Protein AF-A0A7Z9IEP9-F1 (afdb_monomer_lite)

Secondary structure (DSSP, 8-state):
-HHHHHHHTTSHHHHHHHHHHHTT------THHHHTTSSEEEEE-SSS-EEEE---SSTTEEEE-STTTTT-HHHHHHHHHHSTTSEEEEE-TTEEEEEETTEEEEEESS-EEEEE--BTTTTBPPEEEEE-TT-EEEHHHHHHHHHHTTS--SS-SSPPP--EEEEEEEEE-SS---HHHHHHHHHHTTGGG--EEEE-TTSPSS--TTTTHHHHHTTT---EEE----SHHHHTSHHHHHHHHH-SEEEEPSS-THHHHHHHTTSSHHHHHHHHHHTT-EEEEETHHHHTTEEE-TT--SS-SS-S--TTS-B---SEEEEEEEESTGGGT-HHHHHHHHHH-TTSEEEEE-TT-EEEEEETEEEEESSSEEEEE--STTSPP-TTSSEEEETT-EEETTTTEEEPPP-

pLDDT: mean 95.25, std 5.59, range [35.59, 98.88]

Radius of gyration: 23.99 Å; chains: 1; bounding box: 52×48×74 Å

Sequence (411 aa):
QQKIADAYVGTLFEEGVLALLGRGGVVGGSSAGAAIQSRMMIQGGKTEANIGQGFDFLPSTIIDQHFTARNRLTRLMGAVDQHPLKVGLGIDEQTALLVEGRIMRVVGVGKVTVCYGKSDKYGLQAQQKTYEHGATLDLTSLRRVARARQEEPFPPQKTPTIEVKRGALMIVGGGGMSLELVKEFVKLAGGNDAKIVVLPTAMPDPLPGTTGKRMFAKVGVTNVTVLTQRKLEDVESHEMLRALKKATGVWFGGGRQWRFVDAYEHTKAFPLILAVLKRGGVIGGSSAGASIQGDYLARGNPLGNLDIMAAGYDRGFGFLPGVAIDQHFAQRNRFADMASLVKRYPQVLGVGIDEATALIVKGNVAEVRGPGKVHFFDRSPDAVKTDLGYLSVPSGKAFDFDKRSVLEQEN

Foldseek 3Di:
DVVVCVVAPPDVNLVVVVVCVVVPHDQDDAQQSQQQCEQFGQPDDQQAGDTHGHSCVQYQEGEAECQVVSVCPNHQQNVCQVVLLHKYKYYHPQWDWDDDPFKTFIAGADKIKIWGYAAPPARRHIDIDIDGHGDIDGSLLSSLLSVQNNPADPPHLAQDQFWLAFQKEKFAQAQDADLVSLQVQCVSQPNQLAQEEEEAQQADDPDDQCVPVVSNVVVPHDNYGYQDDQDQPRCQDPVNLVSLQPGLEYEYEAHALLSCCNRPPPHPNLVSVLVSRVVRGYYYYYASSNQLCEQFRAQNDPVDRPQRDRRSRRGHSHSGYQEGEHHCDVVVVCLVNQLVVCVVVQSHKYKYHHHNWIWMGHTQKTAIAGQAWIKIQHNDPLADDDPSNIDIGGHPWMAGNVNNGIDDDPD

Structure (mmCIF, N/CA/C/O backbone):
data_AF-A0A7Z9IEP9-F1
#
_entry.id   AF-A0A7Z9IEP9-F1
#
loop_
_atom_site.group_PDB
_atom_site.id
_atom_site.type_symbol
_atom_site.label_atom_id
_atom_site.label_alt_id
_atom_site.label_comp_id
_atom_site.label_asym_id
_atom_site.label_entity_id
_atom_site.label_seq_id
_atom_site.pdbx_PDB_ins_code
_atom_site.Cartn_x
_atom_site.Cartn_y
_atom_site.Cartn_z
_atom_site.occupancy
_atom_site.B_iso_or_equiv
_atom_site.auth_seq_id
_atom_site.auth_comp_id
_atom_site.auth_asym_id
_atom_site.auth_atom_id
_atom_site.pdbx_PDB_model_num
ATOM 1 N N . GLN A 1 1 ? 15.803 -4.250 -34.597 1.00 87.62 1 GLN A N 1
ATOM 2 C CA . GLN A 1 1 ? 14.632 -4.256 -33.700 1.00 87.62 1 GLN A CA 1
ATOM 3 C C . GLN A 1 1 ? 13.434 -4.810 -34.456 1.00 87.62 1 GLN A C 1
ATOM 5 O O . GLN A 1 1 ? 13.103 -5.944 -34.176 1.00 87.62 1 GLN A O 1
ATOM 10 N N . GLN A 1 2 ? 12.917 -4.147 -35.498 1.00 89.62 2 GLN A N 1
ATOM 11 C CA . GLN A 1 2 ? 11.826 -4.689 -36.336 1.00 89.62 2 GLN A CA 1
ATOM 12 C C . GLN A 1 2 ? 11.995 -6.166 -36.751 1.00 89.62 2 GLN A C 1
ATOM 14 O O . GLN A 1 2 ? 11.166 -6.995 -36.415 1.00 89.62 2 GLN A O 1
ATOM 19 N N . LYS A 1 3 ? 13.135 -6.517 -37.368 1.00 93.06 3 LYS A N 1
ATOM 20 C CA . LYS A 1 3 ? 13.398 -7.874 -37.884 1.00 93.06 3 LYS A CA 1
ATOM 21 C C . LYS A 1 3 ? 13.218 -9.008 -36.862 1.00 93.06 3 LYS A C 1
ATOM 23 O O . LYS A 1 3 ? 12.840 -10.102 -37.248 1.00 93.06 3 LYS A O 1
ATOM 28 N N . ILE A 1 4 ? 13.540 -8.772 -35.582 1.00 92.69 4 ILE A N 1
ATOM 29 C CA . ILE A 1 4 ? 13.386 -9.809 -34.547 1.00 92.69 4 ILE A CA 1
ATOM 30 C C . ILE A 1 4 ? 11.920 -9.945 -34.118 1.00 92.69 4 ILE A C 1
ATOM 32 O O . ILE A 1 4 ? 11.488 -11.046 -33.805 1.00 92.69 4 ILE A O 1
ATOM 36 N N . ALA A 1 5 ? 11.152 -8.851 -34.154 1.00 92.81 5 ALA A N 1
ATOM 37 C CA . ALA A 1 5 ? 9.722 -8.891 -33.890 1.00 92.81 5 ALA A CA 1
ATOM 38 C C . ALA A 1 5 ? 8.989 -9.649 -35.005 1.00 92.81 5 ALA A C 1
ATOM 40 O O . ALA A 1 5 ? 8.279 -10.602 -34.707 1.00 92.81 5 ALA A O 1
ATOM 41 N N . ASP A 1 6 ? 9.255 -9.303 -36.271 1.00 94.38 6 ASP A N 1
ATOM 42 C CA . ASP A 1 6 ? 8.632 -9.945 -37.443 1.00 94.38 6 ASP A CA 1
ATOM 43 C C . ASP A 1 6 ? 8.864 -11.460 -37.488 1.00 94.38 6 ASP A C 1
ATOM 45 O O . ASP A 1 6 ? 8.013 -12.209 -37.953 1.00 94.38 6 ASP A O 1
ATOM 49 N N . ALA A 1 7 ? 10.030 -11.913 -37.021 1.00 95.50 7 ALA A N 1
ATOM 50 C CA . ALA A 1 7 ? 10.402 -13.320 -37.069 1.00 95.50 7 ALA A CA 1
ATOM 51 C C . ALA A 1 7 ? 9.707 -14.177 -36.001 1.00 95.50 7 ALA A C 1
ATOM 53 O O . ALA A 1 7 ? 9.528 -15.374 -36.216 1.00 95.50 7 ALA A O 1
ATOM 54 N N . TYR A 1 8 ? 9.377 -13.604 -34.840 1.00 95.88 8 TYR A N 1
ATOM 55 C CA . TYR A 1 8 ? 9.098 -14.406 -33.647 1.00 95.88 8 TYR A CA 1
ATOM 56 C C . TYR A 1 8 ? 7.836 -14.018 -32.878 1.00 95.88 8 TYR A C 1
ATOM 58 O O . TYR A 1 8 ? 7.298 -14.869 -32.167 1.00 95.88 8 TYR A O 1
ATOM 66 N N . VAL A 1 9 ? 7.365 -12.773 -32.966 1.00 95.69 9 VAL A N 1
ATOM 67 C CA . VAL A 1 9 ? 6.180 -12.332 -32.213 1.00 95.69 9 VAL A CA 1
ATOM 68 C C . VAL A 1 9 ? 4.932 -13.018 -32.768 1.00 95.69 9 VAL A C 1
ATOM 70 O O . VAL A 1 9 ? 4.728 -13.072 -33.976 1.00 95.69 9 VAL A O 1
ATOM 73 N N . GLY A 1 10 ? 4.097 -13.550 -31.879 1.00 94.19 10 GLY A N 1
ATOM 74 C CA . GLY A 1 10 ? 2.889 -14.306 -32.204 1.00 94.19 10 GLY A CA 1
ATOM 75 C C . GLY A 1 10 ? 3.153 -15.720 -32.725 1.00 94.19 10 GLY A C 1
ATOM 76 O O . GLY A 1 10 ? 2.239 -16.344 -33.254 1.00 94.19 10 GLY A O 1
ATOM 77 N N . THR A 1 11 ? 4.385 -16.226 -32.613 1.00 97.25 11 THR A N 1
ATOM 78 C CA . THR A 1 11 ? 4.759 -17.561 -33.105 1.00 97.25 11 THR A CA 1
ATOM 79 C C . THR A 1 11 ? 4.914 -18.569 -31.963 1.00 97.25 11 THR A C 1
ATOM 81 O O . THR A 1 11 ? 5.094 -18.193 -30.804 1.00 97.25 11 THR A O 1
ATOM 84 N N . LEU A 1 12 ? 4.975 -19.864 -32.300 1.00 97.12 12 LEU A N 1
ATOM 85 C CA . LEU A 1 12 ? 5.315 -20.937 -31.350 1.00 97.12 12 LEU A CA 1
ATOM 86 C C . LEU A 1 12 ? 6.680 -20.727 -30.667 1.00 97.12 12 LEU A C 1
ATOM 88 O O . LEU A 1 12 ? 6.928 -21.272 -29.592 1.00 97.12 12 LEU A O 1
ATOM 92 N N . PHE A 1 13 ? 7.574 -19.931 -31.265 1.00 96.31 13 PHE A N 1
ATOM 93 C CA . PHE A 1 13 ? 8.820 -19.543 -30.613 1.00 96.31 13 PHE A CA 1
ATOM 94 C C . PHE A 1 13 ? 8.560 -18.645 -29.395 1.00 96.31 13 PHE A C 1
ATOM 96 O O . PHE A 1 13 ? 9.122 -18.912 -28.335 1.00 96.31 13 PHE A O 1
ATOM 103 N N . GLU A 1 14 ? 7.696 -17.623 -29.505 1.00 95.75 14 GLU A N 1
ATOM 104 C CA . GLU A 1 14 ? 7.315 -16.773 -28.359 1.00 95.75 14 GLU A CA 1
ATOM 105 C C . GLU A 1 14 ? 6.719 -17.630 -27.236 1.00 95.75 14 GLU A C 1
ATOM 107 O O . GLU A 1 14 ? 7.142 -17.508 -26.086 1.00 95.75 14 GLU A O 1
ATOM 112 N N . GLU A 1 15 ? 5.821 -18.561 -27.571 1.00 95.62 15 GLU A N 1
ATOM 113 C CA . GLU A 1 15 ? 5.239 -19.503 -26.605 1.00 95.62 15 GLU A CA 1
ATOM 114 C C . GLU A 1 15 ? 6.305 -20.373 -25.924 1.00 95.62 15 GLU A C 1
ATOM 116 O O . GLU A 1 15 ? 6.299 -20.530 -24.701 1.00 95.62 15 GLU A O 1
ATOM 121 N N . GLY A 1 16 ? 7.266 -20.899 -26.689 1.00 97.56 16 GLY A N 1
ATOM 122 C CA . GLY A 1 16 ? 8.371 -21.698 -26.159 1.00 97.56 16 GLY A CA 1
ATOM 123 C C . GLY A 1 16 ? 9.278 -20.918 -25.201 1.00 97.56 16 GLY A C 1
ATOM 124 O O . GLY A 1 16 ? 9.721 -21.463 -24.182 1.00 97.56 16 GLY A O 1
ATOM 125 N N . VAL A 1 17 ? 9.526 -19.636 -25.488 1.00 96.06 17 VAL A N 1
ATOM 126 C CA . VAL A 1 17 ? 10.309 -18.740 -24.623 1.00 96.06 17 VAL A CA 1
ATOM 127 C C . VAL A 1 17 ? 9.515 -18.332 -23.372 1.00 96.06 17 VAL A C 1
ATOM 129 O O . VAL A 1 17 ? 10.075 -18.320 -22.274 1.00 96.06 17 VAL A O 1
ATOM 132 N N . LEU A 1 18 ? 8.203 -18.096 -23.480 1.00 93.81 18 LEU A N 1
ATOM 133 C CA . LEU A 1 18 ? 7.328 -17.899 -22.314 1.00 93.81 18 LEU A CA 1
ATOM 134 C C . LEU A 1 18 ? 7.309 -19.140 -21.418 1.00 93.81 18 LEU A C 1
ATOM 136 O O . LEU A 1 18 ? 7.457 -19.033 -20.199 1.00 93.81 18 LEU A O 1
ATOM 140 N N . ALA A 1 19 ? 7.206 -20.330 -22.012 1.00 96.00 19 ALA A N 1
ATOM 141 C CA . ALA A 1 19 ? 7.281 -21.590 -21.285 1.00 96.00 19 ALA A CA 1
ATOM 142 C C . ALA A 1 19 ? 8.654 -21.794 -20.624 1.00 96.00 19 ALA A C 1
ATOM 144 O O . ALA A 1 19 ? 8.735 -22.474 -19.600 1.00 96.00 19 ALA A O 1
ATOM 145 N N . LEU A 1 20 ? 9.739 -21.244 -21.193 1.00 96.38 20 LEU A N 1
ATOM 146 C CA . LEU A 1 20 ? 11.074 -21.255 -20.579 1.00 96.38 20 LEU A CA 1
ATOM 147 C C . LEU A 1 20 ? 11.091 -20.428 -19.297 1.00 96.38 20 LEU A C 1
ATOM 149 O O . LEU A 1 20 ? 11.515 -20.948 -18.268 1.00 96.38 20 LEU A O 1
ATOM 153 N N . LEU A 1 21 ? 10.572 -19.201 -19.331 1.00 93.81 21 LEU A N 1
ATOM 154 C CA . LEU A 1 21 ? 10.435 -18.375 -18.128 1.00 93.81 21 LEU A CA 1
ATOM 155 C C . LEU A 1 21 ? 9.511 -19.032 -17.093 1.00 93.81 21 LEU A C 1
ATOM 157 O O . LEU A 1 21 ? 9.848 -19.090 -15.913 1.00 93.81 21 LEU A O 1
ATOM 161 N N . GLY A 1 22 ? 8.380 -19.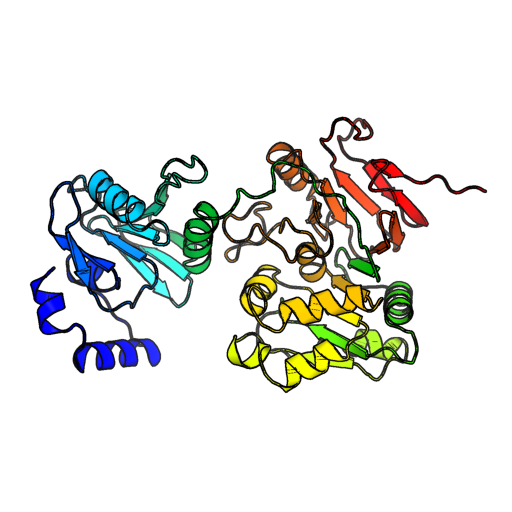595 -17.534 1.00 91.62 22 GLY A N 1
ATOM 162 C CA . GLY A 1 22 ? 7.392 -20.235 -16.659 1.00 91.62 22 GLY A CA 1
ATOM 163 C C . GLY A 1 22 ? 7.929 -21.428 -15.860 1.00 91.62 22 GLY A C 1
ATOM 164 O O . GLY A 1 22 ? 7.458 -21.683 -14.754 1.00 91.62 22 GLY A O 1
ATOM 165 N N . ARG A 1 23 ? 8.950 -22.126 -16.378 1.00 95.25 23 ARG A N 1
ATOM 166 C CA . ARG A 1 23 ? 9.642 -23.228 -15.683 1.00 95.25 23 ARG A CA 1
ATOM 167 C C . ARG A 1 23 ? 10.933 -22.808 -14.964 1.00 95.25 23 ARG A C 1
ATOM 169 O O . ARG A 1 23 ? 11.706 -23.675 -14.568 1.00 95.25 23 ARG A O 1
ATOM 176 N N . GLY A 1 24 ? 11.180 -21.504 -14.813 1.00 94.25 24 GLY A N 1
ATOM 177 C CA . GLY A 1 24 ? 12.348 -20.957 -14.107 1.00 94.25 24 GLY A CA 1
ATOM 178 C C . GLY A 1 24 ? 13.618 -20.816 -14.953 1.00 94.25 24 GLY A C 1
ATOM 179 O O . GLY A 1 24 ? 14.699 -20.618 -14.406 1.00 94.25 24 GLY A O 1
ATOM 180 N N . GLY A 1 25 ? 13.513 -20.929 -16.278 1.00 96.19 25 GLY A N 1
ATOM 181 C CA . GLY A 1 25 ? 14.615 -20.636 -17.190 1.00 96.19 25 GLY A CA 1
ATOM 182 C C . GLY A 1 25 ? 14.876 -19.135 -17.338 1.00 96.19 25 GLY A C 1
ATOM 183 O O . GLY A 1 25 ? 14.060 -18.302 -16.952 1.00 96.19 25 GLY A O 1
ATOM 184 N N . VAL A 1 26 ? 16.019 -18.787 -17.931 1.00 96.19 26 VAL A N 1
ATOM 185 C CA . VAL A 1 26 ? 16.470 -17.396 -18.092 1.00 96.19 26 VAL A CA 1
ATOM 186 C C . VAL A 1 26 ? 16.394 -16.979 -19.558 1.00 96.19 26 VAL A C 1
ATOM 188 O O . VAL A 1 26 ? 16.839 -17.712 -20.440 1.00 96.19 26 VAL A O 1
ATOM 191 N N . VAL A 1 27 ? 15.876 -15.775 -19.810 1.00 96.25 27 VAL A N 1
ATOM 192 C CA . VAL A 1 27 ? 15.853 -15.145 -21.137 1.00 96.25 27 VAL A CA 1
ATOM 193 C C . VAL A 1 27 ? 16.649 -13.848 -21.084 1.00 96.25 27 VAL A C 1
ATOM 195 O O . VAL A 1 27 ? 16.306 -12.918 -20.358 1.00 96.25 27 VAL A O 1
ATOM 198 N N . GLY A 1 28 ? 17.724 -13.785 -21.865 1.00 95.44 28 GLY A N 1
ATOM 199 C CA . GLY A 1 28 ? 18.577 -12.607 -21.992 1.00 95.44 28 GLY A CA 1
ATOM 200 C C . GLY A 1 28 ? 18.484 -11.987 -23.381 1.00 95.44 28 GLY A C 1
ATOM 201 O O . GLY A 1 28 ? 18.161 -12.657 -24.359 1.00 95.44 28 GLY A O 1
ATOM 202 N N . GLY A 1 29 ? 18.802 -10.700 -23.481 1.00 95.00 29 GLY A N 1
ATOM 203 C CA . GLY A 1 29 ? 18.915 -10.023 -24.765 1.00 95.00 29 GLY A CA 1
ATOM 204 C C . GLY A 1 29 ? 19.722 -8.737 -24.651 1.00 95.00 29 GLY A C 1
ATOM 205 O O . GLY A 1 29 ? 19.551 -7.973 -23.707 1.00 95.00 29 GLY A O 1
ATOM 206 N N . SER A 1 30 ? 20.596 -8.490 -25.623 1.00 94.69 30 SER A N 1
ATOM 207 C CA . SER A 1 30 ? 21.321 -7.227 -25.778 1.00 94.69 30 SER A CA 1
ATOM 208 C C . SER A 1 30 ? 20.688 -6.390 -26.890 1.00 94.69 30 SER A C 1
ATOM 210 O O . SER A 1 30 ? 20.078 -6.926 -27.820 1.00 94.69 30 SER A O 1
ATOM 212 N N . SER A 1 31 ? 20.805 -5.064 -26.805 1.00 94.06 31 SER A N 1
ATOM 213 C CA . SER A 1 31 ? 20.290 -4.118 -27.805 1.00 94.06 31 SER A CA 1
ATOM 214 C C . SER A 1 31 ? 18.855 -4.453 -28.262 1.00 94.06 31 SER A C 1
ATOM 216 O O . SER A 1 31 ? 17.909 -4.305 -27.494 1.00 94.06 31 SER A O 1
ATOM 218 N N . ALA A 1 32 ? 18.656 -4.940 -29.494 1.00 94.38 32 ALA A N 1
ATOM 219 C CA . ALA A 1 32 ? 17.324 -5.292 -29.992 1.00 94.38 32 ALA A CA 1
ATOM 220 C C . ALA A 1 32 ? 16.645 -6.426 -29.201 1.00 94.38 32 ALA A C 1
ATOM 222 O O . ALA A 1 32 ? 15.422 -6.420 -29.081 1.00 94.38 32 ALA A O 1
ATOM 223 N N . GLY A 1 33 ? 17.433 -7.354 -28.651 1.00 96.38 33 GLY A N 1
ATOM 224 C CA . GLY A 1 33 ? 16.956 -8.417 -27.772 1.00 96.38 33 GLY A CA 1
ATOM 225 C C . GLY A 1 33 ? 16.509 -7.914 -26.399 1.00 96.38 33 GLY A C 1
ATOM 226 O O . GLY A 1 33 ? 15.666 -8.552 -25.787 1.00 96.38 33 GLY A O 1
ATOM 227 N N . ALA A 1 34 ? 17.018 -6.770 -25.926 1.00 96.56 34 ALA A N 1
ATOM 228 C CA . ALA A 1 34 ? 16.500 -6.125 -24.717 1.00 96.56 34 ALA A CA 1
ATOM 229 C C . ALA A 1 34 ? 15.151 -5.445 -25.002 1.00 96.56 34 ALA A C 1
ATOM 231 O O . ALA A 1 34 ? 14.184 -5.639 -24.273 1.00 96.56 34 ALA A O 1
ATOM 232 N N . ALA A 1 35 ? 15.061 -4.700 -26.111 1.00 97.00 35 ALA A N 1
ATOM 233 C CA . ALA A 1 35 ? 13.845 -3.976 -26.483 1.00 97.00 35 ALA A CA 1
ATOM 234 C C . ALA A 1 35 ? 12.633 -4.906 -26.691 1.00 97.00 35 ALA A C 1
ATOM 236 O O . ALA A 1 35 ? 11.531 -4.589 -26.237 1.00 97.00 35 ALA A O 1
ATOM 237 N N . ILE A 1 36 ? 12.831 -6.070 -27.326 1.00 97.12 36 ILE A N 1
ATOM 238 C CA . ILE A 1 36 ? 11.738 -7.013 -27.627 1.00 97.12 36 ILE A CA 1
ATOM 239 C C . ILE A 1 36 ? 11.132 -7.659 -26.373 1.00 97.12 36 ILE A C 1
ATOM 241 O O . ILE A 1 36 ? 10.028 -8.186 -26.442 1.00 97.12 36 ILE A O 1
ATOM 245 N N . GLN A 1 37 ? 11.794 -7.595 -25.211 1.00 97.12 37 GLN A N 1
ATOM 246 C CA . GLN A 1 37 ? 11.226 -8.132 -23.968 1.00 97.12 37 GLN A CA 1
ATOM 247 C C . GLN A 1 37 ? 10.017 -7.324 -23.465 1.00 97.12 37 GLN A C 1
ATOM 249 O O . GLN A 1 37 ? 9.236 -7.821 -22.656 1.00 97.12 37 GLN A O 1
ATOM 254 N N . SER A 1 38 ? 9.825 -6.096 -23.952 1.00 96.94 38 SER A N 1
ATOM 255 C CA . SER A 1 38 ? 8.617 -5.302 -23.699 1.00 96.94 38 SER A CA 1
ATOM 256 C C . SER A 1 38 ? 7.554 -5.559 -24.773 1.00 96.94 38 SER A C 1
ATOM 258 O O . SER A 1 38 ? 7.887 -5.668 -25.952 1.00 96.94 38 SER A O 1
ATOM 260 N N . ARG A 1 39 ? 6.260 -5.631 -24.411 1.00 96.12 39 ARG A N 1
ATOM 261 C CA . ARG A 1 39 ? 5.180 -5.727 -25.423 1.00 96.12 39 ARG A CA 1
ATOM 262 C C . ARG A 1 39 ? 5.152 -4.510 -26.326 1.00 96.12 39 ARG A C 1
ATOM 264 O O . ARG A 1 39 ? 4.891 -4.650 -27.510 1.00 96.12 39 ARG A O 1
ATOM 271 N N . MET A 1 40 ? 5.386 -3.338 -25.749 1.00 96.81 40 MET A N 1
ATOM 272 C CA . MET A 1 40 ? 5.449 -2.072 -26.457 1.00 96.81 40 MET A CA 1
ATOM 273 C C . MET A 1 40 ? 6.911 -1.751 -26.750 1.00 96.81 40 MET A C 1
ATOM 275 O O . MET A 1 40 ? 7.603 -1.113 -25.959 1.00 96.81 40 MET A O 1
ATOM 279 N N . MET A 1 41 ? 7.381 -2.267 -27.877 1.00 97.06 41 MET A N 1
ATOM 280 C CA . MET A 1 41 ? 8.781 -2.255 -28.268 1.00 97.06 41 MET A CA 1
ATOM 281 C C . MET A 1 41 ? 9.086 -1.021 -29.118 1.00 97.06 41 MET A C 1
ATOM 283 O O . MET A 1 41 ? 8.428 -0.781 -30.128 1.00 97.06 41 MET A O 1
ATOM 287 N N . ILE A 1 42 ? 10.153 -0.288 -28.794 1.00 96.75 42 ILE A N 1
ATOM 288 C CA . ILE A 1 42 ? 10.707 0.714 -29.714 1.00 96.75 42 ILE A CA 1
ATOM 289 C C . ILE A 1 42 ? 11.383 -0.026 -30.877 1.00 96.75 42 ILE A C 1
ATOM 291 O O . ILE A 1 42 ? 12.462 -0.600 -30.732 1.00 96.75 42 ILE A O 1
ATOM 295 N N . GLN A 1 43 ? 10.769 -0.019 -32.055 1.00 93.19 43 GLN A N 1
ATOM 296 C CA . GLN A 1 43 ? 11.283 -0.666 -33.264 1.00 93.19 43 GLN A CA 1
ATOM 297 C C . GLN A 1 43 ? 12.357 0.176 -33.963 1.00 93.19 43 GLN A C 1
ATOM 299 O O . GLN A 1 43 ? 13.277 -0.369 -34.584 1.00 93.19 43 GLN A O 1
ATOM 304 N N . GLY A 1 44 ? 12.315 1.497 -33.803 1.00 91.81 44 GLY A N 1
ATOM 305 C CA . GLY A 1 44 ? 13.252 2.425 -34.432 1.00 91.81 44 GLY A CA 1
ATOM 306 C C . GLY A 1 44 ? 13.002 3.882 -34.048 1.00 91.81 44 GLY A C 1
ATOM 307 O O . GLY A 1 44 ? 12.342 4.162 -33.053 1.00 91.81 44 GLY A O 1
ATOM 308 N N . GLY A 1 45 ? 13.550 4.797 -34.851 1.00 91.00 45 GLY A N 1
ATOM 309 C CA . GLY A 1 45 ? 13.441 6.245 -34.650 1.00 91.00 45 GLY A CA 1
ATOM 310 C C . GLY A 1 45 ? 14.608 6.848 -33.857 1.00 91.00 45 GLY A C 1
ATOM 311 O O . GLY A 1 45 ? 15.229 6.169 -33.039 1.00 91.00 45 GLY A O 1
ATOM 312 N N . LYS A 1 46 ? 14.987 8.097 -34.161 1.00 89.38 46 LYS A N 1
ATOM 313 C CA . LYS A 1 46 ? 16.126 8.790 -33.520 1.00 89.38 46 LYS A CA 1
ATOM 314 C C . LYS A 1 46 ? 15.666 9.597 -32.308 1.00 89.38 46 LYS A C 1
ATOM 316 O O . LYS A 1 46 ? 16.064 9.280 -31.194 1.00 89.38 46 LYS A O 1
ATOM 321 N N . THR A 1 47 ? 14.810 10.586 -32.551 1.00 90.19 47 THR A N 1
ATOM 322 C CA . THR A 1 47 ? 14.251 11.473 -31.520 1.00 90.19 47 THR A CA 1
ATOM 323 C C . THR A 1 47 ? 12.849 11.049 -31.119 1.00 90.19 47 THR A C 1
ATOM 325 O O . THR A 1 47 ? 12.524 11.081 -29.944 1.00 90.19 47 THR A O 1
ATOM 328 N N . GLU A 1 48 ? 12.041 10.599 -32.074 1.00 95.25 48 GLU A N 1
ATOM 329 C CA . GLU A 1 48 ? 10.712 10.045 -31.826 1.00 95.25 48 GLU A CA 1
ATOM 330 C C . GLU A 1 48 ? 10.770 8.525 -31.914 1.00 95.25 48 GLU A C 1
ATOM 332 O O . GLU A 1 48 ? 11.488 7.971 -32.752 1.00 95.25 48 GLU A O 1
ATOM 337 N N . ALA A 1 49 ? 10.067 7.843 -31.013 1.00 96.44 49 ALA A N 1
ATOM 338 C CA . ALA A 1 49 ? 10.034 6.391 -30.986 1.00 96.44 49 ALA A CA 1
ATOM 339 C C . ALA A 1 49 ? 9.043 5.878 -32.031 1.00 96.44 49 ALA A C 1
ATOM 341 O O . ALA A 1 49 ? 7.872 6.238 -32.001 1.00 96.44 49 ALA A O 1
ATOM 342 N N . ASN A 1 50 ? 9.494 4.984 -32.911 1.00 96.50 50 ASN A N 1
ATOM 343 C CA . ASN A 1 50 ? 8.570 4.141 -33.661 1.00 96.50 50 ASN A CA 1
ATOM 344 C C . ASN A 1 50 ? 8.232 2.921 -32.797 1.00 96.50 50 ASN A C 1
ATOM 346 O O . ASN A 1 50 ? 9.137 2.146 -32.468 1.00 96.50 50 ASN A O 1
ATOM 350 N N . ILE A 1 51 ? 6.970 2.786 -32.401 1.00 96.94 51 ILE A N 1
ATOM 351 C CA . ILE A 1 51 ? 6.485 1.745 -31.497 1.00 96.94 51 ILE A CA 1
ATOM 352 C C . ILE A 1 51 ? 5.884 0.594 -32.300 1.00 96.94 51 ILE A C 1
ATOM 354 O O . ILE A 1 51 ? 5.060 0.807 -33.183 1.00 96.94 51 ILE A O 1
ATOM 358 N N . GLY A 1 52 ? 6.215 -0.633 -31.911 1.00 95.56 52 GLY A N 1
ATOM 359 C CA . GLY A 1 52 ? 5.448 -1.809 -32.301 1.00 95.56 52 GLY A CA 1
ATOM 360 C C . GLY A 1 52 ? 5.495 -2.893 -31.237 1.00 95.56 52 GLY A C 1
ATOM 361 O O . GLY A 1 52 ? 5.589 -2.593 -30.046 1.00 95.56 52 GLY A O 1
ATOM 362 N N . GLN A 1 53 ? 5.379 -4.152 -31.655 1.00 96.25 53 GLN A N 1
ATOM 363 C CA . GLN A 1 53 ? 5.084 -5.256 -30.744 1.00 96.25 53 GLN A CA 1
ATOM 364 C C . GLN A 1 53 ? 6.315 -6.112 -30.410 1.00 96.25 53 GLN A C 1
ATOM 366 O O . GLN A 1 53 ? 7.089 -6.463 -31.297 1.00 96.25 53 GLN A O 1
ATOM 371 N N . GLY A 1 54 ? 6.470 -6.460 -29.130 1.00 96.81 54 GLY A N 1
ATOM 372 C CA . GLY A 1 54 ? 7.417 -7.462 -28.616 1.00 96.81 54 GLY A CA 1
ATOM 373 C C . GLY A 1 54 ? 6.733 -8.536 -27.755 1.00 96.81 54 GLY A C 1
ATOM 374 O O . GLY A 1 54 ? 5.509 -8.671 -27.798 1.00 96.81 54 GLY A O 1
ATOM 375 N N . PHE A 1 55 ? 7.506 -9.284 -26.960 1.00 92.56 55 PHE A N 1
ATOM 376 C CA . PHE A 1 55 ? 7.100 -10.533 -26.287 1.00 92.56 55 PHE A CA 1
ATOM 377 C C . PHE A 1 55 ? 6.434 -10.393 -24.900 1.00 92.56 55 PHE A C 1
ATOM 379 O O . PHE A 1 55 ? 6.010 -11.382 -24.315 1.00 92.56 55 PHE A O 1
ATOM 386 N N . ASP A 1 56 ? 6.341 -9.181 -24.343 1.00 93.62 56 ASP A N 1
ATOM 387 C CA . ASP A 1 56 ? 5.710 -8.909 -23.027 1.00 93.62 56 ASP A CA 1
ATOM 388 C C . ASP A 1 56 ? 6.300 -9.642 -21.810 1.00 93.62 56 ASP A C 1
ATOM 390 O O . ASP A 1 56 ? 5.632 -9.788 -20.788 1.00 93.62 56 ASP A O 1
ATOM 394 N N . PHE A 1 57 ? 7.560 -10.077 -21.875 1.00 94.88 57 PHE A N 1
ATOM 395 C CA . PHE A 1 57 ? 8.243 -10.703 -20.735 1.00 94.88 57 PHE A CA 1
ATOM 396 C C . PHE A 1 57 ? 8.379 -9.749 -19.545 1.00 94.88 57 PHE A C 1
ATOM 398 O O . PHE A 1 57 ? 8.349 -10.184 -18.394 1.00 94.88 57 PHE A O 1
ATOM 405 N N . LEU A 1 58 ? 8.498 -8.445 -19.818 1.00 95.56 58 LEU A N 1
ATOM 406 C CA . LEU A 1 58 ? 8.492 -7.392 -18.809 1.00 95.56 58 LEU A CA 1
ATOM 407 C C . LEU A 1 58 ? 7.257 -6.489 -18.983 1.00 95.56 58 LEU A C 1
ATOM 409 O O . LEU A 1 58 ? 7.328 -5.441 -19.640 1.00 95.56 58 LEU A O 1
ATOM 413 N N . PRO A 1 59 ? 6.102 -6.878 -18.418 1.00 93.00 59 PRO A N 1
ATOM 414 C CA . PRO A 1 59 ? 4.833 -6.236 -18.718 1.00 93.00 59 PRO A CA 1
ATOM 415 C C . PRO A 1 59 ? 4.756 -4.802 -18.203 1.00 93.00 59 PRO A C 1
ATOM 417 O O . PRO A 1 59 ? 5.338 -4.436 -17.181 1.00 93.00 59 PRO A O 1
ATOM 420 N N . SER A 1 60 ? 3.964 -3.988 -18.905 1.00 95.88 60 SER A N 1
ATOM 421 C CA . SER A 1 60 ? 3.777 -2.556 -18.616 1.00 95.88 60 SER A CA 1
ATOM 422 C C . SER A 1 60 ? 5.062 -1.717 -18.688 1.00 95.88 60 SER A C 1
ATOM 424 O O . SER A 1 60 ? 5.122 -0.651 -18.076 1.00 95.88 60 SER A O 1
ATOM 426 N N . THR A 1 61 ? 6.063 -2.149 -19.458 1.00 98.19 61 THR A N 1
ATOM 427 C CA . THR A 1 61 ? 7.293 -1.378 -19.685 1.00 98.19 61 THR A CA 1
ATOM 428 C C . THR A 1 61 ? 7.495 -1.019 -21.157 1.00 98.19 61 THR A C 1
ATOM 430 O O . THR A 1 61 ? 6.874 -1.621 -22.035 1.00 98.19 61 THR A O 1
ATOM 433 N N . ILE A 1 62 ? 8.343 -0.019 -21.404 1.00 98.62 62 ILE A N 1
ATOM 434 C CA . ILE A 1 62 ? 8.941 0.312 -22.703 1.00 98.62 62 ILE A CA 1
ATOM 435 C C . ILE A 1 62 ? 10.448 0.353 -22.476 1.00 98.62 62 ILE A C 1
ATOM 437 O O . ILE A 1 62 ? 10.920 1.139 -21.654 1.00 98.62 62 ILE A O 1
ATOM 441 N N . ILE A 1 63 ? 11.204 -0.490 -23.174 1.00 98.50 63 ILE A N 1
ATOM 442 C CA . ILE A 1 63 ? 12.655 -0.585 -22.984 1.00 98.50 63 ILE A CA 1
ATOM 443 C C . ILE A 1 63 ? 13.374 0.174 -24.096 1.00 98.50 63 ILE A C 1
ATOM 445 O O . ILE A 1 63 ? 13.144 -0.064 -25.284 1.00 98.50 63 ILE A O 1
ATOM 449 N N . ASP A 1 64 ? 14.296 1.045 -23.695 1.00 98.12 64 ASP A N 1
ATOM 450 C CA . ASP A 1 64 ? 15.233 1.716 -24.577 1.00 98.12 64 ASP A CA 1
ATOM 451 C C . ASP A 1 64 ? 16.678 1.405 -24.161 1.00 98.12 64 ASP A C 1
ATOM 453 O O . ASP A 1 64 ? 17.036 1.439 -22.998 1.00 98.12 64 ASP A O 1
ATOM 457 N N . GLN A 1 65 ? 17.522 1.081 -25.123 1.00 96.25 65 GLN A N 1
ATOM 458 C CA . GLN A 1 65 ? 18.859 0.509 -24.960 1.00 96.25 65 GLN A CA 1
ATOM 459 C C . GLN A 1 65 ? 19.926 1.462 -25.542 1.00 96.25 65 GLN A C 1
ATOM 461 O O . GLN A 1 65 ? 19.560 2.393 -26.260 1.00 96.25 65 GLN A O 1
ATOM 466 N N . HIS A 1 66 ? 21.228 1.275 -25.281 1.00 96.12 66 HIS A N 1
ATOM 467 C CA . HIS A 1 66 ? 22.284 2.261 -25.623 1.00 96.12 66 HIS A CA 1
ATOM 468 C C . HIS A 1 66 ? 21.896 3.685 -25.164 1.00 96.12 66 HIS A C 1
ATOM 470 O O . HIS A 1 66 ? 22.090 4.660 -25.899 1.00 96.12 66 HIS A O 1
ATOM 476 N N . PHE A 1 67 ? 21.233 3.787 -24.010 1.00 97.12 67 PHE A N 1
ATOM 477 C CA . PHE A 1 67 ? 20.348 4.906 -23.704 1.00 97.12 67 PHE A CA 1
ATOM 478 C C . PHE A 1 67 ? 21.079 6.253 -23.640 1.00 97.12 67 PHE A C 1
ATOM 480 O O . PHE A 1 67 ? 20.798 7.143 -24.454 1.00 97.12 67 PHE A O 1
ATOM 487 N N . THR A 1 68 ? 22.064 6.376 -22.749 1.00 97.00 68 THR A N 1
ATOM 488 C CA . THR A 1 68 ? 22.878 7.595 -22.623 1.00 97.00 68 THR A CA 1
ATOM 489 C C . THR A 1 68 ? 23.773 7.804 -23.843 1.00 97.00 68 THR A C 1
ATOM 491 O O . THR A 1 68 ? 23.768 8.884 -24.428 1.00 97.00 68 THR A O 1
ATOM 494 N N . ALA A 1 69 ? 24.473 6.758 -24.298 1.00 96.38 69 ALA A N 1
ATOM 495 C CA . ALA A 1 69 ? 25.435 6.834 -25.406 1.00 96.38 69 ALA A CA 1
ATOM 496 C C . ALA A 1 69 ? 24.830 7.358 -26.722 1.00 96.38 69 ALA A C 1
ATOM 498 O O . ALA A 1 69 ? 25.540 7.886 -27.576 1.00 96.38 69 ALA A O 1
ATOM 499 N N . ARG A 1 70 ? 23.511 7.217 -26.904 1.00 95.88 70 ARG A N 1
ATOM 500 C CA . ARG A 1 70 ? 22.793 7.681 -28.099 1.00 95.88 70 ARG A CA 1
ATOM 501 C C . ARG A 1 70 ? 21.810 8.821 -27.824 1.00 95.88 70 ARG A C 1
ATOM 503 O O . ARG A 1 70 ? 20.971 9.081 -28.684 1.00 95.88 70 ARG A O 1
ATOM 510 N N . ASN A 1 71 ? 21.898 9.480 -26.664 1.00 96.56 71 ASN A N 1
ATOM 511 C CA . ASN A 1 71 ? 21.049 10.613 -26.270 1.00 96.56 71 ASN A CA 1
ATOM 512 C C . ASN A 1 71 ? 19.540 10.322 -26.394 1.00 96.56 71 ASN A C 1
ATOM 514 O O . ASN A 1 71 ? 18.773 11.119 -26.931 1.00 96.56 71 ASN A O 1
ATOM 518 N N . ARG A 1 72 ? 19.098 9.151 -25.922 1.00 97.44 72 ARG A N 1
ATOM 519 C CA . ARG A 1 72 ? 17.739 8.631 -26.179 1.00 97.44 72 ARG A CA 1
ATOM 520 C C . ARG A 1 72 ? 16.682 9.064 -25.169 1.00 97.44 72 ARG A C 1
ATOM 522 O O . ARG A 1 72 ? 15.551 8.586 -25.233 1.00 97.44 72 ARG A O 1
ATOM 529 N N . LEU A 1 73 ? 17.014 9.984 -24.266 1.00 97.31 73 LEU A N 1
ATOM 530 C CA . LEU A 1 73 ? 16.080 10.438 -23.243 1.00 97.31 73 LEU A CA 1
ATOM 531 C C . LEU A 1 73 ? 14.802 11.029 -23.849 1.00 97.31 73 LEU A C 1
ATOM 533 O O . LEU A 1 73 ? 13.714 10.575 -23.516 1.00 97.31 73 LEU A O 1
ATOM 537 N N . THR A 1 74 ? 14.926 11.971 -24.787 1.00 97.25 74 THR A N 1
ATOM 538 C CA . THR A 1 74 ? 13.772 12.585 -25.467 1.00 97.25 74 THR A CA 1
ATOM 539 C C . THR A 1 74 ? 12.876 11.538 -26.123 1.00 97.25 74 THR A C 1
ATOM 541 O O . THR A 1 74 ? 11.655 11.612 -26.019 1.00 97.25 74 THR A O 1
ATOM 544 N N . ARG A 1 75 ? 13.487 10.516 -26.730 1.00 97.69 75 ARG A N 1
ATOM 545 C CA . ARG A 1 75 ? 12.775 9.425 -27.396 1.00 97.69 75 ARG A CA 1
ATOM 546 C C . ARG A 1 75 ? 11.967 8.574 -26.431 1.00 97.69 75 ARG A C 1
ATOM 548 O O . ARG A 1 75 ? 10.791 8.320 -26.684 1.00 97.69 75 ARG A O 1
ATOM 555 N N . LEU A 1 76 ? 12.583 8.141 -25.334 1.00 98.31 76 LEU A N 1
ATOM 556 C CA . LEU A 1 76 ? 11.893 7.337 -24.330 1.00 98.31 76 LEU A CA 1
ATOM 557 C C . LEU A 1 76 ? 10.810 8.148 -23.612 1.00 98.31 76 LEU A C 1
ATOM 559 O O . LEU A 1 76 ? 9.719 7.627 -23.400 1.00 98.31 76 LEU A O 1
ATOM 563 N N . MET A 1 77 ? 11.084 9.416 -23.288 1.00 97.62 77 MET A N 1
ATOM 564 C CA . MET A 1 77 ? 10.114 10.321 -22.662 1.00 97.62 77 MET A CA 1
ATOM 565 C C . MET A 1 77 ? 8.891 10.538 -23.556 1.00 97.62 77 MET A C 1
ATOM 567 O O . MET A 1 77 ? 7.769 10.375 -23.089 1.00 97.62 77 MET A O 1
ATOM 571 N N . GLY A 1 78 ? 9.092 10.783 -24.856 1.00 96.88 78 GLY A N 1
ATOM 572 C CA . GLY A 1 78 ? 7.989 10.879 -25.815 1.00 96.88 78 GLY A CA 1
ATOM 573 C C . GLY A 1 78 ? 7.150 9.598 -25.887 1.00 96.88 78 GLY A C 1
ATOM 574 O O . GLY A 1 78 ? 5.923 9.666 -25.911 1.00 96.88 78 GLY A O 1
ATOM 575 N N . ALA A 1 79 ? 7.793 8.425 -25.842 1.00 97.81 79 ALA A N 1
ATOM 576 C CA . ALA A 1 79 ? 7.090 7.143 -25.828 1.00 97.81 79 ALA A CA 1
ATOM 577 C C . ALA A 1 79 ? 6.242 6.945 -24.558 1.00 97.81 79 ALA A C 1
ATOM 579 O O . ALA A 1 79 ? 5.095 6.508 -24.648 1.00 97.81 79 ALA A O 1
ATOM 580 N N . VAL A 1 80 ? 6.771 7.275 -23.372 1.00 97.69 80 VAL A N 1
ATOM 581 C CA . VAL A 1 80 ? 5.992 7.161 -22.125 1.00 97.69 80 VAL A CA 1
ATOM 582 C C . VAL A 1 80 ? 4.934 8.253 -21.986 1.00 97.69 80 VAL A C 1
ATOM 584 O O . VAL A 1 80 ? 3.913 7.996 -21.364 1.00 97.69 80 VAL A O 1
ATOM 587 N N . ASP A 1 81 ? 5.108 9.433 -22.583 1.00 96.50 81 ASP A N 1
ATOM 588 C CA . ASP A 1 81 ? 4.074 10.477 -22.605 1.00 96.50 81 ASP A CA 1
ATOM 589 C C . ASP A 1 81 ? 2.863 10.065 -23.455 1.00 96.50 81 ASP A C 1
ATOM 591 O O . ASP A 1 81 ? 1.724 10.327 -23.072 1.00 96.50 81 ASP A O 1
ATOM 595 N N . GLN A 1 82 ? 3.090 9.371 -24.574 1.00 95.69 82 GLN A N 1
ATOM 596 C CA . GLN A 1 82 ? 2.019 8.803 -25.406 1.00 95.69 82 GLN A CA 1
ATOM 597 C C . GLN A 1 82 ? 1.382 7.552 -24.781 1.00 95.69 82 GLN A C 1
ATOM 599 O O . GLN A 1 82 ? 0.245 7.192 -25.096 1.00 95.69 82 GLN A O 1
ATOM 604 N N . HIS A 1 83 ? 2.096 6.890 -23.868 1.00 96.31 83 HIS A N 1
ATOM 605 C CA . HIS A 1 83 ? 1.656 5.669 -23.200 1.00 96.31 83 HIS A CA 1
ATOM 606 C C . HIS A 1 83 ? 1.855 5.754 -21.679 1.00 96.31 83 HIS A C 1
ATOM 608 O O . HIS A 1 83 ? 2.610 4.968 -21.101 1.00 96.31 83 HIS A O 1
ATOM 614 N N . PRO A 1 84 ? 1.143 6.662 -20.989 1.00 95.38 84 PRO A N 1
ATOM 615 C CA . PRO A 1 84 ? 1.480 7.082 -19.626 1.00 95.38 84 PRO A CA 1
ATOM 616 C C . PRO A 1 84 ? 1.250 6.029 -18.530 1.00 95.38 84 PRO A C 1
ATOM 618 O O . PRO A 1 84 ? 1.682 6.212 -17.394 1.00 95.38 84 PRO A O 1
ATOM 621 N N . LEU A 1 85 ? 0.609 4.903 -18.861 1.00 96.31 85 LEU A N 1
ATOM 622 C CA . LEU A 1 85 ? 0.492 3.729 -17.985 1.00 96.31 85 LEU A CA 1
ATOM 623 C C . LEU A 1 85 ? 1.703 2.782 -18.072 1.00 96.31 85 LEU A C 1
ATOM 625 O O . LEU A 1 85 ? 1.725 1.746 -17.399 1.00 96.31 85 LEU A O 1
ATOM 629 N N . LYS A 1 86 ? 2.684 3.083 -18.930 1.00 97.88 86 LYS A N 1
ATOM 630 C CA . LYS A 1 86 ? 3.916 2.310 -19.088 1.00 97.88 86 LYS A CA 1
ATOM 631 C C . LYS A 1 86 ? 5.065 2.955 -18.319 1.00 97.88 86 LYS A C 1
ATOM 633 O O . LYS A 1 86 ? 5.137 4.172 -18.171 1.00 97.88 86 LYS A O 1
ATOM 638 N N . VAL A 1 87 ? 5.984 2.114 -17.860 1.00 98.56 87 VAL A N 1
ATOM 639 C CA . VAL A 1 87 ? 7.255 2.529 -17.259 1.00 98.56 87 VAL A CA 1
ATOM 640 C C . VAL A 1 87 ? 8.336 2.494 -18.335 1.00 98.56 87 VAL A C 1
ATOM 642 O O . VAL A 1 87 ? 8.580 1.445 -18.930 1.00 98.56 87 VAL A O 1
ATOM 645 N N . GLY A 1 88 ? 8.992 3.621 -18.586 1.00 98.62 88 GLY A N 1
ATOM 646 C CA . GLY A 1 88 ? 10.141 3.671 -19.486 1.00 98.62 88 GLY A CA 1
ATOM 647 C C . GLY A 1 88 ? 11.399 3.182 -18.779 1.00 98.62 88 GLY A C 1
ATOM 648 O O . GLY A 1 88 ? 11.660 3.588 -17.649 1.00 98.62 88 GLY A O 1
ATOM 649 N N . LEU A 1 89 ? 12.177 2.325 -19.433 1.00 98.75 89 LEU A N 1
ATOM 650 C CA . LEU A 1 89 ? 13.434 1.784 -18.920 1.00 98.75 89 LEU A CA 1
ATOM 651 C C . LEU A 1 89 ? 14.555 2.056 -19.921 1.00 98.75 89 LEU A C 1
ATOM 653 O O . LEU A 1 89 ? 14.693 1.347 -20.914 1.00 98.75 89 LEU A O 1
ATOM 657 N N . GLY A 1 90 ? 15.350 3.087 -19.655 1.00 98.56 90 GLY A N 1
ATOM 658 C CA . GLY A 1 90 ? 16.568 3.401 -20.391 1.00 98.56 90 GLY A CA 1
ATOM 659 C C . GLY A 1 90 ? 17.753 2.619 -19.831 1.00 98.56 90 GLY A C 1
ATOM 660 O O . GLY A 1 90 ? 18.128 2.840 -18.686 1.00 98.56 90 GLY A O 1
ATOM 661 N N . ILE A 1 91 ? 18.342 1.718 -20.609 1.00 98.56 91 ILE A N 1
ATOM 662 C CA . ILE A 1 91 ? 19.466 0.861 -20.224 1.00 98.56 91 ILE A CA 1
ATOM 663 C C . ILE A 1 91 ? 20.716 1.310 -20.985 1.00 98.56 91 ILE A C 1
ATOM 665 O O . ILE A 1 91 ? 20.738 1.346 -22.224 1.00 98.56 91 ILE A O 1
ATOM 669 N N . ASP A 1 92 ? 21.758 1.667 -20.241 1.00 98.44 92 ASP A N 1
ATOM 670 C CA . ASP A 1 92 ? 23.049 2.048 -20.807 1.00 98.44 92 ASP A CA 1
ATOM 671 C C . ASP A 1 92 ? 23.830 0.852 -21.370 1.00 98.44 92 ASP A C 1
ATOM 673 O O . ASP A 1 92 ? 23.492 -0.318 -21.187 1.00 98.44 92 ASP A O 1
ATOM 677 N N . GLU A 1 93 ? 24.899 1.156 -22.103 1.00 97.38 93 GLU A N 1
ATOM 678 C CA . GLU A 1 93 ? 25.847 0.142 -22.559 1.00 97.38 93 GLU A CA 1
ATOM 679 C C . GLU A 1 93 ? 26.576 -0.497 -21.375 1.00 97.38 93 GLU A C 1
ATOM 681 O O . GLU A 1 93 ? 26.816 0.153 -20.361 1.00 97.38 93 GLU A O 1
ATOM 686 N N . GLN A 1 94 ? 26.955 -1.772 -21.520 1.00 96.69 94 GLN A N 1
ATOM 687 C CA . GLN A 1 94 ? 27.632 -2.541 -20.466 1.00 96.69 94 GLN A CA 1
ATOM 688 C C . GLN A 1 94 ? 26.836 -2.612 -19.144 1.00 96.69 94 GLN A C 1
ATOM 690 O O . GLN A 1 94 ? 27.414 -2.788 -18.069 1.00 96.69 94 GLN A O 1
ATOM 695 N N . THR A 1 95 ? 25.508 -2.506 -19.233 1.00 97.94 95 THR A N 1
ATOM 696 C CA . THR A 1 95 ? 24.562 -2.623 -18.120 1.00 97.94 95 THR A CA 1
ATOM 697 C C . THR A 1 95 ? 23.472 -3.624 -18.468 1.00 97.94 95 THR A C 1
ATOM 699 O O . THR A 1 95 ? 23.012 -3.694 -19.607 1.00 97.94 95 THR A O 1
ATOM 702 N N . ALA A 1 96 ? 23.033 -4.386 -17.472 1.00 97.75 96 ALA A N 1
ATOM 703 C CA . ALA A 1 96 ? 21.847 -5.220 -17.560 1.00 97.75 96 ALA A CA 1
ATOM 704 C C . ALA A 1 96 ? 20.897 -4.924 -16.395 1.00 97.75 96 ALA A C 1
ATOM 706 O O . ALA A 1 96 ? 21.313 -4.537 -15.300 1.00 97.75 96 ALA A O 1
ATOM 707 N N . LEU A 1 97 ? 19.607 -5.127 -16.648 1.00 98.00 97 LEU A N 1
ATOM 708 C CA . LEU A 1 97 ? 18.565 -5.132 -15.631 1.00 98.00 97 LEU A CA 1
ATOM 709 C C . LEU A 1 97 ? 18.134 -6.586 -15.424 1.00 98.00 97 LEU A C 1
ATOM 711 O O . LEU A 1 97 ? 17.419 -7.142 -16.255 1.00 98.00 97 LEU A O 1
ATOM 715 N N . LEU A 1 98 ? 18.603 -7.211 -14.347 1.00 97.75 98 LEU A N 1
ATOM 716 C CA . LEU A 1 98 ? 18.188 -8.563 -13.978 1.00 97.75 98 LEU A CA 1
ATOM 717 C C . LEU A 1 98 ? 16.801 -8.492 -13.339 1.00 97.75 98 LEU A C 1
ATOM 719 O O . LEU A 1 98 ? 16.617 -7.716 -12.403 1.00 97.75 98 LEU A O 1
ATOM 723 N N . VAL A 1 99 ? 15.846 -9.289 -13.817 1.00 97.25 99 VAL A N 1
ATOM 724 C CA . VAL A 1 99 ? 14.472 -9.306 -13.298 1.00 97.25 99 VAL A CA 1
ATOM 725 C C . VAL A 1 99 ? 14.106 -10.705 -12.818 1.00 97.25 99 VAL A C 1
ATOM 727 O O . VAL A 1 99 ? 14.096 -11.651 -13.599 1.00 97.25 99 VAL A O 1
ATOM 730 N N . GLU A 1 100 ? 13.771 -10.817 -11.535 1.00 95.25 100 GLU A N 1
ATOM 731 C CA . GLU A 1 100 ? 13.329 -12.054 -10.889 1.00 95.25 100 GLU A CA 1
ATOM 732 C C . GLU A 1 100 ? 11.977 -11.811 -10.209 1.00 95.25 100 GLU A C 1
ATOM 734 O O . GLU A 1 100 ? 11.868 -11.142 -9.173 1.00 95.25 100 GLU A O 1
ATOM 739 N N . GLY A 1 101 ? 10.910 -12.318 -10.832 1.00 93.38 101 GLY A N 1
ATOM 740 C CA . GLY A 1 101 ? 9.540 -12.015 -10.431 1.00 93.38 101 GLY A CA 1
ATOM 741 C C . GLY A 1 101 ? 9.272 -10.509 -10.489 1.00 93.38 101 GLY A C 1
ATOM 742 O O . GLY A 1 101 ? 9.156 -9.926 -11.562 1.00 93.38 101 GLY A O 1
ATOM 743 N N . ARG A 1 102 ? 9.170 -9.870 -9.321 1.00 94.81 102 ARG A N 1
ATOM 744 C CA . ARG A 1 102 ? 8.962 -8.416 -9.200 1.00 94.81 102 ARG A CA 1
ATOM 745 C C . ARG A 1 102 ? 10.235 -7.626 -8.905 1.00 94.81 102 ARG A C 1
ATOM 747 O O . ARG A 1 102 ? 10.201 -6.402 -8.982 1.00 94.81 102 ARG A O 1
ATOM 754 N N . ILE A 1 103 ? 11.320 -8.291 -8.520 1.00 97.69 103 ILE A N 1
ATOM 755 C CA . ILE A 1 103 ? 12.555 -7.627 -8.109 1.00 97.69 103 ILE A CA 1
ATOM 756 C C . ILE A 1 103 ? 13.406 -7.377 -9.344 1.00 97.69 103 ILE A C 1
ATOM 758 O O . ILE A 1 103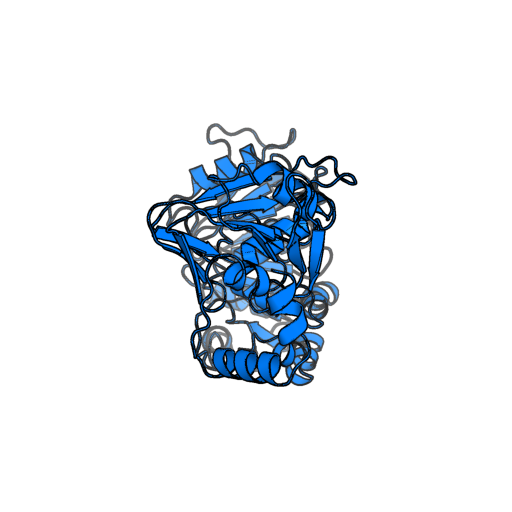 ? 13.618 -8.282 -10.146 1.00 97.69 103 ILE A O 1
ATOM 762 N N . MET A 1 104 ? 13.904 -6.151 -9.482 1.00 98.25 104 MET A N 1
ATOM 763 C CA . MET A 1 104 ? 14.814 -5.768 -10.555 1.00 98.25 104 MET A CA 1
ATOM 764 C C . MET A 1 104 ? 16.139 -5.296 -9.958 1.00 98.25 104 MET A C 1
ATOM 766 O O . MET A 1 104 ? 16.136 -4.510 -9.010 1.00 98.25 104 MET A O 1
ATOM 770 N N . ARG A 1 105 ? 17.269 -5.751 -10.499 1.00 98.56 105 ARG A N 1
ATOM 771 C CA . ARG A 1 105 ? 18.615 -5.374 -10.046 1.00 98.56 105 ARG A CA 1
ATOM 772 C C . ARG A 1 105 ? 19.428 -4.812 -11.199 1.00 98.56 105 ARG A C 1
ATOM 774 O O . ARG A 1 105 ? 19.510 -5.428 -12.260 1.00 98.56 105 ARG A O 1
ATOM 781 N N . VAL A 1 106 ? 20.046 -3.659 -10.976 1.00 98.62 106 VAL A N 1
ATOM 782 C CA . VAL A 1 106 ? 20.966 -3.052 -11.942 1.00 98.62 106 VAL A CA 1
ATOM 783 C C . VAL A 1 106 ? 22.349 -3.670 -11.766 1.00 98.62 106 VAL A C 1
ATOM 785 O O . VAL A 1 106 ? 22.910 -3.641 -10.670 1.00 98.62 106 VAL A O 1
ATOM 788 N N . VAL A 1 107 ? 22.902 -4.224 -12.842 1.00 98.19 107 VAL A N 1
ATOM 789 C CA . VAL A 1 107 ? 24.243 -4.828 -12.869 1.00 98.19 107 VAL A CA 1
ATOM 790 C C . VAL A 1 107 ? 25.043 -4.300 -14.060 1.00 98.19 107 VAL A C 1
ATOM 792 O O . VAL A 1 107 ? 24.465 -3.880 -15.059 1.00 98.19 107 VAL A O 1
ATOM 795 N N . GLY A 1 108 ? 26.374 -4.333 -13.975 1.00 96.94 108 GLY A N 1
ATOM 796 C CA . GLY A 1 108 ? 27.266 -3.714 -14.965 1.00 96.94 108 GLY A CA 1
ATOM 797 C C . GLY A 1 108 ? 27.748 -2.315 -14.567 1.00 96.94 108 GLY A C 1
ATOM 798 O O . GLY A 1 108 ? 27.597 -1.935 -13.407 1.00 96.94 108 GLY A O 1
ATOM 799 N N . VAL A 1 109 ? 28.370 -1.593 -15.505 1.00 95.94 109 VAL A N 1
ATOM 800 C CA . VAL A 1 109 ? 29.130 -0.348 -15.234 1.00 95.94 109 VAL A CA 1
ATOM 801 C C . VAL A 1 109 ? 28.366 0.944 -15.540 1.00 95.94 109 VAL A C 1
ATOM 803 O O . VAL A 1 109 ? 28.666 1.980 -14.954 1.00 95.94 109 VAL A O 1
ATOM 806 N N . GLY A 1 110 ? 27.392 0.905 -16.451 1.00 95.94 110 GLY A N 1
ATOM 807 C CA . GLY A 1 110 ? 26.499 2.030 -16.740 1.00 95.94 110 GLY A CA 1
ATOM 808 C C . GLY A 1 110 ? 25.277 2.062 -15.814 1.00 95.94 110 GLY A C 1
ATOM 809 O O . GLY A 1 110 ? 25.266 1.446 -14.744 1.00 95.94 110 GLY A O 1
ATOM 810 N N . LYS A 1 111 ? 24.215 2.756 -16.235 1.00 97.88 111 LYS A N 1
ATOM 811 C CA . LYS A 1 111 ? 23.031 3.015 -15.407 1.00 97.88 111 LYS A CA 1
ATOM 812 C C . LYS A 1 111 ? 21.739 2.515 -16.053 1.00 97.88 111 LYS A C 1
ATOM 814 O O . LYS A 1 111 ? 21.658 2.269 -17.258 1.00 97.88 111 LYS A O 1
ATOM 819 N N . VAL A 1 112 ? 20.702 2.395 -15.228 1.00 98.69 112 VAL A N 1
ATOM 820 C CA . VAL A 1 112 ? 19.314 2.248 -15.679 1.00 98.69 112 VAL A CA 1
ATOM 821 C C . VAL A 1 112 ? 18.536 3.493 -15.278 1.00 98.69 112 VAL A C 1
ATOM 823 O O . VAL A 1 112 ? 18.527 3.881 -14.112 1.00 98.69 112 VAL A O 1
ATOM 826 N N . THR A 1 113 ? 17.868 4.125 -16.235 1.00 98.81 113 THR A N 1
ATOM 827 C CA . THR A 1 113 ? 16.996 5.279 -16.004 1.00 98.81 113 THR A CA 1
ATOM 828 C C . THR A 1 113 ? 15.541 4.855 -16.122 1.00 98.81 113 THR A C 1
ATOM 830 O O . THR A 1 113 ? 15.105 4.375 -17.164 1.00 98.81 113 THR A O 1
ATOM 833 N N . VAL A 1 114 ? 14.786 5.036 -15.042 1.00 98.81 114 VAL A N 1
ATOM 834 C CA . VAL A 1 114 ? 13.337 4.837 -15.005 1.00 98.81 114 VAL A CA 1
ATOM 835 C C . VAL A 1 114 ? 12.658 6.145 -15.383 1.00 98.81 114 VAL A C 1
ATOM 837 O O . VAL A 1 114 ? 12.947 7.173 -14.772 1.00 98.81 114 VAL A O 1
ATOM 840 N N . CYS A 1 115 ? 11.738 6.095 -16.340 1.00 98.69 115 CYS A N 1
ATOM 841 C CA . CYS A 1 115 ? 10.980 7.235 -16.847 1.00 98.69 115 CYS A CA 1
ATOM 842 C C . CYS A 1 115 ? 9.474 7.029 -16.637 1.00 98.69 115 CYS A C 1
ATOM 844 O O . CYS A 1 115 ? 8.942 5.941 -16.869 1.00 98.69 115 CYS A O 1
ATOM 846 N N . TYR A 1 116 ? 8.783 8.100 -16.256 1.00 98.38 116 TYR A N 1
ATOM 847 C CA . TYR A 1 116 ? 7.331 8.166 -16.152 1.00 98.38 116 TYR A CA 1
ATOM 848 C C . TYR A 1 116 ? 6.800 9.305 -17.011 1.00 98.38 116 TYR A C 1
ATOM 850 O O . TYR A 1 116 ? 7.264 10.442 -16.881 1.00 98.38 116 TYR A O 1
ATOM 858 N N . GLY A 1 117 ? 5.785 9.005 -17.820 1.00 95.88 117 GLY A N 1
ATOM 859 C CA . GLY A 1 117 ? 5.106 10.007 -18.632 1.00 95.88 117 GLY A CA 1
ATOM 860 C C . GLY A 1 117 ? 4.399 11.065 -17.787 1.00 95.88 117 GLY A C 1
ATOM 861 O O . GLY A 1 117 ? 4.101 10.856 -16.599 1.00 95.88 117 GLY A O 1
ATOM 862 N N . LYS A 1 118 ? 4.145 12.222 -18.390 1.00 95.62 118 LYS A N 1
ATOM 863 C CA . LYS A 1 118 ? 3.332 13.299 -17.816 1.00 95.62 118 LYS A CA 1
ATOM 864 C C . LYS A 1 118 ? 1.879 12.866 -17.571 1.00 95.62 118 LYS A C 1
ATOM 866 O O . LYS A 1 118 ? 1.435 11.790 -17.969 1.00 95.62 118 LYS A O 1
ATOM 871 N N . SER A 1 119 ? 1.130 13.718 -16.887 1.00 95.94 119 SER A N 1
ATOM 872 C CA . SER A 1 119 ? -0.322 13.611 -16.772 1.00 95.94 119 SER A CA 1
ATOM 873 C C . SER A 1 119 ? -0.925 14.958 -17.108 1.00 95.94 119 SER A C 1
ATOM 875 O O . SER A 1 119 ? -0.937 15.852 -16.265 1.00 95.94 119 SER A O 1
ATOM 877 N N . ASP A 1 120 ? -1.408 15.115 -18.340 1.00 92.69 120 ASP A N 1
ATOM 878 C CA . ASP A 1 120 ? -2.026 16.372 -18.776 1.00 92.69 120 ASP A CA 1
ATOM 879 C C . ASP A 1 120 ? -3.301 16.658 -17.970 1.00 92.69 120 ASP A C 1
ATOM 881 O O . ASP A 1 120 ? -3.536 17.789 -17.553 1.00 92.69 120 ASP A O 1
ATOM 885 N N . LYS A 1 121 ? -4.067 15.606 -17.643 1.00 94.06 121 LYS A N 1
ATOM 886 C CA . LYS A 1 121 ? -5.296 15.694 -16.840 1.00 94.06 121 LYS A CA 1
ATOM 887 C C . LYS A 1 121 ? -5.064 16.286 -15.445 1.00 94.06 121 LYS A C 1
ATOM 889 O O . LYS A 1 121 ? -5.926 16.998 -14.942 1.00 94.06 121 LYS A O 1
ATOM 894 N N . TYR A 1 122 ? -3.927 15.979 -14.819 1.00 93.25 122 TYR A N 1
ATOM 895 C CA . TYR A 1 122 ? -3.615 16.393 -13.445 1.00 93.25 122 TYR A CA 1
ATOM 896 C C . TYR A 1 122 ? -2.405 17.336 -13.353 1.00 93.25 122 TYR A C 1
ATOM 898 O O . TYR A 1 122 ? -1.887 17.568 -12.261 1.00 93.25 122 TYR A O 1
ATOM 906 N N . GLY A 1 123 ? -1.933 17.871 -14.484 1.00 94.25 123 GLY A N 1
ATOM 907 C CA . GLY A 1 123 ? -0.811 18.813 -14.548 1.00 94.25 123 GLY A CA 1
ATOM 908 C C . GLY A 1 123 ? 0.535 18.259 -14.060 1.00 94.25 123 GLY A C 1
ATOM 909 O O . GLY A 1 123 ? 1.409 19.035 -13.669 1.00 94.25 123 GLY A O 1
ATOM 910 N N . LEU A 1 124 ? 0.731 16.935 -14.047 1.00 94.50 124 LEU A N 1
ATOM 911 C CA . LEU A 1 124 ? 1.984 16.335 -13.579 1.00 94.50 124 LEU A CA 1
ATOM 912 C C . LEU A 1 124 ? 3.025 16.337 -14.692 1.00 94.50 124 LEU A C 1
ATOM 914 O O . LEU A 1 124 ? 2.825 15.722 -15.736 1.00 94.50 124 LEU A O 1
ATOM 918 N N . GLN A 1 125 ? 4.178 16.946 -14.430 1.00 95.56 125 GLN A N 1
ATOM 919 C CA . GLN A 1 125 ? 5.320 16.890 -15.341 1.00 95.56 125 GLN A CA 1
ATOM 920 C C . GLN A 1 125 ? 5.924 15.491 -15.379 1.00 95.56 125 GLN A C 1
ATOM 922 O O . GLN A 1 125 ? 5.909 14.773 -14.371 1.00 95.56 125 GLN A O 1
ATOM 927 N N . ALA A 1 126 ? 6.453 15.108 -16.538 1.00 95.19 126 ALA A N 1
ATOM 928 C CA . ALA A 1 126 ? 7.155 13.848 -16.713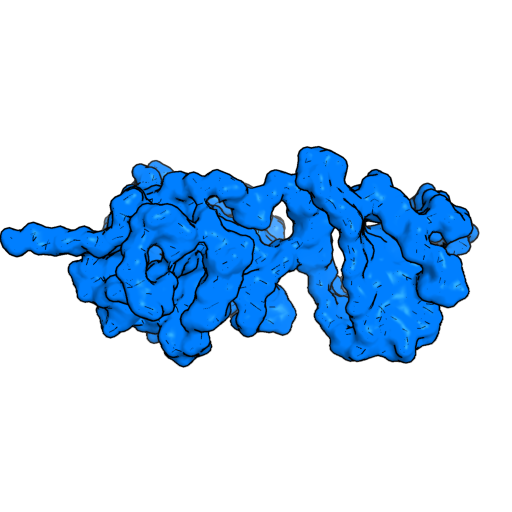 1.00 95.19 126 ALA A CA 1
ATOM 929 C C . ALA A 1 126 ? 8.359 13.755 -15.752 1.00 95.19 126 ALA A C 1
ATOM 931 O O . ALA A 1 126 ? 8.921 14.767 -15.327 1.00 95.19 126 ALA A O 1
ATOM 932 N N . GLN A 1 127 ? 8.715 12.539 -15.343 1.00 97.25 127 GLN A N 1
ATOM 933 C CA . GLN A 1 127 ? 9.734 12.309 -14.316 1.00 97.25 127 GLN A CA 1
ATOM 934 C C . GLN A 1 127 ? 10.714 11.232 -14.741 1.00 97.25 127 GLN A C 1
ATOM 936 O O . GLN A 1 127 ? 10.341 10.268 -15.405 1.00 97.25 127 GLN A O 1
ATOM 941 N N . GLN A 1 128 ? 11.954 11.360 -14.277 1.00 97.44 128 GLN A N 1
ATOM 942 C CA . GLN A 1 128 ? 12.966 10.330 -14.438 1.00 97.44 128 GLN A CA 1
ATOM 943 C C . GLN A 1 128 ? 13.791 10.155 -13.169 1.00 97.44 128 GLN A C 1
ATOM 945 O O . GLN A 1 128 ? 13.978 11.100 -12.400 1.00 97.44 128 GLN A O 1
ATOM 950 N N . LYS A 1 129 ? 14.324 8.951 -12.977 1.00 98.19 129 LYS A N 1
ATOM 951 C CA . LYS A 1 129 ? 15.310 8.660 -11.938 1.00 98.19 129 LYS A CA 1
ATOM 952 C C . LYS A 1 129 ? 16.303 7.619 -12.432 1.00 98.19 129 LYS A C 1
ATOM 954 O O . LYS A 1 129 ? 15.908 6.596 -12.984 1.00 98.19 129 LYS A O 1
ATOM 959 N N . THR A 1 130 ? 17.581 7.880 -12.202 1.00 98.44 130 THR A N 1
ATOM 960 C CA . THR A 1 130 ? 18.676 7.003 -12.614 1.00 98.44 130 THR A CA 1
ATOM 961 C C . THR A 1 130 ? 19.170 6.164 -11.441 1.00 98.44 130 THR A C 1
ATOM 963 O O . THR A 1 130 ? 19.208 6.628 -10.301 1.00 98.44 130 THR A O 1
ATOM 966 N N . TYR A 1 131 ? 19.530 4.920 -11.737 1.00 98.50 131 TYR A N 1
ATOM 967 C CA . TYR A 1 131 ? 19.956 3.899 -10.795 1.00 98.50 131 TYR A CA 1
ATOM 968 C C . TYR A 1 131 ? 21.253 3.265 -11.289 1.00 98.50 131 TYR A C 1
ATOM 970 O O . TYR A 1 131 ? 21.371 2.901 -12.459 1.00 98.50 131 TYR A O 1
ATOM 978 N N . GLU A 1 132 ? 22.223 3.155 -10.391 1.00 98.12 132 GLU A N 1
ATOM 979 C CA . GLU A 1 132 ? 23.549 2.608 -10.676 1.00 98.12 132 GLU A CA 1
ATOM 980 C C . GLU A 1 132 ? 23.633 1.134 -10.271 1.00 98.12 132 GLU A C 1
ATOM 982 O O . GLU A 1 132 ? 22.675 0.558 -9.749 1.00 98.12 132 GLU A O 1
ATOM 987 N N . HIS A 1 133 ? 24.792 0.526 -10.516 1.00 97.62 133 HIS A N 1
ATOM 988 C CA . HIS A 1 133 ? 25.107 -0.831 -10.091 1.00 97.62 133 HIS A CA 1
ATOM 989 C C . HIS A 1 133 ? 24.686 -1.118 -8.639 1.00 97.62 133 HIS A C 1
ATOM 991 O O . HIS A 1 133 ? 24.923 -0.319 -7.735 1.00 97.62 133 HIS A O 1
ATOM 997 N N . GLY A 1 134 ? 24.082 -2.284 -8.405 1.00 97.25 134 GLY A N 1
ATOM 998 C CA . GLY A 1 134 ? 23.657 -2.729 -7.075 1.00 97.25 134 GLY A CA 1
ATOM 999 C C . GLY A 1 134 ? 22.304 -2.168 -6.626 1.00 97.25 134 GLY A C 1
ATOM 1000 O O . GLY A 1 134 ? 21.723 -2.675 -5.662 1.00 97.25 134 GLY A O 1
ATOM 1001 N N . ALA A 1 135 ? 21.745 -1.185 -7.339 1.00 98.12 135 ALA A N 1
ATOM 1002 C CA . ALA A 1 135 ? 20.403 -0.697 -7.060 1.00 98.12 135 ALA A CA 1
ATOM 1003 C C . ALA A 1 135 ? 19.360 -1.809 -7.246 1.00 98.12 135 ALA A C 1
ATOM 1005 O O . ALA A 1 135 ? 19.357 -2.535 -8.243 1.00 98.12 135 ALA A O 1
ATOM 1006 N N . THR A 1 136 ? 18.447 -1.905 -6.279 1.00 98.06 136 THR A N 1
ATOM 1007 C CA . THR A 1 136 ? 17.301 -2.815 -6.319 1.00 98.06 136 THR A CA 1
ATOM 1008 C C . THR A 1 136 ? 16.020 -2.006 -6.475 1.00 98.06 136 THR A C 1
ATOM 1010 O O . THR A 1 136 ? 15.801 -1.029 -5.759 1.00 98.06 136 THR A O 1
ATOM 1013 N N . LEU A 1 137 ? 15.175 -2.415 -7.415 1.00 98.00 137 LEU A N 1
ATOM 1014 C CA . LEU A 1 137 ? 13.882 -1.815 -7.706 1.00 98.00 137 LEU A CA 1
ATOM 1015 C C . LEU A 1 137 ? 12.781 -2.873 -7.632 1.00 98.00 137 LEU A C 1
ATOM 1017 O O . LEU A 1 137 ? 13.038 -4.076 -7.673 1.00 98.00 137 LEU A O 1
ATOM 1021 N N . ASP A 1 138 ? 11.542 -2.402 -7.565 1.00 97.94 138 ASP A N 1
ATOM 1022 C CA . ASP A 1 138 ? 10.355 -3.244 -7.542 1.00 97.94 138 ASP A CA 1
ATOM 1023 C C . ASP A 1 138 ? 9.447 -2.911 -8.729 1.00 97.94 138 ASP A C 1
ATOM 1025 O O . ASP A 1 138 ? 8.886 -1.816 -8.803 1.00 97.94 138 ASP A O 1
ATOM 1029 N N . LEU A 1 139 ? 9.307 -3.850 -9.667 1.00 97.75 139 LEU A N 1
ATOM 1030 C CA . LEU A 1 139 ? 8.522 -3.691 -10.893 1.00 97.75 139 LEU A CA 1
ATOM 1031 C C . LEU A 1 139 ? 7.072 -3.308 -10.595 1.00 97.75 139 LEU A C 1
ATOM 1033 O O . LEU A 1 139 ? 6.495 -2.462 -11.279 1.00 97.75 139 LEU A O 1
ATOM 1037 N N . THR A 1 140 ? 6.479 -3.908 -9.566 1.00 97.25 140 THR A N 1
ATOM 1038 C CA . THR A 1 140 ? 5.090 -3.629 -9.194 1.00 97.25 140 THR A CA 1
ATOM 1039 C C . THR A 1 140 ? 4.960 -2.212 -8.645 1.00 97.25 140 THR A C 1
ATOM 1041 O O . THR A 1 140 ? 4.059 -1.496 -9.075 1.00 97.25 140 THR A O 1
ATOM 1044 N N . SER A 1 141 ? 5.886 -1.755 -7.794 1.00 97.88 141 SER A N 1
ATOM 1045 C CA . SER A 1 141 ? 5.939 -0.358 -7.341 1.00 97.88 141 SER A CA 1
ATOM 1046 C C . SER A 1 141 ? 6.036 0.609 -8.519 1.00 97.88 141 SER A C 1
ATOM 1048 O O . SER A 1 141 ? 5.240 1.544 -8.585 1.00 97.88 141 SER A O 1
ATOM 1050 N N . LEU A 1 142 ? 6.937 0.376 -9.486 1.00 98.38 142 LEU A N 1
ATOM 1051 C CA . LEU A 1 142 ? 7.064 1.271 -10.649 1.00 98.38 142 LEU A CA 1
ATOM 1052 C C . LEU A 1 142 ? 5.760 1.329 -11.461 1.00 98.38 142 LEU A C 1
ATOM 1054 O O . LEU A 1 142 ? 5.290 2.406 -11.826 1.00 98.38 142 LEU A O 1
ATOM 1058 N N . ARG A 1 143 ? 5.123 0.178 -11.697 1.00 97.62 143 ARG A N 1
ATOM 1059 C CA . ARG A 1 143 ? 3.837 0.100 -12.414 1.00 97.62 143 ARG A CA 1
ATOM 1060 C C . ARG A 1 143 ? 2.718 0.828 -11.669 1.00 97.62 143 ARG A C 1
ATOM 1062 O O . ARG A 1 143 ? 1.907 1.508 -12.296 1.00 97.62 143 ARG A O 1
ATOM 1069 N N . ARG A 1 144 ? 2.684 0.715 -10.339 1.00 97.56 144 ARG A N 1
ATOM 1070 C CA . ARG A 1 144 ? 1.722 1.426 -9.485 1.00 97.56 144 ARG A CA 1
ATOM 1071 C C . ARG A 1 144 ? 1.952 2.936 -9.531 1.00 97.56 144 ARG A C 1
ATOM 1073 O O . ARG A 1 144 ? 0.979 3.670 -9.644 1.00 97.56 144 ARG A O 1
ATOM 1080 N N . VAL A 1 145 ? 3.204 3.399 -9.546 1.00 97.69 145 VAL A N 1
ATOM 1081 C CA . VAL A 1 145 ? 3.531 4.826 -9.727 1.00 97.69 145 VAL A CA 1
ATOM 1082 C C . VAL A 1 145 ? 3.054 5.338 -11.087 1.00 97.69 145 VAL A C 1
ATOM 1084 O O . VAL A 1 145 ? 2.391 6.371 -11.137 1.00 97.69 145 VAL A O 1
ATOM 1087 N N . ALA A 1 146 ? 3.333 4.619 -12.180 1.00 97.50 146 ALA A N 1
ATOM 1088 C CA . ALA A 1 146 ? 2.867 5.012 -13.514 1.00 97.50 146 ALA A CA 1
ATOM 1089 C C . ALA A 1 146 ? 1.335 5.152 -13.562 1.00 97.50 146 ALA A C 1
ATOM 1091 O O . ALA A 1 146 ? 0.822 6.164 -14.037 1.00 97.50 146 ALA A O 1
ATOM 1092 N N . ARG A 1 147 ? 0.606 4.184 -12.986 1.00 96.38 147 ARG A N 1
ATOM 1093 C CA . ARG A 1 147 ? -0.859 4.229 -12.885 1.00 96.38 147 ARG A CA 1
ATOM 1094 C C . ARG A 1 147 ? -1.352 5.393 -12.020 1.00 96.38 147 ARG A C 1
ATOM 1096 O O . ARG A 1 147 ? -2.200 6.152 -12.472 1.00 96.38 147 ARG A O 1
ATOM 1103 N N . ALA A 1 148 ? -0.790 5.574 -10.825 1.00 95.75 148 ALA A N 1
ATOM 1104 C CA . ALA A 1 148 ? -1.215 6.606 -9.877 1.00 95.75 148 ALA A CA 1
ATOM 1105 C C . ALA A 1 148 ? -1.074 8.032 -10.435 1.00 95.75 148 ALA A C 1
ATOM 1107 O O . ALA A 1 148 ? -1.852 8.910 -10.081 1.00 95.75 148 ALA A O 1
ATOM 1108 N N . ARG A 1 149 ? -0.119 8.269 -11.344 1.00 95.50 149 ARG A N 1
ATOM 1109 C CA . ARG A 1 149 ? 0.033 9.561 -12.042 1.00 95.50 149 ARG A CA 1
ATOM 1110 C C . ARG A 1 149 ? -1.143 9.883 -12.971 1.00 95.50 149 ARG A C 1
ATOM 1112 O O . ARG A 1 149 ? -1.365 11.048 -13.292 1.00 95.50 149 ARG A O 1
ATOM 1119 N N . GLN A 1 150 ? -1.884 8.868 -13.408 1.00 95.62 150 GLN A N 1
ATOM 1120 C CA . GLN A 1 150 ? -3.064 8.998 -14.269 1.00 95.62 150 GLN A CA 1
ATOM 1121 C C . GLN A 1 150 ? -4.381 8.936 -13.482 1.00 95.62 150 GLN A C 1
ATOM 1123 O O . GLN A 1 150 ? -5.460 8.925 -14.076 1.00 95.62 150 GLN A O 1
ATOM 1128 N N . GLU A 1 151 ? -4.302 8.919 -12.153 1.00 94.50 151 GLU A N 1
ATOM 1129 C CA . GLU A 1 151 ? -5.431 8.948 -11.227 1.00 94.50 151 GLU A CA 1
ATOM 1130 C C . GLU A 1 151 ? -5.449 10.271 -10.453 1.00 94.50 151 GLU A C 1
ATOM 1132 O O . GLU A 1 151 ? -4.519 11.075 -10.536 1.00 94.50 151 GLU A O 1
ATOM 1137 N N . GLU A 1 152 ? -6.518 10.509 -9.690 1.00 93.25 152 GLU A N 1
ATOM 1138 C CA . GLU A 1 152 ? -6.600 11.697 -8.844 1.00 93.25 152 GLU A CA 1
ATOM 1139 C C . GLU A 1 152 ? -5.391 11.795 -7.897 1.00 93.25 152 GLU A C 1
ATOM 1141 O O . GLU A 1 152 ? -5.022 10.783 -7.275 1.00 93.25 152 GLU A O 1
ATOM 1146 N N . PRO A 1 153 ? -4.790 12.999 -7.763 1.00 92.31 153 PRO A N 1
ATOM 1147 C CA . PRO A 1 153 ? -3.669 13.226 -6.870 1.00 92.31 153 PRO A CA 1
ATOM 1148 C C . PRO A 1 153 ? -3.970 12.739 -5.459 1.00 92.31 153 PRO A C 1
ATOM 1150 O O . PRO A 1 153 ? -5.041 12.990 -4.904 1.00 92.31 153 PRO A O 1
ATOM 1153 N N . PHE A 1 154 ? -2.993 12.049 -4.884 1.00 94.00 154 PHE A N 1
ATOM 1154 C CA . PHE A 1 154 ? -3.100 11.462 -3.563 1.00 94.00 154 PHE A CA 1
ATOM 1155 C C . PHE A 1 154 ? -1.899 11.854 -2.689 1.00 94.00 154 PHE A C 1
ATOM 1157 O O . PHE A 1 154 ? -0.778 11.905 -3.207 1.00 94.00 154 PHE A O 1
ATOM 1164 N N . PRO A 1 155 ? -2.096 12.131 -1.384 1.00 94.44 155 PRO A N 1
ATOM 1165 C CA . PRO A 1 155 ? -3.382 12.253 -0.683 1.00 94.44 155 PRO A CA 1
ATOM 1166 C C . PRO A 1 155 ? -4.288 13.333 -1.296 1.00 94.44 155 PRO A C 1
ATOM 1168 O O . PRO A 1 155 ? -3.767 14.263 -1.922 1.00 94.44 155 PRO A O 1
ATOM 1171 N N . PRO A 1 156 ? -5.624 13.225 -1.155 1.00 90.31 156 PRO A N 1
ATOM 1172 C CA . PRO A 1 156 ? -6.530 14.248 -1.668 1.00 90.31 156 PRO A CA 1
ATOM 1173 C C . PRO A 1 156 ? -6.147 15.610 -1.084 1.00 90.31 156 PRO A C 1
ATOM 1175 O O . PRO A 1 156 ? -5.712 15.685 0.058 1.00 90.31 156 PRO A O 1
ATOM 1178 N N . GLN A 1 157 ? -6.279 16.692 -1.856 1.00 86.44 157 GLN A N 1
ATOM 1179 C CA . GLN A 1 157 ? -5.950 18.044 -1.371 1.00 86.44 157 GLN A CA 1
ATOM 1180 C C . GLN A 1 157 ? -6.885 18.488 -0.241 1.00 86.44 157 GLN A C 1
ATOM 1182 O O . GLN A 1 157 ? -6.466 19.148 0.705 1.00 86.44 157 GLN A O 1
ATOM 1187 N N . LYS A 1 158 ? -8.161 18.102 -0.332 1.00 86.44 158 LYS A N 1
ATOM 1188 C CA . LYS A 1 158 ? -9.154 18.346 0.710 1.00 86.44 158 LYS A CA 1
ATOM 1189 C C . LYS A 1 158 ? -9.102 17.219 1.736 1.00 86.44 158 LYS A C 1
ATOM 1191 O O . LYS A 1 158 ? -9.268 16.056 1.370 1.00 86.44 158 LYS A O 1
ATOM 1196 N N . THR A 1 159 ? -8.945 17.574 3.009 1.00 83.00 159 THR A N 1
ATOM 1197 C CA . THR A 1 159 ? -9.069 16.627 4.121 1.00 83.00 159 THR A CA 1
ATOM 1198 C C . THR A 1 159 ? -10.487 16.046 4.138 1.00 83.00 159 THR A C 1
ATOM 1200 O O . THR A 1 159 ? -11.454 16.814 4.204 1.00 83.00 159 THR A O 1
ATOM 1203 N N . PRO A 1 160 ? -10.654 14.718 4.037 1.00 87.00 160 PRO A N 1
ATOM 1204 C CA . PRO A 1 160 ? -11.961 14.099 4.203 1.00 87.00 160 PRO A CA 1
ATOM 1205 C C . PRO A 1 160 ? -12.394 14.168 5.674 1.00 87.00 160 PRO A C 1
ATOM 1207 O O . PRO A 1 160 ? -11.559 14.258 6.574 1.00 87.00 160 PRO A O 1
ATOM 1210 N N . THR A 1 161 ? -13.701 14.089 5.928 1.00 92.00 161 THR A N 1
ATOM 1211 C CA . THR A 1 161 ? -14.213 13.887 7.290 1.00 92.00 161 THR A CA 1
ATOM 1212 C C . THR A 1 161 ? -13.696 12.555 7.822 1.00 92.00 161 THR A C 1
ATOM 1214 O O . THR A 1 161 ? -13.864 11.522 7.169 1.00 92.00 161 THR A O 1
ATOM 1217 N N . ILE A 1 162 ? -13.057 12.583 8.991 1.00 95.81 162 ILE A N 1
ATOM 1218 C CA . ILE A 1 162 ? -12.449 11.404 9.607 1.00 95.81 162 ILE A CA 1
ATOM 1219 C C . ILE A 1 162 ? -13.504 10.735 10.488 1.00 95.81 162 ILE A C 1
ATOM 1221 O O . ILE A 1 162 ? -13.655 11.052 11.665 1.00 95.81 162 ILE A O 1
ATOM 1225 N N . GLU A 1 163 ? -14.260 9.809 9.902 1.00 96.19 163 GLU A N 1
ATOM 1226 C CA . GLU A 1 163 ? -15.311 9.090 10.617 1.00 96.19 163 GLU A CA 1
ATOM 1227 C C . GLU A 1 163 ? -15.478 7.639 10.149 1.00 96.19 163 GLU A C 1
ATOM 1229 O O . GLU A 1 163 ? -15.277 7.292 8.982 1.00 96.19 163 GLU A O 1
ATOM 1234 N N . VAL A 1 164 ? -15.942 6.792 11.066 1.00 96.94 164 VAL A N 1
ATOM 1235 C CA . VAL A 1 164 ? -16.442 5.440 10.803 1.00 96.94 164 VAL A CA 1
ATOM 1236 C C . VAL A 1 164 ? -17.963 5.469 10.923 1.00 96.94 164 VAL A C 1
ATOM 1238 O O . VAL A 1 164 ? -18.517 5.306 12.008 1.00 96.94 164 VAL A O 1
ATOM 1241 N N . LYS A 1 165 ? -18.652 5.670 9.793 1.00 95.62 165 LYS A N 1
ATOM 1242 C CA . LYS A 1 165 ? -20.115 5.888 9.740 1.00 95.62 165 LYS A CA 1
ATOM 1243 C C . LYS A 1 165 ? -20.953 4.816 10.444 1.00 95.62 165 LYS A C 1
ATOM 1245 O O . LYS A 1 165 ? -22.023 5.108 10.967 1.00 95.62 165 LYS A O 1
ATOM 1250 N N . ARG A 1 166 ? -20.521 3.554 10.381 1.00 97.56 166 ARG A N 1
ATOM 1251 C CA . ARG A 1 166 ? -21.157 2.405 11.042 1.00 97.56 166 ARG A CA 1
ATOM 1252 C C . ARG A 1 166 ? -20.102 1.386 11.446 1.00 97.56 166 ARG A C 1
ATOM 1254 O O . ARG A 1 166 ? -19.091 1.244 10.762 1.00 97.56 166 ARG A O 1
ATOM 1261 N N . GLY A 1 167 ? -20.393 0.638 12.506 1.00 98.31 167 GLY A N 1
ATOM 1262 C CA . GLY A 1 167 ? -19.473 -0.354 13.047 1.00 98.31 167 GLY A CA 1
ATOM 1263 C C . GLY A 1 167 ? -18.340 0.295 13.833 1.00 98.31 167 GLY A C 1
ATOM 1264 O O . GLY A 1 167 ? -18.497 1.394 14.366 1.00 98.31 167 GLY A O 1
ATOM 1265 N N . ALA A 1 168 ? -17.216 -0.406 13.926 1.00 98.75 168 ALA A N 1
ATOM 1266 C CA . ALA A 1 168 ? -16.050 0.071 14.655 1.00 98.75 168 ALA A CA 1
ATOM 1267 C C . ALA A 1 168 ? -14.741 -0.341 13.980 1.00 98.75 168 ALA A C 1
ATOM 1269 O O . ALA A 1 168 ? -14.670 -1.373 13.306 1.00 98.75 168 ALA A O 1
ATOM 1270 N N . LEU A 1 169 ? -13.687 0.430 14.236 1.00 98.88 169 LEU A N 1
ATOM 1271 C CA . LEU A 1 169 ? -12.312 0.015 13.976 1.00 98.88 169 LEU A CA 1
ATOM 1272 C C . LEU A 1 169 ? -11.591 -0.274 15.286 1.00 98.88 169 LEU A C 1
ATOM 1274 O O . LEU A 1 169 ? -11.778 0.452 16.257 1.00 98.88 169 LEU A O 1
ATOM 1278 N N . MET A 1 170 ? -10.745 -1.302 15.308 1.00 98.81 170 MET A N 1
ATOM 1279 C CA . MET A 1 170 ? -9.778 -1.530 16.385 1.00 98.81 170 MET A CA 1
ATOM 1280 C C . MET A 1 170 ? -8.364 -1.589 15.807 1.00 98.81 170 MET A C 1
ATOM 1282 O O . MET A 1 170 ? -7.975 -2.553 15.145 1.00 98.81 170 MET A O 1
ATOM 1286 N N . ILE A 1 171 ? -7.581 -0.553 16.069 1.00 98.81 171 ILE A N 1
ATOM 1287 C CA . ILE A 1 171 ? -6.291 -0.324 15.425 1.00 98.81 171 ILE A CA 1
ATOM 1288 C C . ILE A 1 171 ? -5.188 -0.505 16.464 1.00 98.81 171 ILE A C 1
ATOM 1290 O O . ILE A 1 171 ? -5.061 0.313 17.368 1.00 98.81 171 ILE A O 1
ATOM 1294 N N . VAL A 1 172 ? -4.408 -1.583 16.370 1.00 98.75 172 VAL A N 1
ATOM 1295 C CA . VAL A 1 172 ? -3.442 -1.973 17.412 1.00 98.75 172 VAL A CA 1
ATOM 1296 C C . VAL A 1 172 ? -2.002 -1.741 16.962 1.00 98.75 172 VAL A C 1
ATOM 1298 O O . VAL A 1 172 ? -1.575 -2.237 15.917 1.00 98.75 172 VAL A O 1
ATOM 1301 N N . GLY A 1 173 ? -1.205 -1.067 17.790 1.00 98.25 173 GLY A N 1
ATOM 1302 C CA . GLY A 1 173 ? 0.166 -0.674 17.449 1.00 98.25 173 GLY A CA 1
ATOM 1303 C C . GLY A 1 173 ? 1.171 -1.821 17.291 1.00 98.25 173 GLY A C 1
ATOM 1304 O O . GLY A 1 173 ? 2.288 -1.582 16.861 1.00 98.25 173 GLY A O 1
ATOM 1305 N N . GLY A 1 174 ? 0.816 -3.073 17.581 1.00 96.69 174 GLY A N 1
ATOM 1306 C CA . GLY A 1 174 ? 1.751 -4.208 17.549 1.00 96.69 174 GLY A CA 1
ATOM 1307 C C . GLY A 1 174 ? 2.112 -4.678 18.954 1.00 96.69 174 GLY A C 1
ATOM 1308 O O . GLY A 1 174 ? 1.424 -4.331 19.901 1.00 96.69 174 GLY A O 1
ATOM 1309 N N . GLY A 1 175 ? 3.146 -5.510 19.105 1.00 93.69 175 GLY A N 1
ATOM 1310 C CA . GLY A 1 175 ? 3.597 -5.993 20.426 1.00 93.69 175 GLY A CA 1
ATOM 1311 C C . GLY A 1 175 ? 2.642 -6.973 21.129 1.00 93.69 175 GLY A C 1
ATOM 1312 O O . GLY A 1 175 ? 2.820 -7.282 22.301 1.00 93.69 175 GLY A O 1
ATOM 1313 N N . GLY A 1 176 ? 1.636 -7.490 20.415 1.00 91.19 176 GLY A N 1
ATOM 1314 C CA . GLY A 1 176 ? 0.606 -8.371 20.968 1.00 91.19 176 GLY A CA 1
ATOM 1315 C C . GLY A 1 176 ? -0.628 -7.617 21.471 1.00 91.19 176 GLY A C 1
ATOM 1316 O O . GLY A 1 176 ? -0.753 -6.407 21.317 1.00 91.19 176 GLY A O 1
ATOM 1317 N N . MET A 1 177 ? -1.579 -8.361 22.033 1.00 92.62 177 MET A N 1
ATOM 1318 C CA . MET A 1 177 ? -2.809 -7.821 22.616 1.00 92.62 177 MET A CA 1
ATOM 1319 C C . MET A 1 177 ? -3.050 -8.446 23.983 1.00 92.62 177 MET A C 1
ATOM 1321 O O . MET A 1 177 ? -2.888 -9.660 24.148 1.00 92.62 177 MET A O 1
ATOM 1325 N N . SER A 1 178 ? -3.490 -7.631 24.942 1.00 94.31 178 SER A N 1
ATOM 1326 C CA . SER A 1 178 ? -4.005 -8.133 26.215 1.00 94.31 178 SER A CA 1
ATOM 1327 C C . SER A 1 178 ? -5.313 -8.904 26.001 1.00 94.31 178 SER A C 1
ATOM 1329 O O . SER A 1 178 ? -6.028 -8.693 25.018 1.00 94.31 178 SER A O 1
ATOM 1331 N N . LEU A 1 179 ? -5.661 -9.789 26.942 1.00 95.50 179 LEU A N 1
ATOM 1332 C CA . LEU A 1 179 ? -6.944 -10.502 26.900 1.00 95.50 179 LEU A CA 1
ATOM 1333 C C . LEU A 1 179 ? -8.139 -9.540 26.889 1.00 95.50 179 LEU A C 1
ATOM 1335 O O . LEU A 1 179 ? -9.153 -9.847 26.273 1.00 95.50 179 LEU A O 1
ATOM 1339 N N . GLU A 1 180 ? -8.019 -8.381 27.534 1.00 95.75 180 GLU A N 1
ATOM 1340 C CA . GLU A 1 180 ? -9.059 -7.350 27.564 1.00 95.75 180 GLU A CA 1
ATOM 1341 C C . GLU A 1 180 ? -9.310 -6.751 26.180 1.00 95.75 180 GLU A C 1
ATOM 1343 O O . GLU A 1 180 ? -10.458 -6.677 25.752 1.00 95.75 180 GLU A O 1
ATOM 1348 N N . LEU A 1 181 ? -8.252 -6.420 25.432 1.00 97.25 181 LEU A N 1
ATOM 1349 C CA . LEU A 1 181 ? -8.393 -5.927 24.059 1.00 97.25 181 LEU A CA 1
ATOM 1350 C C . LEU A 1 181 ? -9.010 -6.985 23.137 1.00 97.25 181 LEU A C 1
ATOM 1352 O O . LEU A 1 181 ? -9.831 -6.660 22.281 1.00 97.25 181 LEU A O 1
ATOM 1356 N N . VAL A 1 182 ? -8.656 -8.262 23.323 1.00 97.38 182 VAL A N 1
ATOM 1357 C CA . VAL A 1 182 ? -9.272 -9.358 22.555 1.00 97.38 182 VAL A CA 1
ATOM 1358 C C . VAL A 1 182 ? -10.761 -9.486 22.897 1.00 97.38 182 VAL A C 1
ATOM 1360 O O . VAL A 1 182 ? -11.576 -9.618 21.986 1.00 97.38 182 VAL A O 1
ATOM 1363 N N . LYS A 1 183 ? -11.136 -9.407 24.182 1.00 97.44 183 LYS A N 1
ATOM 1364 C CA . LYS A 1 183 ? -12.546 -9.407 24.614 1.00 97.44 183 LYS A CA 1
ATOM 1365 C C . LYS A 1 183 ? -13.317 -8.229 24.023 1.00 97.44 183 LYS A C 1
ATOM 1367 O O . LYS A 1 183 ? -14.433 -8.427 23.550 1.00 97.44 183 LYS A O 1
ATOM 1372 N N . GLU A 1 184 ? -12.725 -7.037 23.999 1.00 97.88 184 GLU A N 1
ATOM 1373 C CA . GLU A 1 184 ? -13.367 -5.856 23.419 1.00 97.88 184 GLU A CA 1
ATOM 1374 C C . GLU A 1 184 ? -13.575 -6.020 21.907 1.00 97.88 184 GLU A C 1
ATOM 1376 O O . GLU A 1 184 ? -14.670 -5.760 21.414 1.00 97.88 184 GLU A O 1
ATOM 1381 N N . PHE A 1 185 ? -12.599 -6.560 21.164 1.00 98.50 185 PHE A N 1
ATOM 1382 C CA . PHE A 1 185 ? -12.797 -6.871 19.742 1.00 98.50 185 PHE A CA 1
ATOM 1383 C C . PHE A 1 185 ? -13.958 -7.848 19.530 1.00 98.50 185 PHE A C 1
ATOM 1385 O O . PHE A 1 185 ? -14.812 -7.628 18.675 1.00 98.50 185 PHE A O 1
ATOM 1392 N N . VAL A 1 186 ? -14.004 -8.924 20.320 1.00 98.19 186 VAL A N 1
ATOM 1393 C CA . VAL A 1 186 ? -15.065 -9.937 20.236 1.00 98.19 186 VAL A CA 1
ATOM 1394 C C . VAL A 1 186 ? -16.429 -9.330 20.546 1.00 98.19 186 VAL A C 1
ATOM 1396 O O . VAL A 1 186 ? -17.384 -9.581 19.814 1.00 98.19 186 VAL A O 1
ATOM 1399 N N . LYS A 1 187 ? -16.525 -8.481 21.572 1.00 97.88 187 LYS A N 1
ATOM 1400 C CA . LYS A 1 187 ? -17.747 -7.739 21.903 1.00 97.88 187 LYS A CA 1
ATOM 1401 C C . LYS A 1 187 ? -18.213 -6.883 20.724 1.00 97.88 187 LYS A C 1
ATOM 1403 O O . LYS A 1 187 ? -19.376 -6.973 20.341 1.00 97.88 187 LYS A O 1
ATOM 1408 N N . LEU A 1 188 ? -17.310 -6.120 20.104 1.00 98.25 188 LEU A N 1
ATOM 1409 C CA . LEU A 1 188 ? -17.609 -5.316 18.910 1.00 98.25 188 LEU A CA 1
ATOM 1410 C C . LEU A 1 188 ? -17.998 -6.176 17.696 1.00 98.25 188 LEU A C 1
ATOM 1412 O O . LEU A 1 188 ? -18.768 -5.735 16.850 1.00 98.25 188 LEU A O 1
ATOM 1416 N N . ALA A 1 189 ? -17.500 -7.410 17.622 1.00 98.19 189 ALA A N 1
ATOM 1417 C CA . ALA A 1 189 ? -17.852 -8.377 16.589 1.00 98.19 189 ALA A CA 1
ATOM 1418 C C . ALA A 1 189 ? -19.185 -9.109 16.845 1.00 98.19 189 ALA A C 1
ATOM 1420 O O . ALA A 1 189 ? -19.560 -9.951 16.029 1.00 98.19 189 ALA A O 1
ATOM 1421 N N . GLY A 1 190 ? -19.903 -8.827 17.938 1.00 96.19 190 GLY A N 1
ATOM 1422 C CA . GLY A 1 190 ? -21.178 -9.480 18.271 1.00 96.19 190 GLY A CA 1
ATOM 1423 C C . GLY A 1 190 ? -21.107 -10.505 19.408 1.00 96.19 190 GLY A C 1
ATOM 1424 O O . GLY A 1 190 ? -22.036 -11.289 19.583 1.00 96.19 190 GLY A O 1
ATOM 1425 N N . GLY A 1 191 ? -20.025 -10.520 20.190 1.00 94.81 191 GLY A N 1
ATOM 1426 C CA . GLY A 1 191 ? -19.901 -11.367 21.376 1.00 94.81 191 GLY A CA 1
ATOM 1427 C C . GLY A 1 191 ? -19.883 -12.857 21.031 1.00 94.81 191 GLY A C 1
ATOM 1428 O O . GLY A 1 191 ? -19.057 -13.307 20.240 1.00 94.81 191 GLY A O 1
ATOM 1429 N N . ASN A 1 192 ? -20.799 -13.623 21.624 1.00 89.12 192 ASN A N 1
ATOM 1430 C CA . ASN A 1 192 ? -20.884 -15.075 21.428 1.00 89.12 192 ASN A CA 1
ATOM 1431 C C . ASN A 1 192 ? -21.278 -15.467 19.994 1.00 89.12 192 ASN A C 1
ATOM 1433 O O . ASN A 1 192 ? -20.868 -16.525 19.521 1.00 89.12 192 ASN A O 1
ATOM 1437 N N . ASP A 1 193 ? -22.009 -14.602 19.287 1.00 92.62 193 ASP A N 1
ATOM 1438 C CA . ASP A 1 193 ? -22.447 -14.835 17.904 1.00 92.62 193 ASP A CA 1
ATOM 1439 C C . ASP A 1 193 ? -21.425 -14.353 16.861 1.00 92.62 193 ASP A C 1
ATOM 1441 O O . ASP A 1 193 ? -21.685 -14.390 15.650 1.00 92.62 193 ASP A O 1
ATOM 1445 N N . ALA A 1 194 ? -20.253 -13.888 17.311 1.00 96.31 194 ALA A N 1
ATOM 1446 C CA . ALA A 1 194 ? -19.234 -13.328 16.441 1.00 96.31 194 ALA A CA 1
ATOM 1447 C C . ALA A 1 194 ? -18.738 -14.349 15.405 1.00 96.31 194 ALA A C 1
ATOM 1449 O O . ALA A 1 194 ? -18.305 -15.454 15.731 1.00 96.31 194 ALA A O 1
ATOM 1450 N N . LYS A 1 195 ? -18.740 -13.937 14.135 1.00 97.56 195 LYS A N 1
ATOM 1451 C CA . LYS A 1 195 ? -18.162 -14.663 12.999 1.00 97.56 195 LYS A CA 1
ATOM 1452 C C . LYS A 1 195 ? -16.906 -13.927 12.572 1.00 97.56 195 LYS A C 1
ATOM 1454 O O . LYS A 1 195 ? -16.985 -12.936 11.839 1.00 97.56 195 LYS A O 1
ATOM 1459 N N . ILE A 1 196 ? -15.762 -14.386 13.070 1.00 98.44 196 ILE A N 1
ATOM 1460 C CA . ILE A 1 196 ? -14.485 -13.697 12.886 1.00 98.44 196 ILE A CA 1
ATOM 1461 C C . ILE A 1 196 ? -13.737 -14.308 11.705 1.00 98.44 196 ILE A C 1
ATOM 1463 O O . ILE A 1 196 ? -13.478 -15.512 11.671 1.00 98.44 196 ILE A O 1
ATOM 1467 N N . VAL A 1 197 ? -13.346 -13.462 10.755 1.00 98.31 197 VAL A N 1
ATOM 1468 C CA . VAL A 1 197 ? -12.409 -13.816 9.686 1.00 98.31 197 VAL A CA 1
ATOM 1469 C C . VAL A 1 197 ? -11.036 -13.243 10.018 1.00 98.31 197 VAL A C 1
ATOM 1471 O O . VAL A 1 197 ? -10.899 -12.044 10.243 1.00 98.31 197 VAL A O 1
ATOM 1474 N N . VAL A 1 198 ? -10.010 -14.089 10.036 1.00 97.94 198 VAL A N 1
ATOM 1475 C CA . VAL A 1 198 ? -8.614 -13.700 10.272 1.00 97.94 198 VAL A CA 1
ATOM 1476 C C . VAL A 1 198 ? -7.842 -13.758 8.963 1.00 97.94 198 VAL A C 1
ATOM 1478 O O . VAL A 1 198 ? -7.827 -14.791 8.295 1.00 97.94 198 VAL A O 1
ATOM 1481 N N . LEU A 1 199 ? -7.167 -12.657 8.635 1.00 97.44 199 LEU A N 1
ATOM 1482 C CA . LEU A 1 199 ? -6.357 -12.479 7.433 1.00 97.44 199 LEU A CA 1
ATOM 1483 C C . LEU A 1 199 ? -4.875 -12.322 7.835 1.00 97.44 199 LEU A C 1
ATOM 1485 O O . LEU A 1 199 ? -4.411 -11.209 8.102 1.00 97.44 199 LEU A O 1
ATOM 1489 N N . PRO A 1 200 ? -4.098 -13.419 7.909 1.00 96.19 200 PRO A N 1
ATOM 1490 C CA . PRO A 1 200 ? -2.668 -13.392 8.227 1.00 96.19 200 PRO A CA 1
ATOM 1491 C C . PRO A 1 200 ? -1.767 -13.006 7.036 1.00 96.19 200 PRO A C 1
ATOM 1493 O O . PRO A 1 200 ? -0.551 -13.167 7.109 1.00 96.19 200 PRO A O 1
ATOM 1496 N N . THR A 1 201 ? -2.339 -12.483 5.946 1.00 95.69 201 THR A N 1
ATOM 1497 C CA . THR A 1 201 ? -1.683 -12.217 4.650 1.00 95.69 201 THR A CA 1
ATOM 1498 C C . THR A 1 201 ? -0.398 -11.380 4.726 1.00 95.69 201 THR A C 1
ATOM 1500 O O . THR A 1 201 ? 0.454 -11.482 3.849 1.00 95.69 201 THR A O 1
ATOM 1503 N N . ALA A 1 202 ? -0.199 -10.567 5.764 1.00 95.62 202 ALA A N 1
ATOM 1504 C CA . ALA A 1 202 ? 1.033 -9.796 5.939 1.00 95.62 202 ALA A CA 1
ATOM 1505 C C . ALA A 1 202 ? 2.279 -10.650 6.266 1.00 95.62 202 ALA A C 1
ATOM 1507 O O . ALA A 1 202 ? 3.409 -10.228 5.985 1.00 95.62 202 ALA A O 1
ATOM 1508 N N . MET A 1 203 ? 2.123 -11.858 6.807 1.00 94.75 203 MET A N 1
ATOM 1509 C CA . MET A 1 203 ? 3.232 -12.777 7.113 1.00 94.75 203 MET A CA 1
ATOM 1510 C C . MET A 1 203 ? 3.796 -13.430 5.836 1.00 94.75 203 MET A C 1
ATOM 1512 O O . MET A 1 203 ? 3.168 -13.321 4.790 1.00 94.75 203 MET A O 1
ATOM 1516 N N . PRO A 1 204 ? 5.013 -14.003 5.811 1.00 90.81 204 PRO A N 1
ATOM 1517 C CA . PRO A 1 204 ? 5.500 -14.773 4.655 1.00 90.81 204 PRO A CA 1
ATOM 1518 C C . PRO A 1 204 ? 4.801 -16.137 4.564 1.00 90.81 204 PRO A C 1
ATOM 1520 O O . PRO A 1 204 ? 4.295 -16.626 5.567 1.00 90.81 204 PRO A O 1
ATOM 1523 N N . ASP A 1 205 ? 4.748 -16.725 3.369 1.00 86.25 205 ASP A N 1
ATOM 1524 C CA . ASP A 1 205 ? 4.295 -18.110 3.192 1.00 86.25 205 ASP A CA 1
ATOM 1525 C C . ASP A 1 205 ? 5.392 -19.110 3.608 1.00 86.25 205 ASP A C 1
ATOM 1527 O O . ASP A 1 205 ? 6.574 -18.749 3.581 1.00 86.25 205 ASP A O 1
ATOM 1531 N N . PRO A 1 206 ? 5.028 -20.358 3.965 1.00 87.38 206 PRO A N 1
ATOM 1532 C CA . PRO A 1 206 ? 3.663 -20.888 4.082 1.00 87.38 206 PRO A CA 1
ATOM 1533 C C . PRO A 1 206 ? 2.931 -20.391 5.339 1.00 87.38 206 PRO A C 1
ATOM 1535 O O . PRO A 1 206 ? 3.524 -20.242 6.406 1.00 87.38 206 PRO A O 1
ATOM 1538 N N . LEU A 1 207 ? 1.617 -20.172 5.225 1.00 84.56 207 LEU A N 1
ATOM 1539 C CA . LEU A 1 207 ? 0.761 -19.761 6.342 1.00 84.56 207 LEU A CA 1
ATOM 1540 C C . LEU A 1 207 ? -0.108 -20.919 6.846 1.00 84.56 207 LEU A C 1
ATOM 1542 O O . LEU A 1 207 ? -0.965 -21.404 6.106 1.00 84.56 207 LEU A O 1
ATOM 1546 N N . PRO A 1 208 ? 0.021 -21.320 8.122 1.00 84.69 208 PRO A N 1
ATOM 1547 C CA . PRO A 1 208 ? -0.898 -22.274 8.726 1.00 84.69 208 PRO A CA 1
ATOM 1548 C C . PRO A 1 208 ? -2.325 -21.714 8.807 1.00 84.69 208 PRO A C 1
ATOM 1550 O O . PRO A 1 208 ? -2.524 -20.582 9.260 1.00 84.69 208 PRO A O 1
ATOM 1553 N N . GLY A 1 209 ? -3.334 -22.541 8.511 1.00 84.00 209 GLY A N 1
ATOM 1554 C CA . GLY A 1 209 ? -4.761 -22.218 8.707 1.00 84.00 209 GLY A CA 1
ATOM 1555 C C . GLY A 1 209 ? -5.179 -22.028 10.178 1.00 84.00 209 GLY A C 1
ATOM 1556 O O . GLY A 1 209 ? -6.347 -21.824 10.491 1.00 84.00 209 GLY A O 1
ATOM 1557 N N . THR A 1 210 ? -4.227 -22.100 11.108 1.00 85.50 210 THR A N 1
ATOM 1558 C CA . THR A 1 210 ? -4.403 -21.842 12.543 1.00 85.50 210 THR A CA 1
ATOM 1559 C C . THR A 1 210 ? -3.840 -20.485 12.978 1.00 85.50 210 THR A C 1
ATOM 1561 O O . THR A 1 210 ? -4.004 -20.098 14.140 1.00 85.50 210 THR A O 1
ATOM 1564 N N . THR A 1 211 ? -3.201 -19.737 12.070 1.00 86.69 211 THR A N 1
ATOM 1565 C CA . THR A 1 211 ? -2.543 -18.458 12.375 1.00 86.69 211 THR A CA 1
ATOM 1566 C C . THR A 1 211 ? -3.543 -17.451 12.940 1.00 86.69 211 THR A C 1
ATOM 1568 O O . THR A 1 211 ? -4.568 -17.161 12.331 1.00 86.69 211 THR A O 1
ATOM 1571 N N . GLY A 1 212 ? -3.266 -16.932 14.139 1.00 84.81 212 GLY A N 1
ATOM 1572 C CA . GLY A 1 212 ? -4.142 -15.989 14.846 1.00 84.81 212 GLY A CA 1
ATOM 1573 C C . GLY A 1 212 ? -5.365 -16.614 15.535 1.00 84.81 212 GLY A C 1
ATOM 1574 O O . GLY A 1 212 ? -5.904 -16.007 16.459 1.00 84.81 212 GLY A O 1
ATOM 1575 N N . LYS A 1 213 ? -5.758 -17.852 15.201 1.00 87.31 213 LYS A N 1
ATOM 1576 C CA . LYS A 1 213 ? -6.945 -18.521 15.774 1.00 87.31 213 LYS A CA 1
ATOM 1577 C C . LYS A 1 213 ? -6.868 -18.672 17.298 1.00 87.31 213 LYS A C 1
ATOM 1579 O O . LYS A 1 213 ? -7.853 -18.456 18.001 1.00 87.31 213 LYS A O 1
ATOM 1584 N N . ARG A 1 214 ? -5.676 -18.981 17.826 1.00 87.69 214 ARG A N 1
ATOM 1585 C CA . ARG A 1 214 ? -5.438 -19.172 19.270 1.00 87.69 214 ARG A CA 1
ATOM 1586 C C . ARG A 1 214 ? -5.754 -17.922 20.098 1.00 87.69 214 ARG A C 1
ATOM 1588 O O . ARG A 1 214 ? -6.114 -18.059 21.260 1.00 87.69 214 ARG A O 1
ATOM 1595 N N . MET A 1 215 ? -5.619 -16.725 19.527 1.00 91.81 215 MET A N 1
ATOM 1596 C CA . MET A 1 215 ? -5.896 -15.472 20.234 1.00 91.81 215 MET A CA 1
ATOM 1597 C C . MET A 1 215 ? -7.367 -15.386 20.656 1.00 91.81 215 MET A C 1
ATOM 1599 O O . MET A 1 215 ? -7.649 -15.138 21.822 1.00 91.81 215 MET A O 1
ATOM 1603 N N . PHE A 1 216 ? -8.285 -15.677 19.734 1.00 93.19 216 PHE A N 1
ATOM 1604 C CA . PHE A 1 216 ? -9.729 -15.630 19.976 1.00 93.19 216 PHE A CA 1
ATOM 1605 C C . PHE A 1 216 ? -10.243 -16.835 20.774 1.00 93.19 216 PHE A C 1
ATOM 1607 O O . PHE A 1 216 ? -11.132 -16.687 21.610 1.00 93.19 216 PHE A O 1
ATOM 1614 N N . ALA A 1 217 ? -9.625 -18.008 20.604 1.00 90.06 217 ALA A N 1
ATOM 1615 C CA . ALA A 1 217 ? -9.970 -19.193 21.391 1.00 90.06 217 ALA A CA 1
ATOM 1616 C C . ALA A 1 217 ? -9.773 -18.980 22.907 1.00 90.06 217 ALA A C 1
ATOM 1618 O O . ALA A 1 217 ? -10.553 -19.492 23.704 1.00 90.06 217 ALA A O 1
ATOM 1619 N N . LYS A 1 218 ? -8.776 -18.176 23.319 1.00 90.12 218 LYS A N 1
ATOM 1620 C CA . LYS A 1 218 ? -8.522 -17.844 24.737 1.00 90.12 218 LYS A CA 1
ATOM 1621 C C . LYS A 1 218 ? -9.675 -17.104 25.422 1.00 90.12 218 LYS A C 1
ATOM 1623 O O . LYS A 1 218 ? -9.720 -17.081 26.647 1.00 90.12 218 LYS A O 1
ATOM 1628 N N . VAL A 1 219 ? -10.567 -16.481 24.655 1.00 92.44 219 VAL A N 1
ATOM 1629 C CA . VAL A 1 219 ? -11.736 -15.755 25.174 1.00 92.44 219 VAL A CA 1
ATOM 1630 C C . VAL A 1 219 ? -13.053 -16.447 24.808 1.00 92.44 219 VAL A C 1
ATOM 1632 O O . VAL A 1 219 ? -14.107 -15.828 24.871 1.00 92.44 219 VAL A O 1
ATOM 1635 N N . GLY A 1 220 ? -12.996 -17.732 24.435 1.00 89.12 220 GLY A N 1
ATOM 1636 C CA . GLY A 1 220 ? -14.173 -18.579 24.225 1.00 89.12 220 GLY A CA 1
ATOM 1637 C C . GLY A 1 220 ? -14.791 -18.529 22.826 1.00 89.12 220 GLY A C 1
ATOM 1638 O O . GLY A 1 220 ? -15.785 -19.208 22.590 1.00 89.12 220 GLY A O 1
ATOM 1639 N N . VAL A 1 221 ? -14.218 -17.784 21.872 1.00 91.31 221 VAL A N 1
ATOM 1640 C CA . VAL A 1 221 ? -14.765 -17.720 20.507 1.00 91.31 221 VAL A CA 1
ATOM 1641 C C . VAL A 1 221 ? -14.316 -18.923 19.686 1.00 91.31 221 VAL A C 1
ATOM 1643 O O . VAL A 1 221 ? -13.121 -19.154 19.488 1.00 91.31 221 VAL A O 1
ATOM 1646 N N . THR A 1 222 ? -15.285 -19.664 19.155 1.00 86.94 222 THR A N 1
ATOM 1647 C CA . THR A 1 222 ? -15.055 -20.873 18.350 1.00 86.94 222 THR A CA 1
ATOM 1648 C C . THR A 1 222 ? -15.243 -20.638 16.850 1.00 86.94 222 THR A C 1
ATOM 1650 O O . THR A 1 222 ? -14.596 -21.305 16.039 1.00 86.94 222 THR A O 1
ATOM 1653 N N . ASN A 1 223 ? -16.065 -19.657 16.459 1.00 93.75 223 ASN A N 1
ATOM 1654 C CA . ASN A 1 223 ? -16.390 -19.364 15.063 1.00 93.75 223 ASN A CA 1
ATOM 1655 C C . ASN A 1 223 ? -15.365 -18.418 14.413 1.00 93.75 223 ASN A C 1
ATOM 1657 O O . ASN A 1 223 ? -15.625 -17.245 14.132 1.00 93.75 223 ASN A O 1
ATOM 1661 N N . VAL A 1 224 ? -14.162 -18.957 14.211 1.00 96.06 224 VAL A N 1
ATOM 1662 C CA . VAL A 1 224 ? -13.026 -18.250 13.614 1.00 96.06 224 VAL A CA 1
ATOM 1663 C C . VAL A 1 224 ? -12.598 -18.953 12.332 1.00 96.06 224 VAL A C 1
ATOM 1665 O O . VAL A 1 224 ? -12.146 -20.102 12.367 1.00 96.06 224 VAL A O 1
ATOM 1668 N N . THR A 1 225 ? -12.699 -18.239 11.214 1.00 96.38 225 THR A N 1
ATOM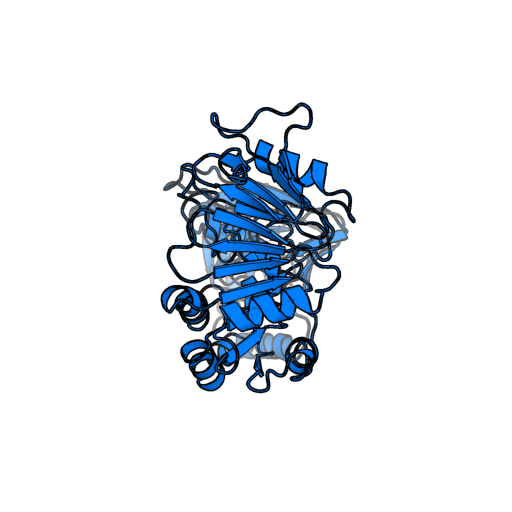 1669 C CA . THR A 1 225 ? -12.219 -18.676 9.896 1.00 96.38 225 THR A CA 1
ATOM 1670 C C . THR A 1 225 ? -10.903 -17.973 9.586 1.00 96.38 225 THR A C 1
ATOM 1672 O O . THR A 1 225 ? -10.835 -16.749 9.639 1.00 96.38 225 THR A O 1
ATOM 1675 N N . VAL A 1 226 ? -9.853 -18.724 9.261 1.00 96.19 226 VAL A N 1
ATOM 1676 C CA . VAL A 1 226 ? -8.562 -18.157 8.843 1.00 96.19 226 VAL A CA 1
ATOM 1677 C C . VAL A 1 226 ? -8.444 -18.313 7.334 1.00 96.19 226 VAL A C 1
ATOM 1679 O O . VAL A 1 226 ? -8.515 -19.435 6.840 1.00 96.19 226 VAL A O 1
ATOM 1682 N N . LEU A 1 227 ? -8.260 -17.207 6.616 1.00 95.19 227 LEU A N 1
ATOM 1683 C CA . LEU A 1 227 ? -8.097 -17.208 5.162 1.00 95.19 227 LEU A CA 1
ATOM 1684 C C . LEU A 1 227 ? -6.665 -16.795 4.816 1.00 95.19 227 LEU A C 1
ATOM 1686 O O . LEU A 1 227 ? -6.273 -15.646 5.010 1.00 95.19 227 LEU A O 1
ATOM 1690 N N . THR A 1 228 ? -5.863 -17.752 4.360 1.00 93.44 228 THR A N 1
ATOM 1691 C CA . THR A 1 228 ? -4.426 -17.588 4.078 1.00 93.44 228 THR A CA 1
ATOM 1692 C C . THR A 1 228 ? -4.125 -17.253 2.616 1.00 93.44 228 THR A C 1
ATOM 1694 O O . THR A 1 228 ? -2.971 -17.011 2.263 1.00 93.44 228 THR A O 1
ATOM 1697 N N . GLN A 1 229 ? -5.158 -17.229 1.777 1.00 89.88 229 GLN A N 1
ATOM 1698 C CA . GLN A 1 229 ? -5.093 -17.005 0.340 1.00 89.88 229 GLN A CA 1
ATOM 1699 C C . GLN A 1 229 ? -4.554 -15.606 -0.011 1.00 89.88 229 GLN A C 1
ATOM 1701 O O . GLN A 1 229 ? -4.771 -14.638 0.722 1.00 89.88 229 GLN A O 1
ATOM 1706 N N . ARG A 1 230 ? -3.853 -15.501 -1.151 1.00 88.62 230 ARG A N 1
ATOM 1707 C CA . ARG A 1 230 ? -3.263 -14.234 -1.641 1.00 88.62 230 ARG A CA 1
ATOM 1708 C C . ARG A 1 230 ? -3.334 -14.024 -3.145 1.00 88.62 230 ARG A C 1
ATOM 1710 O O . ARG A 1 230 ? -3.168 -12.896 -3.596 1.00 88.62 230 ARG A O 1
ATOM 1717 N N . LYS A 1 231 ? -3.487 -15.095 -3.924 1.00 91.00 231 LYS A N 1
ATOM 1718 C CA . LYS A 1 231 ? -3.588 -14.984 -5.377 1.00 91.00 231 LYS A CA 1
ATOM 1719 C C . LYS A 1 231 ? -4.984 -14.514 -5.742 1.00 91.00 231 LYS A C 1
ATOM 1721 O O . LYS A 1 231 ? -5.940 -14.861 -5.056 1.00 91.00 231 LYS A O 1
ATOM 1726 N N . LEU A 1 232 ? -5.088 -13.781 -6.848 1.00 92.19 232 LEU A N 1
ATOM 1727 C CA . LEU A 1 232 ? -6.348 -13.215 -7.327 1.00 92.19 232 LEU A CA 1
ATO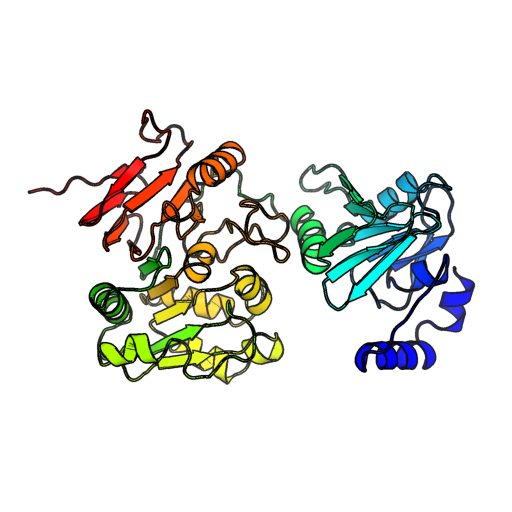M 1728 C C . LEU A 1 232 ? -7.473 -14.264 -7.415 1.00 92.19 232 LEU A C 1
ATOM 1730 O O . LEU A 1 232 ? -8.568 -14.042 -6.911 1.00 92.19 232 LEU A O 1
ATOM 1734 N N . GLU A 1 233 ? -7.188 -15.424 -8.004 1.00 93.38 233 GLU A N 1
ATOM 1735 C CA . GLU A 1 233 ? -8.147 -16.531 -8.132 1.00 93.38 233 GLU A CA 1
ATOM 1736 C C . GLU A 1 233 ? -8.651 -17.046 -6.775 1.00 93.38 233 GLU A C 1
ATOM 1738 O O . GLU A 1 233 ? -9.842 -17.307 -6.597 1.00 93.38 233 GLU A O 1
ATOM 1743 N N . ASP A 1 234 ? -7.759 -17.113 -5.787 1.00 92.56 234 ASP A N 1
ATOM 1744 C CA . ASP A 1 234 ? -8.058 -17.640 -4.463 1.00 92.56 234 ASP A CA 1
ATOM 1745 C C . ASP A 1 234 ? -8.836 -16.630 -3.612 1.00 92.56 234 ASP A C 1
ATOM 1747 O O . ASP A 1 234 ? -9.774 -16.995 -2.892 1.00 92.56 234 ASP A O 1
ATOM 1751 N N . VAL A 1 235 ? -8.471 -15.346 -3.696 1.00 94.81 235 VAL A N 1
ATOM 1752 C CA . VAL A 1 235 ? -9.154 -14.283 -2.945 1.00 94.81 235 VAL A CA 1
ATOM 1753 C C . VAL A 1 235 ? -10.541 -13.971 -3.512 1.00 94.81 235 VAL A C 1
ATOM 1755 O O . VAL A 1 235 ? -11.421 -13.485 -2.802 1.00 94.81 235 VAL A O 1
ATOM 1758 N N . GLU A 1 236 ? -10.785 -14.309 -4.778 1.00 96.38 236 GLU A N 1
ATOM 1759 C CA . GLU A 1 236 ? -12.115 -14.245 -5.389 1.00 96.38 236 GLU A CA 1
ATOM 1760 C C . GLU A 1 236 ? -12.894 -15.565 -5.317 1.00 96.38 236 GLU A C 1
ATOM 1762 O O . GLU A 1 236 ? -14.008 -15.659 -5.842 1.00 96.38 236 GLU A O 1
ATOM 1767 N N . SER A 1 237 ? -12.358 -16.579 -4.634 1.00 96.88 237 SER A N 1
ATOM 1768 C CA . SER A 1 237 ? -13.020 -17.874 -4.497 1.00 96.88 237 SER A CA 1
ATOM 1769 C C . SER A 1 237 ? -14.371 -17.770 -3.779 1.00 96.88 237 SER A C 1
ATOM 1771 O O . SER A 1 237 ? -14.596 -16.963 -2.870 1.00 96.88 237 SER A O 1
ATOM 1773 N N . HIS A 1 238 ? -15.287 -18.674 -4.133 1.00 96.31 238 HIS A N 1
ATOM 1774 C CA . HIS A 1 238 ? -16.596 -18.774 -3.485 1.00 96.31 238 HIS A CA 1
ATOM 1775 C C . HIS A 1 238 ? -16.495 -18.975 -1.966 1.00 96.31 238 HIS A C 1
ATOM 1777 O O . HIS A 1 238 ? -17.385 -18.551 -1.228 1.00 96.31 238 HIS A O 1
ATOM 1783 N N . GLU A 1 239 ? -15.448 -19.636 -1.476 1.00 94.19 239 GLU A N 1
ATOM 1784 C CA . GLU A 1 239 ? -15.200 -19.808 -0.046 1.00 94.19 239 GLU A CA 1
ATOM 1785 C C . GLU A 1 239 ? -14.869 -18.476 0.635 1.00 94.19 239 GLU A C 1
ATOM 1787 O O . GLU A 1 239 ? -15.594 -18.081 1.556 1.00 94.19 239 GLU A O 1
ATOM 1792 N N . MET A 1 240 ? -13.866 -17.742 0.135 1.00 95.75 240 MET A N 1
ATOM 1793 C CA . MET A 1 240 ? -13.473 -16.446 0.697 1.00 95.75 240 MET A CA 1
ATOM 1794 C C . MET A 1 240 ? -14.643 -15.461 0.691 1.00 95.75 240 MET A C 1
ATOM 1796 O O . MET A 1 240 ? -14.977 -14.868 1.723 1.00 95.75 240 MET A O 1
ATOM 1800 N N . LEU A 1 241 ? -15.319 -15.320 -0.451 1.00 98.06 241 LEU A N 1
ATOM 1801 C CA . LEU A 1 241 ? -16.420 -14.369 -0.577 1.00 98.06 241 LEU A CA 1
ATOM 1802 C C . LEU A 1 241 ? -17.597 -14.736 0.345 1.00 98.06 241 LEU A C 1
ATOM 1804 O O . LEU A 1 241 ? -18.241 -13.845 0.903 1.00 98.06 241 LEU A O 1
ATOM 1808 N N . ARG A 1 242 ? -17.887 -16.030 0.558 1.00 97.94 242 ARG A N 1
ATOM 1809 C CA . ARG A 1 242 ? -18.934 -16.466 1.505 1.00 97.94 242 ARG A CA 1
ATOM 1810 C C . ARG A 1 242 ? -18.555 -16.185 2.955 1.00 97.94 242 ARG A C 1
ATOM 1812 O O . ARG A 1 242 ? -19.425 -15.745 3.711 1.00 97.94 242 ARG A O 1
ATOM 1819 N N . ALA A 1 243 ? -17.300 -16.413 3.337 1.00 97.69 243 ALA A N 1
ATOM 1820 C CA . ALA A 1 243 ? -16.815 -16.109 4.679 1.00 97.69 243 ALA A CA 1
ATOM 1821 C C . ALA A 1 243 ? -16.933 -14.603 4.977 1.00 97.69 243 ALA A C 1
ATOM 1823 O O . ALA A 1 243 ? -17.554 -14.217 5.967 1.00 97.69 243 ALA A O 1
ATOM 1824 N N . LEU A 1 244 ? -16.459 -13.745 4.067 1.00 98.25 244 LEU A N 1
ATOM 1825 C CA . LEU A 1 244 ? -16.510 -12.284 4.223 1.00 98.25 244 LEU A CA 1
ATOM 1826 C C . LEU A 1 244 ? -17.941 -11.718 4.237 1.00 98.25 244 LEU A C 1
ATOM 1828 O O . LEU A 1 244 ? -18.236 -10.791 4.995 1.00 98.25 244 LEU A O 1
ATOM 1832 N N . LYS A 1 245 ? -18.864 -12.292 3.451 1.00 98.31 245 LYS A N 1
ATOM 1833 C CA . LYS A 1 245 ? -20.292 -11.911 3.475 1.00 98.31 245 LYS A CA 1
ATOM 1834 C C . LYS A 1 245 ? -20.941 -12.137 4.842 1.00 98.31 245 LYS A C 1
ATOM 1836 O O . LYS A 1 245 ? -21.802 -11.357 5.237 1.00 98.31 245 LYS A O 1
ATOM 1841 N N . LYS A 1 246 ? -20.548 -13.203 5.545 1.00 97.94 246 LYS A N 1
ATOM 1842 C CA . LYS A 1 246 ? -21.111 -13.590 6.849 1.00 97.94 246 LYS A CA 1
ATOM 1843 C C . LYS A 1 246 ? -20.352 -13.002 8.040 1.00 97.94 246 LYS A C 1
ATOM 1845 O O . LYS A 1 246 ? -20.867 -13.073 9.152 1.00 97.94 246 LYS A O 1
ATOM 1850 N N . ALA A 1 247 ? -19.152 -12.468 7.821 1.00 98.50 247 ALA A N 1
ATOM 1851 C CA . ALA A 1 247 ? -18.294 -11.963 8.881 1.00 98.50 247 ALA A CA 1
ATOM 1852 C C . ALA A 1 247 ? -18.941 -10.790 9.631 1.00 98.50 247 ALA A C 1
ATOM 1854 O O . ALA A 1 247 ? -19.506 -9.876 9.019 1.00 98.50 247 ALA A O 1
ATOM 1855 N N . THR A 1 248 ? -18.811 -10.810 10.952 1.00 98.56 248 THR A N 1
ATOM 1856 C CA . THR A 1 248 ? -19.147 -9.693 11.849 1.00 98.56 248 THR A CA 1
ATOM 1857 C C . THR A 1 248 ? -17.887 -9.046 12.430 1.00 98.56 248 THR A C 1
ATOM 1859 O O . THR A 1 248 ? -17.935 -7.909 12.891 1.00 98.56 248 THR A O 1
ATOM 1862 N N . GLY A 1 249 ? -16.746 -9.739 12.341 1.00 98.69 249 GLY A N 1
ATOM 1863 C CA . GLY A 1 249 ? -15.420 -9.208 12.625 1.00 98.69 249 GLY A CA 1
ATOM 1864 C C . GLY A 1 249 ? -14.413 -9.628 11.554 1.00 98.69 249 GLY A C 1
ATOM 1865 O O . GLY A 1 249 ? -14.394 -10.792 11.151 1.00 98.69 249 GLY A O 1
ATOM 1866 N N . VAL A 1 250 ? -13.556 -8.711 11.110 1.00 98.75 250 VAL A N 1
ATOM 1867 C CA . VAL A 1 250 ? -12.372 -9.032 10.291 1.00 98.75 250 VAL A CA 1
ATOM 1868 C C . VAL A 1 250 ? -11.121 -8.601 11.039 1.00 98.75 250 VAL A C 1
ATOM 1870 O O . VAL A 1 250 ? -11.052 -7.475 11.519 1.00 98.75 250 VAL A O 1
ATOM 1873 N N . TRP A 1 251 ? -10.137 -9.492 11.134 1.00 98.62 251 TRP A N 1
ATOM 1874 C CA . TRP A 1 251 ? -8.869 -9.241 11.808 1.00 98.62 251 TRP A CA 1
ATOM 1875 C C . TRP A 1 251 ? -7.681 -9.350 10.850 1.00 98.62 251 TRP A C 1
ATOM 1877 O O . TRP A 1 251 ? -7.381 -10.433 10.345 1.00 98.62 251 TRP A O 1
ATOM 1887 N N . PHE A 1 252 ? -6.962 -8.249 10.652 1.00 98.38 252 PHE A N 1
ATOM 1888 C CA . PHE A 1 252 ? -5.728 -8.179 9.874 1.00 98.38 252 PHE A CA 1
ATOM 1889 C C . PHE A 1 252 ? -4.497 -8.426 10.759 1.00 98.38 252 PHE A C 1
ATOM 1891 O O . PHE A 1 252 ? -4.226 -7.693 11.713 1.00 98.38 252 PHE A O 1
ATOM 1898 N N .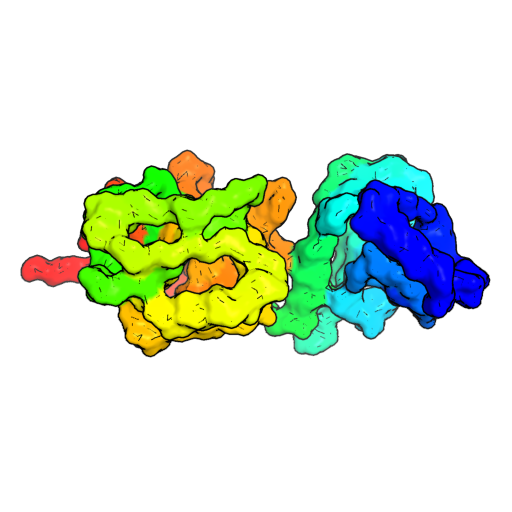 GLY A 1 253 ? -3.725 -9.466 10.442 1.00 96.38 253 GLY A N 1
ATOM 1899 C CA . GLY A 1 253 ? -2.493 -9.799 11.165 1.00 96.38 253 GLY A CA 1
ATOM 1900 C C . GLY A 1 253 ? -1.327 -8.824 10.926 1.00 96.38 253 GLY A C 1
ATOM 1901 O O . GLY A 1 253 ? -1.370 -7.964 10.047 1.00 96.38 253 GLY A O 1
ATOM 1902 N N . GLY A 1 254 ? -0.252 -9.002 11.701 1.00 95.38 254 GLY A N 1
ATOM 1903 C CA . GLY A 1 254 ? 1.021 -8.293 11.517 1.00 95.38 254 GLY A CA 1
ATOM 1904 C C . GLY A 1 254 ? 1.890 -8.875 10.393 1.00 95.38 254 GLY A C 1
ATOM 1905 O O . GLY A 1 254 ? 1.573 -9.918 9.824 1.00 95.38 254 GLY A O 1
ATOM 1906 N N . GLY A 1 255 ? 2.997 -8.196 10.072 1.00 95.94 255 GLY A N 1
ATOM 1907 C CA . GLY A 1 255 ? 3.942 -8.592 9.020 1.00 95.94 255 GLY A CA 1
ATOM 1908 C C . GLY A 1 255 ? 4.297 -7.421 8.101 1.00 95.94 255 GLY A C 1
ATOM 1909 O O . GLY A 1 255 ? 4.736 -6.378 8.578 1.00 95.94 255 GLY A O 1
ATOM 1910 N N . ARG A 1 256 ? 4.116 -7.580 6.785 1.00 96.62 256 ARG A N 1
ATOM 1911 C CA . ARG A 1 256 ? 4.321 -6.524 5.782 1.00 96.62 256 ARG A CA 1
ATOM 1912 C C . ARG A 1 256 ? 3.000 -6.086 5.149 1.00 96.62 256 ARG A C 1
ATOM 1914 O O . ARG A 1 256 ? 2.361 -6.860 4.444 1.00 96.62 256 ARG A O 1
ATOM 1921 N N . GLN A 1 257 ? 2.629 -4.828 5.370 1.00 96.94 257 GLN A N 1
ATOM 1922 C CA . GLN A 1 257 ? 1.359 -4.223 4.956 1.00 96.94 257 GLN A CA 1
ATOM 1923 C C . GLN A 1 257 ? 1.114 -4.236 3.443 1.00 96.94 257 GLN A C 1
ATOM 1925 O O . GLN A 1 257 ? -0.019 -4.434 3.015 1.00 96.94 257 GLN A O 1
ATOM 1930 N N . TRP A 1 258 ? 2.164 -4.115 2.625 1.00 97.25 258 TRP A N 1
ATOM 1931 C CA . TRP A 1 258 ? 2.046 -4.141 1.163 1.00 97.25 258 TRP A CA 1
ATOM 1932 C C . TRP A 1 258 ? 1.460 -5.451 0.630 1.00 97.25 258 TRP A C 1
ATOM 1934 O O . TRP A 1 258 ? 0.826 -5.458 -0.419 1.00 97.25 258 TRP A O 1
ATOM 1944 N N . ARG A 1 259 ? 1.602 -6.557 1.374 1.00 97.12 259 ARG A N 1
ATOM 1945 C CA . ARG A 1 259 ? 1.019 -7.850 0.994 1.00 97.12 259 ARG A CA 1
ATOM 1946 C C . ARG A 1 259 ? -0.501 -7.838 1.048 1.00 97.12 259 ARG A C 1
ATOM 1948 O O . ARG A 1 259 ? -1.123 -8.552 0.273 1.00 97.12 259 ARG A O 1
ATOM 1955 N N . PHE A 1 260 ? -1.100 -7.049 1.943 1.00 97.50 260 PHE A N 1
ATOM 1956 C CA . PHE A 1 260 ? -2.548 -6.853 1.933 1.00 97.50 260 PHE A CA 1
ATOM 1957 C C . PHE A 1 260 ? -2.968 -6.083 0.683 1.00 97.50 260 PHE A C 1
ATOM 1959 O O . PHE A 1 260 ? -3.896 -6.510 0.004 1.00 97.50 260 PHE A O 1
ATOM 1966 N N . VAL A 1 261 ? -2.256 -4.999 0.359 1.00 97.12 261 VAL A N 1
ATOM 1967 C CA . VAL A 1 261 ? -2.526 -4.200 -0.843 1.00 97.12 261 VAL A CA 1
ATOM 1968 C C . VAL A 1 261 ? -2.487 -5.082 -2.088 1.00 97.12 261 VAL A C 1
ATOM 1970 O O . VAL A 1 261 ? -3.461 -5.125 -2.827 1.00 97.12 261 VAL A O 1
ATOM 1973 N N . ASP A 1 262 ? -1.425 -5.867 -2.263 1.00 96.50 262 ASP A N 1
ATOM 1974 C CA . ASP A 1 262 ? -1.290 -6.755 -3.422 1.00 96.50 262 ASP A CA 1
ATOM 1975 C C . ASP A 1 262 ? -2.357 -7.850 -3.490 1.00 96.50 262 ASP A C 1
ATOM 1977 O O . ASP A 1 262 ? -2.758 -8.238 -4.583 1.00 96.50 262 ASP A O 1
ATOM 1981 N N . ALA A 1 263 ? -2.792 -8.370 -2.340 1.00 96.44 263 ALA A N 1
ATOM 1982 C CA . ALA A 1 263 ? -3.736 -9.479 -2.298 1.00 96.44 263 ALA A CA 1
ATOM 1983 C C . ALA A 1 263 ? -5.191 -9.042 -2.505 1.00 96.44 263 ALA A C 1
ATOM 1985 O O . ALA A 1 263 ? -5.960 -9.797 -3.087 1.00 96.44 263 ALA A O 1
ATOM 1986 N N . TYR A 1 264 ? -5.597 -7.871 -2.003 1.00 96.88 264 TYR A N 1
ATOM 1987 C CA . TYR A 1 264 ? -7.021 -7.522 -1.917 1.00 96.88 264 TYR A CA 1
ATOM 1988 C C . TYR A 1 264 ? -7.429 -6.295 -2.726 1.00 96.88 264 TYR A C 1
ATOM 1990 O O . TYR A 1 264 ? -8.607 -6.196 -3.079 1.00 96.88 264 TYR A O 1
ATOM 1998 N N . GLU A 1 265 ? -6.522 -5.361 -3.020 1.00 93.50 265 GLU A N 1
ATOM 1999 C CA . GLU A 1 265 ? -6.875 -4.157 -3.779 1.00 93.50 265 GLU A CA 1
ATOM 2000 C C . GLU A 1 265 ? -7.482 -4.537 -5.142 1.00 93.50 265 GLU A C 1
ATOM 2002 O O . GLU A 1 265 ? -6.996 -5.431 -5.830 1.00 93.50 265 GLU A O 1
ATOM 2007 N N . HIS A 1 266 ? -8.574 -3.868 -5.522 1.00 92.31 266 HIS A N 1
ATOM 2008 C CA . HIS A 1 266 ? -9.312 -4.113 -6.771 1.00 92.31 266 HIS A CA 1
ATOM 2009 C C . HIS A 1 266 ? -9.883 -5.537 -6.954 1.00 92.31 266 HIS A C 1
ATOM 2011 O O . HIS A 1 266 ? -10.208 -5.923 -8.075 1.00 92.31 266 HIS A O 1
ATOM 2017 N N . THR A 1 267 ? -10.075 -6.299 -5.872 1.00 97.00 267 THR A N 1
ATOM 2018 C CA . THR A 1 267 ? -10.728 -7.623 -5.906 1.00 97.00 267 THR A CA 1
ATOM 2019 C C . THR A 1 267 ? -12.178 -7.568 -5.425 1.00 97.00 267 THR A C 1
ATOM 2021 O O . THR A 1 267 ? -12.584 -6.646 -4.708 1.00 97.00 267 THR A O 1
ATOM 2024 N N . LYS A 1 268 ? -12.962 -8.610 -5.720 1.00 97.62 268 LYS A N 1
ATOM 2025 C CA . LYS A 1 268 ? -14.315 -8.801 -5.155 1.00 97.62 268 LYS A CA 1
ATOM 2026 C C . LYS A 1 268 ? -14.335 -8.975 -3.631 1.00 97.62 268 LYS A C 1
ATOM 2028 O O . LYS A 1 268 ? -15.379 -8.751 -3.016 1.00 97.62 268 LYS A O 1
ATOM 2033 N N . ALA A 1 269 ? -13.222 -9.363 -3.005 1.00 97.38 269 ALA A N 1
ATOM 2034 C CA . ALA A 1 269 ? -13.131 -9.516 -1.553 1.00 97.38 269 ALA A CA 1
ATOM 2035 C C . ALA A 1 269 ? -13.139 -8.162 -0.826 1.00 97.38 269 ALA A C 1
ATOM 2037 O O . ALA A 1 269 ? -13.794 -8.012 0.208 1.00 97.38 269 ALA A O 1
ATOM 2038 N N . PHE A 1 270 ? -12.471 -7.154 -1.388 1.00 97.00 270 PHE A N 1
ATOM 2039 C CA . PHE A 1 270 ? -12.331 -5.833 -0.775 1.00 97.00 270 PHE A CA 1
ATOM 2040 C C . PHE A 1 270 ? -13.658 -5.137 -0.407 1.00 97.00 270 PHE A C 1
ATOM 2042 O O . PHE A 1 270 ? -13.829 -4.762 0.758 1.00 97.00 270 PHE A O 1
ATOM 2049 N N . PRO A 1 271 ? -14.657 -5.008 -1.307 1.00 97.81 271 PRO A N 1
ATOM 2050 C CA . PRO A 1 271 ? -15.937 -4.404 -0.940 1.00 97.81 271 PRO A CA 1
ATOM 2051 C C . PRO A 1 271 ? -16.701 -5.209 0.123 1.00 97.81 271 PRO A C 1
ATOM 2053 O O . PRO A 1 271 ? -17.491 -4.628 0.869 1.00 97.81 271 PRO A O 1
ATOM 2056 N N . LEU A 1 272 ? -16.471 -6.523 0.239 1.00 98.38 272 LEU A N 1
ATOM 2057 C CA . LEU A 1 272 ? -17.089 -7.353 1.280 1.00 98.38 272 LEU A CA 1
ATOM 2058 C C . LEU A 1 272 ? -16.460 -7.128 2.655 1.00 98.38 272 LEU A C 1
ATOM 2060 O O . LEU A 1 272 ? -17.190 -7.135 3.649 1.00 98.38 272 LEU A O 1
ATOM 2064 N N . ILE A 1 273 ? -15.147 -6.887 2.704 1.00 98.06 273 ILE A N 1
ATOM 2065 C CA . ILE A 1 273 ? -14.443 -6.458 3.918 1.00 98.06 273 ILE A CA 1
ATOM 2066 C C . ILE A 1 273 ? -15.039 -5.130 4.399 1.00 98.06 273 ILE A C 1
ATOM 2068 O O . ILE A 1 273 ? -15.520 -5.053 5.525 1.00 98.06 273 ILE A O 1
ATOM 2072 N N . LEU A 1 274 ? -15.125 -4.120 3.524 1.00 97.00 274 LEU A N 1
ATOM 2073 C CA . LEU A 1 274 ? -15.760 -2.830 3.840 1.00 97.00 274 LEU A CA 1
ATOM 2074 C C . LEU A 1 274 ? -17.215 -2.982 4.307 1.00 97.00 274 LEU A C 1
ATOM 2076 O O . LEU A 1 274 ? -17.689 -2.250 5.178 1.00 97.00 274 LEU A O 1
ATOM 2080 N N . ALA A 1 275 ? -17.948 -3.941 3.738 1.00 98.19 275 ALA A N 1
ATOM 2081 C CA . ALA A 1 275 ? -19.332 -4.189 4.108 1.00 98.19 275 ALA A CA 1
ATOM 2082 C C . ALA A 1 275 ? -19.498 -4.694 5.554 1.00 98.19 275 ALA A C 1
ATOM 2084 O O . ALA A 1 275 ? -20.605 -4.594 6.079 1.00 98.19 275 ALA A O 1
ATOM 2085 N N . VAL A 1 276 ? -18.442 -5.190 6.216 1.00 98.69 276 VAL A N 1
ATOM 2086 C CA . VAL A 1 276 ? -18.478 -5.541 7.650 1.00 98.69 276 VAL A CA 1
ATOM 2087 C C . VAL A 1 276 ? -18.836 -4.315 8.489 1.00 98.69 276 VAL A C 1
ATOM 2089 O O . VAL A 1 276 ? -19.774 -4.381 9.283 1.00 98.69 276 VAL A O 1
ATOM 2092 N N . LEU A 1 277 ? -18.187 -3.173 8.238 1.00 98.50 277 LEU A N 1
ATOM 2093 C CA . LEU A 1 277 ? -18.495 -1.902 8.908 1.00 98.50 277 LEU A CA 1
ATOM 2094 C C . LEU A 1 277 ? -19.919 -1.436 8.599 1.00 98.50 277 LEU A C 1
ATOM 2096 O O . LEU A 1 277 ? -20.675 -1.075 9.497 1.00 98.50 277 LEU A O 1
ATOM 2100 N N . LYS A 1 278 ? -20.342 -1.533 7.330 1.00 97.50 278 LYS A N 1
ATOM 2101 C CA . LYS A 1 278 ? -21.706 -1.153 6.910 1.00 97.50 278 LYS A CA 1
ATOM 2102 C C . LYS A 1 278 ? -22.794 -1.946 7.646 1.00 97.50 278 LYS A C 1
ATOM 2104 O O . LYS A 1 278 ? -23.875 -1.409 7.883 1.00 97.50 278 LYS A O 1
ATOM 2109 N N . ARG A 1 279 ? -22.505 -3.197 8.025 1.00 97.44 279 ARG A N 1
ATOM 2110 C CA . ARG A 1 279 ? -23.387 -4.069 8.821 1.00 97.44 279 ARG A CA 1
ATOM 2111 C C . ARG A 1 279 ? -23.286 -3.839 10.335 1.00 97.44 279 ARG A C 1
ATOM 2113 O O . ARG A 1 279 ? -23.962 -4.533 11.082 1.00 97.44 279 ARG A O 1
ATOM 2120 N N . GLY A 1 280 ? -22.467 -2.891 10.790 1.00 98.12 280 GLY A N 1
ATOM 2121 C CA . GLY A 1 280 ? -22.253 -2.613 12.212 1.00 98.12 280 GLY A CA 1
ATOM 2122 C C . GLY A 1 280 ? -21.208 -3.506 12.885 1.00 98.12 280 GLY A C 1
ATOM 2123 O O . GLY A 1 280 ? -21.077 -3.449 14.101 1.00 98.12 280 GLY A O 1
ATOM 2124 N N . GLY A 1 281 ? -20.475 -4.317 12.117 1.00 98.62 281 GLY A N 1
ATOM 2125 C CA . GLY A 1 281 ? -19.386 -5.145 12.629 1.00 98.62 281 GLY A CA 1
ATOM 2126 C C . GLY A 1 281 ? -18.093 -4.363 12.867 1.00 98.62 281 GLY A C 1
ATOM 2127 O O . GLY A 1 281 ? -18.043 -3.138 12.733 1.00 98.62 281 GLY A O 1
ATOM 2128 N N . VAL A 1 282 ? -17.021 -5.091 13.173 1.00 98.88 282 VAL A N 1
ATOM 2129 C CA . VAL A 1 282 ? -15.703 -4.516 13.474 1.00 98.88 282 VAL A CA 1
ATOM 2130 C C . VAL A 1 282 ? -14.648 -4.943 12.461 1.00 98.88 282 VAL A C 1
ATOM 2132 O O . VAL A 1 282 ? -14.568 -6.107 12.063 1.00 98.88 282 VAL A O 1
ATOM 2135 N N . ILE A 1 283 ? -13.796 -4.004 12.062 1.00 98.88 283 ILE A N 1
ATOM 2136 C CA . ILE A 1 283 ? -12.529 -4.321 11.403 1.00 98.88 283 ILE A CA 1
ATOM 2137 C C . ILE A 1 283 ? -11.406 -3.995 12.377 1.00 98.88 283 ILE A C 1
ATOM 2139 O O . ILE A 1 283 ? -11.352 -2.910 12.943 1.00 98.88 283 ILE A O 1
ATOM 2143 N N . GLY A 1 284 ? -10.509 -4.944 12.597 1.00 98.62 284 GLY A N 1
ATOM 2144 C CA . GLY A 1 284 ? -9.368 -4.760 13.473 1.00 98.62 284 GLY A CA 1
ATOM 2145 C C . GLY A 1 284 ? -8.076 -5.217 12.834 1.00 98.62 284 GLY A C 1
ATOM 2146 O O . GLY A 1 284 ? -8.075 -5.976 11.864 1.00 98.62 284 GLY A O 1
ATOM 2147 N N . GLY A 1 285 ? -6.958 -4.768 13.383 1.00 98.44 285 GLY A N 1
ATOM 2148 C CA . GLY A 1 285 ? -5.661 -5.243 12.944 1.00 98.44 285 GLY A CA 1
ATOM 2149 C C . GLY A 1 285 ? -4.519 -4.748 13.805 1.00 98.44 285 GLY A C 1
ATOM 2150 O O . GLY A 1 285 ? -4.641 -3.753 14.516 1.00 98.44 285 GLY A O 1
ATOM 2151 N N . SER A 1 286 ? -3.401 -5.466 13.734 1.00 98.31 286 SER A N 1
ATOM 2152 C CA . SER A 1 286 ? -2.202 -5.179 14.519 1.00 98.31 286 SER A CA 1
ATOM 2153 C C . SER A 1 286 ? -0.984 -4.997 13.626 1.00 98.31 286 SER A C 1
ATOM 2155 O O . SER A 1 286 ? -0.813 -5.742 12.658 1.00 98.31 286 SER A O 1
ATOM 2157 N N . SER A 1 287 ? -0.116 -4.037 13.961 1.00 97.75 287 SER A N 1
ATOM 2158 C CA . SER A 1 287 ? 1.101 -3.750 13.193 1.00 97.75 287 SER A CA 1
ATOM 2159 C C . SER A 1 287 ? 0.754 -3.458 11.721 1.00 97.75 287 SER A C 1
ATOM 2161 O O . SER A 1 287 ? 0.010 -2.521 11.451 1.00 97.75 287 SER A O 1
ATOM 2163 N N . ALA A 1 288 ? 1.197 -4.260 10.751 1.00 98.00 288 ALA A N 1
ATOM 2164 C CA . ALA A 1 288 ? 0.799 -4.114 9.347 1.00 98.00 288 ALA A CA 1
ATOM 2165 C C . ALA A 1 288 ? -0.726 -3.980 9.150 1.00 98.00 288 ALA A C 1
ATOM 2167 O O . ALA A 1 288 ? -1.165 -3.157 8.349 1.00 98.00 288 ALA A O 1
ATOM 2168 N N . GLY A 1 289 ? -1.525 -4.741 9.909 1.00 98.31 289 GLY A N 1
ATOM 2169 C CA . GLY A 1 289 ? -2.986 -4.667 9.895 1.00 98.31 289 GLY A CA 1
ATOM 2170 C C . GLY A 1 289 ? -3.573 -3.384 10.496 1.00 98.31 289 GLY A C 1
ATOM 2171 O O . GLY A 1 289 ? -4.727 -3.068 10.226 1.00 98.31 289 GLY A O 1
ATOM 2172 N N . ALA A 1 290 ? -2.804 -2.642 11.296 1.00 98.69 290 ALA A N 1
ATOM 2173 C CA . ALA A 1 290 ? -3.167 -1.302 11.753 1.00 98.69 290 ALA A CA 1
ATOM 2174 C C . ALA A 1 290 ? -2.891 -0.256 10.665 1.00 98.69 290 ALA A C 1
ATOM 2176 O O . ALA A 1 290 ? -3.781 0.519 10.326 1.00 98.69 290 ALA A O 1
ATOM 2177 N N . SER A 1 291 ? -1.695 -0.281 10.064 1.00 98.38 291 SER A N 1
ATOM 2178 C CA . SER A 1 291 ? -1.297 0.700 9.044 1.00 98.38 291 SER A CA 1
ATOM 2179 C C . SER A 1 291 ? -2.211 0.717 7.819 1.00 98.38 291 SER A C 1
ATOM 2181 O O . SER A 1 291 ? -2.477 1.789 7.286 1.00 98.38 291 SER A O 1
ATOM 2183 N N . ILE A 1 292 ? -2.731 -0.439 7.385 1.00 98.25 292 ILE A N 1
ATOM 2184 C CA . ILE A 1 292 ? -3.627 -0.498 6.217 1.00 98.25 292 ILE A CA 1
ATOM 2185 C C . ILE A 1 292 ? -5.000 0.134 6.451 1.00 98.25 292 ILE A C 1
ATOM 2187 O O . ILE A 1 292 ? -5.723 0.320 5.480 1.00 98.25 292 ILE A O 1
ATOM 2191 N N . GLN A 1 293 ? -5.392 0.439 7.693 1.00 98.69 293 GLN A N 1
ATOM 2192 C CA . GLN A 1 293 ? -6.730 0.977 7.957 1.00 98.69 293 GLN A CA 1
ATOM 2193 C C . GLN A 1 293 ? -6.834 2.457 7.584 1.00 98.69 293 GLN A C 1
ATOM 2195 O O . GLN A 1 293 ? -7.930 2.906 7.260 1.00 98.69 293 GLN A O 1
ATOM 2200 N N . GLY A 1 294 ? -5.713 3.185 7.582 1.00 98.06 294 GLY A N 1
ATOM 2201 C CA . GLY A 1 294 ? -5.636 4.526 7.009 1.00 98.06 294 GLY A CA 1
ATOM 2202 C C . GLY A 1 294 ? -5.790 4.498 5.489 1.00 98.06 294 GLY A C 1
ATOM 2203 O O . GLY A 1 294 ? -5.572 3.468 4.840 1.00 98.06 294 GLY A O 1
ATOM 2204 N N . ASP A 1 295 ? -6.172 5.624 4.900 1.00 95.12 295 ASP A N 1
ATOM 2205 C CA . ASP A 1 295 ? -6.132 5.792 3.447 1.00 95.12 295 ASP A CA 1
ATOM 2206 C C . ASP A 1 295 ? -4.709 6.067 2.959 1.00 95.12 295 ASP A C 1
ATOM 2208 O O . ASP A 1 295 ? -4.351 5.595 1.881 1.00 95.12 295 ASP A O 1
ATOM 2212 N N . TYR A 1 296 ? -3.873 6.734 3.764 1.00 98.25 296 TYR A N 1
ATOM 2213 C CA . TYR A 1 296 ? -2.434 6.815 3.529 1.00 98.25 296 TYR A CA 1
ATOM 2214 C C . TYR A 1 296 ? -1.694 5.649 4.189 1.00 98.25 296 TYR A C 1
ATOM 2216 O O . TYR A 1 296 ? -1.660 5.507 5.415 1.00 98.25 296 TYR A O 1
ATOM 2224 N N . LEU A 1 297 ? -1.036 4.827 3.375 1.00 98.38 297 LEU A N 1
ATOM 2225 C CA . LEU A 1 297 ? -0.263 3.688 3.843 1.00 98.38 297 LEU A CA 1
ATOM 2226 C C . LEU A 1 297 ? 1.162 4.092 4.220 1.00 98.38 297 LEU A C 1
ATOM 2228 O O . LEU A 1 297 ? 2.062 4.169 3.382 1.00 98.38 297 LEU A O 1
ATOM 2232 N N . ALA A 1 298 ? 1.394 4.257 5.519 1.00 98.00 298 ALA A N 1
ATOM 2233 C CA . ALA A 1 298 ? 2.742 4.407 6.041 1.00 98.00 298 ALA A CA 1
ATOM 2234 C C . ALA A 1 298 ? 3.547 3.103 5.873 1.00 98.00 298 ALA A C 1
ATOM 2236 O O . ALA A 1 298 ? 3.073 1.997 6.166 1.00 98.00 298 ALA A O 1
ATOM 2237 N N . ARG A 1 299 ? 4.808 3.234 5.448 1.00 96.62 299 ARG A N 1
ATOM 2238 C CA . ARG A 1 299 ? 5.798 2.138 5.368 1.00 96.62 299 ARG A CA 1
ATOM 2239 C C . ARG A 1 299 ? 5.430 0.986 4.432 1.00 96.62 299 ARG A C 1
ATOM 2241 O O . ARG A 1 299 ? 5.830 -0.159 4.646 1.00 96.62 299 ARG A O 1
ATOM 2248 N N . GLY A 1 300 ? 4.702 1.293 3.362 1.00 96.81 300 GLY A N 1
ATOM 2249 C CA . GLY A 1 300 ? 4.280 0.330 2.344 1.00 96.81 300 GLY A CA 1
ATOM 2250 C C . GLY A 1 300 ? 5.387 -0.202 1.424 1.00 96.81 300 GLY A C 1
ATOM 2251 O O . GLY A 1 300 ? 5.090 -1.029 0.573 1.00 96.81 300 GLY A O 1
ATOM 2252 N N . ASN A 1 301 ? 6.650 0.220 1.554 1.00 97.00 301 ASN A N 1
ATOM 2253 C CA . ASN A 1 301 ? 7.706 -0.187 0.622 1.00 97.00 301 ASN A CA 1
ATOM 2254 C C . ASN A 1 301 ? 7.885 -1.727 0.618 1.00 97.00 301 ASN A C 1
ATOM 2256 O O . ASN A 1 301 ? 8.111 -2.313 1.678 1.00 97.00 301 ASN A O 1
ATOM 2260 N N . PRO A 1 302 ? 7.819 -2.424 -0.532 1.00 96.75 302 PRO A N 1
ATOM 2261 C CA . PRO A 1 302 ? 8.139 -3.850 -0.608 1.00 96.75 302 PRO A CA 1
ATOM 2262 C C . PRO A 1 302 ? 9.602 -4.176 -0.285 1.00 96.75 302 PRO A C 1
ATOM 2264 O O . PRO A 1 302 ? 9.886 -5.200 0.341 1.00 96.75 302 PRO A O 1
ATOM 2267 N N . LEU A 1 303 ? 10.525 -3.270 -0.617 1.00 95.62 303 LEU A N 1
ATOM 2268 C CA . LEU A 1 303 ? 11.974 -3.472 -0.497 1.00 95.62 303 LEU A CA 1
ATOM 2269 C C . LEU A 1 303 ? 12.521 -3.233 0.919 1.00 95.62 303 LEU A C 1
ATOM 2271 O O . LEU A 1 303 ? 13.622 -3.674 1.231 1.00 95.62 303 LEU A O 1
ATOM 2275 N N . GLY A 1 304 ? 11.760 -2.582 1.802 1.00 92.94 304 GLY A N 1
ATOM 2276 C CA . GLY A 1 304 ? 12.213 -2.237 3.153 1.00 92.94 304 GLY A CA 1
ATOM 2277 C C . GLY A 1 304 ? 11.080 -1.749 4.053 1.00 92.94 304 GLY A C 1
ATOM 2278 O O . GLY A 1 304 ? 9.945 -1.619 3.617 1.00 92.94 304 GLY A O 1
ATOM 2279 N N . ASN A 1 305 ? 11.358 -1.512 5.332 1.00 88.19 305 ASN A N 1
ATOM 2280 C CA . ASN A 1 305 ? 10.358 -1.074 6.320 1.00 88.19 305 ASN A CA 1
ATOM 2281 C C . ASN A 1 305 ? 10.705 0.267 6.995 1.00 88.19 305 ASN A C 1
ATOM 2283 O O . ASN A 1 305 ? 10.041 0.651 7.961 1.00 88.19 305 ASN A O 1
ATOM 2287 N N . LEU A 1 306 ? 11.749 0.944 6.511 1.00 91.31 306 LEU A N 1
ATOM 2288 C CA . LEU A 1 306 ? 12.256 2.189 7.083 1.00 91.31 306 LEU A CA 1
ATOM 2289 C C . LEU A 1 306 ? 11.591 3.415 6.456 1.00 91.31 306 LEU A C 1
ATOM 2291 O O . LEU A 1 306 ? 11.219 4.327 7.183 1.00 91.31 306 LEU A O 1
ATOM 2295 N N . ASP A 1 307 ? 11.352 3.411 5.145 1.00 94.56 307 ASP A N 1
ATOM 2296 C CA . ASP A 1 307 ? 10.725 4.547 4.466 1.00 94.56 307 ASP A CA 1
ATOM 2297 C C . ASP A 1 307 ? 9.279 4.711 4.925 1.00 94.56 307 ASP A C 1
ATOM 2299 O O . ASP A 1 307 ? 8.470 3.807 4.731 1.00 94.56 307 ASP A O 1
ATOM 2303 N N . ILE A 1 308 ? 8.920 5.856 5.508 1.00 97.56 308 ILE A N 1
ATOM 2304 C CA . ILE A 1 308 ? 7.523 6.118 5.878 1.00 97.56 308 ILE A CA 1
ATOM 2305 C C . ILE A 1 308 ? 6.638 6.397 4.659 1.00 97.56 308 ILE A C 1
ATOM 2307 O O . ILE A 1 308 ? 5.480 5.985 4.644 1.00 97.56 308 ILE A O 1
ATOM 2311 N N . MET A 1 309 ? 7.198 7.019 3.620 1.00 97.94 309 MET A N 1
ATOM 2312 C CA . MET A 1 309 ? 6.532 7.303 2.349 1.00 97.94 309 MET A CA 1
ATOM 2313 C C . MET A 1 309 ? 7.077 6.366 1.270 1.00 97.94 309 MET A C 1
ATOM 2315 O O . MET A 1 309 ? 8.282 6.336 1.025 1.00 97.94 309 MET A O 1
ATOM 2319 N N . ALA A 1 310 ? 6.197 5.624 0.601 1.00 96.94 310 ALA A N 1
ATOM 2320 C CA . ALA A 1 310 ? 6.577 4.666 -0.432 1.00 96.94 310 ALA A CA 1
ATOM 2321 C C . ALA A 1 310 ? 5.701 4.858 -1.672 1.00 96.94 310 ALA A C 1
ATOM 2323 O O . ALA A 1 310 ? 4.589 4.346 -1.730 1.00 96.94 310 ALA A O 1
ATOM 2324 N N . ALA A 1 311 ? 6.195 5.596 -2.669 1.00 95.06 311 ALA A N 1
ATOM 2325 C CA . ALA A 1 311 ? 5.439 5.860 -3.893 1.00 95.06 311 ALA A CA 1
ATOM 2326 C C . ALA A 1 311 ? 4.983 4.552 -4.566 1.00 95.06 311 ALA A C 1
ATOM 2328 O O . ALA A 1 311 ? 5.764 3.608 -4.715 1.00 95.06 311 ALA A O 1
ATOM 2329 N N . GLY A 1 312 ? 3.708 4.498 -4.954 1.00 95.81 312 GLY A N 1
ATOM 2330 C CA . GLY A 1 312 ? 3.067 3.293 -5.479 1.00 95.81 312 GLY A CA 1
ATOM 2331 C C . GLY A 1 312 ? 2.500 2.378 -4.391 1.00 95.81 312 GLY A C 1
ATOM 2332 O O . GLY A 1 312 ? 1.608 1.598 -4.692 1.00 95.81 312 GLY A O 1
ATOM 2333 N N . TYR A 1 313 ? 2.935 2.493 -3.137 1.00 97.69 313 TYR A N 1
ATOM 2334 C CA . TYR A 1 313 ? 2.398 1.783 -1.966 1.00 97.69 313 TYR A CA 1
ATOM 2335 C C . TYR A 1 313 ? 2.039 2.754 -0.833 1.00 97.69 313 TYR A C 1
ATOM 2337 O O . TYR A 1 313 ? 2.176 2.443 0.347 1.00 97.69 313 TYR A O 1
ATOM 2345 N N . ASP A 1 314 ? 1.594 3.945 -1.207 1.00 96.75 314 ASP A N 1
ATOM 2346 C CA . ASP A 1 314 ? 1.173 5.035 -0.335 1.00 96.75 314 ASP A CA 1
ATOM 2347 C C . ASP A 1 314 ? -0.338 5.037 -0.080 1.00 96.75 314 ASP A C 1
ATOM 2349 O O . ASP A 1 314 ? -0.801 5.782 0.773 1.00 96.75 314 ASP A O 1
ATOM 2353 N N . ARG A 1 315 ? -1.108 4.172 -0.752 1.00 97.19 315 ARG A N 1
ATOM 2354 C CA . ARG A 1 315 ? -2.553 4.002 -0.541 1.00 97.19 315 ARG A CA 1
ATOM 2355 C C . ARG A 1 315 ? -2.850 2.755 0.294 1.00 97.19 315 ARG A C 1
ATOM 2357 O O . ARG A 1 315 ? -2.442 1.648 -0.063 1.00 97.19 315 ARG A O 1
ATOM 2364 N N . GLY A 1 316 ? -3.541 2.949 1.413 1.00 96.62 316 GLY A N 1
ATOM 2365 C CA . GLY A 1 316 ? -4.077 1.892 2.268 1.00 96.62 316 GLY A CA 1
ATOM 2366 C C . GLY A 1 316 ? -5.503 1.519 1.871 1.00 96.62 316 GLY A C 1
ATOM 2367 O O . GLY A 1 316 ? -5.974 1.844 0.783 1.00 96.62 316 GLY A O 1
ATOM 2368 N N . PHE A 1 317 ? -6.210 0.826 2.757 1.00 97.50 317 PHE A N 1
ATOM 2369 C CA . PHE A 1 317 ? -7.597 0.421 2.526 1.00 97.50 317 PHE A CA 1
ATOM 2370 C C . PHE A 1 317 ? -8.616 1.496 2.895 1.00 97.50 317 PHE A C 1
ATOM 2372 O O . PHE A 1 317 ? -9.781 1.364 2.518 1.00 97.50 317 PHE A O 1
ATOM 2379 N N . GLY A 1 318 ? -8.198 2.555 3.596 1.00 96.12 318 GLY A N 1
ATOM 2380 C CA . GLY A 1 318 ? -9.045 3.721 3.842 1.00 96.12 318 GLY A CA 1
ATOM 2381 C C . GLY A 1 318 ? -10.314 3.399 4.624 1.00 96.12 318 GLY A C 1
ATOM 2382 O O . GLY A 1 318 ? -11.369 3.964 4.348 1.00 96.12 318 GLY A O 1
ATOM 2383 N N . PHE A 1 319 ? -10.231 2.477 5.587 1.00 97.81 319 PHE A N 1
ATOM 2384 C CA . PHE A 1 319 ? -11.325 2.234 6.531 1.00 97.81 319 PHE A CA 1
ATOM 2385 C C . PHE A 1 319 ? -11.545 3.437 7.451 1.00 97.81 319 PHE A C 1
ATOM 2387 O O . PHE A 1 319 ? -12.681 3.707 7.836 1.00 97.81 319 PHE A O 1
ATOM 2394 N N . LEU A 1 320 ? -10.462 4.156 7.760 1.00 97.81 320 LEU A N 1
ATOM 2395 C CA . LEU A 1 320 ? -10.456 5.472 8.379 1.00 97.81 320 LEU A CA 1
ATOM 2396 C C . LEU A 1 320 ? -9.843 6.473 7.381 1.00 97.81 320 LEU A C 1
ATOM 2398 O O . LEU A 1 320 ? -8.627 6.454 7.179 1.00 97.81 320 LEU A O 1
ATOM 2402 N N . PRO A 1 321 ? -10.656 7.300 6.705 1.00 96.44 321 PRO A N 1
ATOM 2403 C CA . PRO A 1 321 ? -10.161 8.239 5.700 1.00 96.44 321 PRO A CA 1
ATOM 2404 C C . PRO A 1 321 ? -9.402 9.413 6.338 1.00 96.44 321 PRO A C 1
ATOM 2406 O O . PRO A 1 321 ? -9.686 9.792 7.471 1.00 96.44 321 PRO A O 1
ATOM 2409 N N . GLY A 1 322 ? -8.476 10.026 5.595 1.00 95.81 322 GLY A N 1
ATOM 2410 C CA . GLY A 1 322 ? -7.721 11.219 5.993 1.00 95.81 322 GLY A CA 1
ATOM 2411 C C . GLY A 1 322 ? -6.572 10.975 6.972 1.00 95.81 322 GLY A C 1
ATOM 2412 O O . GLY A 1 322 ? -6.082 11.934 7.575 1.00 95.81 322 GLY A O 1
ATOM 2413 N N . VAL A 1 323 ? -6.149 9.722 7.157 1.00 97.88 323 VAL A N 1
ATOM 2414 C CA . VAL A 1 323 ? -5.237 9.319 8.235 1.00 97.88 323 VAL A CA 1
ATOM 2415 C C . VAL A 1 323 ? -4.088 8.459 7.711 1.00 97.88 323 VAL A C 1
ATOM 2417 O O . VAL A 1 323 ? -4.296 7.493 6.977 1.00 97.88 323 VAL A O 1
ATOM 2420 N N . ALA A 1 324 ? -2.872 8.756 8.178 1.00 98.56 324 ALA A N 1
ATOM 2421 C CA . ALA A 1 324 ? -1.712 7.871 8.087 1.00 98.56 324 ALA A CA 1
ATOM 2422 C C . ALA A 1 324 ? -1.454 7.202 9.442 1.00 98.56 324 ALA A C 1
ATOM 2424 O O . ALA A 1 324 ? -1.223 7.889 10.436 1.00 98.56 324 ALA A O 1
ATOM 2425 N N . ILE A 1 325 ? -1.446 5.868 9.486 1.00 98.88 325 ILE A N 1
ATOM 2426 C CA . ILE A 1 325 ? -1.279 5.106 10.734 1.00 98.88 325 ILE A CA 1
ATOM 2427 C C . ILE A 1 325 ? 0.091 4.425 10.772 1.00 98.88 325 ILE A C 1
ATOM 2429 O O . ILE A 1 325 ? 0.399 3.569 9.934 1.00 98.88 325 ILE A O 1
ATOM 2433 N N . ASP A 1 326 ? 0.895 4.748 11.785 1.00 98.56 326 ASP A N 1
ATOM 2434 C CA . ASP A 1 326 ? 2.174 4.096 12.071 1.00 98.56 326 ASP A CA 1
ATOM 2435 C C . ASP A 1 326 ? 2.152 3.410 13.445 1.00 98.56 326 ASP A C 1
ATOM 2437 O O . ASP A 1 326 ? 1.458 3.808 14.374 1.00 98.56 326 ASP A O 1
ATOM 2441 N N . GLN A 1 327 ? 2.900 2.323 13.551 1.00 98.31 327 GLN A N 1
ATOM 2442 C CA . GLN A 1 327 ? 2.760 1.277 14.567 1.00 98.31 327 GLN A CA 1
ATOM 2443 C C . GLN A 1 327 ? 4.117 0.960 15.193 1.00 98.31 327 GLN A C 1
ATOM 2445 O O . GLN A 1 327 ? 5.154 1.285 14.614 1.00 98.31 327 GLN A O 1
ATOM 2450 N N . HIS A 1 328 ? 4.145 0.334 16.368 1.00 98.19 328 HIS A N 1
ATOM 2451 C CA . HIS A 1 328 ? 5.327 0.211 17.231 1.00 98.19 328 HIS A CA 1
ATOM 2452 C C . HIS A 1 328 ? 6.002 1.573 17.430 1.00 98.19 328 HIS A C 1
ATOM 2454 O O . HIS A 1 328 ? 7.214 1.711 17.241 1.00 98.19 328 HIS A O 1
ATOM 2460 N N . PHE A 1 329 ? 5.185 2.604 17.645 1.00 98.38 329 PHE A N 1
ATOM 2461 C CA . PHE A 1 329 ? 5.563 3.970 17.325 1.00 98.38 329 PHE A CA 1
ATOM 2462 C C . PHE A 1 329 ? 6.703 4.485 18.203 1.00 98.38 329 PHE A C 1
ATOM 2464 O O . PHE A 1 329 ? 7.801 4.733 17.685 1.00 98.38 329 PHE A O 1
ATOM 2471 N N . ALA A 1 330 ? 6.495 4.563 19.522 1.00 98.12 330 ALA A N 1
ATOM 2472 C CA . ALA A 1 330 ? 7.562 4.940 20.440 1.00 98.12 330 ALA A CA 1
ATOM 2473 C C . ALA A 1 330 ? 8.671 3.882 20.500 1.00 98.12 330 ALA A C 1
ATOM 2475 O O . ALA A 1 330 ? 9.852 4.226 20.514 1.00 98.12 330 ALA A O 1
ATOM 2476 N N . GLN A 1 331 ? 8.312 2.595 20.441 1.00 98.25 331 GLN A N 1
ATOM 2477 C CA . GLN A 1 331 ? 9.258 1.477 20.567 1.00 98.25 331 GLN A CA 1
ATOM 2478 C C . GLN A 1 331 ? 10.300 1.444 19.442 1.00 98.25 331 GLN A C 1
ATOM 2480 O O . GLN A 1 331 ? 11.386 0.898 19.619 1.00 98.25 331 GLN A O 1
ATOM 2485 N N . ARG A 1 332 ? 9.987 2.030 18.281 1.00 97.25 332 ARG A N 1
ATOM 2486 C CA . ARG A 1 332 ? 10.904 2.138 17.137 1.00 97.25 332 ARG A CA 1
ATOM 2487 C C . ARG A 1 332 ? 11.310 3.577 16.821 1.00 97.25 332 ARG A C 1
ATOM 2489 O O . ARG A 1 332 ? 11.809 3.821 15.727 1.00 97.25 332 ARG A O 1
ATOM 2496 N N . ASN A 1 333 ? 11.086 4.511 17.747 1.00 97.44 333 ASN A N 1
ATOM 2497 C CA . ASN A 1 333 ? 11.454 5.924 17.625 1.00 97.44 333 ASN A CA 1
ATOM 2498 C C . ASN A 1 333 ? 10.971 6.593 16.317 1.00 97.44 333 ASN A C 1
ATOM 2500 O O . ASN A 1 333 ? 11.733 7.236 15.597 1.00 97.44 333 ASN A O 1
ATOM 2504 N N . ARG A 1 334 ? 9.687 6.426 15.982 1.00 97.94 334 ARG A N 1
ATOM 2505 C CA . ARG A 1 334 ? 9.126 6.803 14.666 1.00 97.94 334 ARG A CA 1
ATOM 2506 C C . ARG A 1 334 ? 8.588 8.238 14.574 1.00 97.94 334 ARG A C 1
ATOM 2508 O O . ARG A 1 334 ? 7.968 8.604 13.576 1.00 97.94 334 ARG A O 1
ATOM 2515 N N . PHE A 1 335 ? 8.843 9.065 15.587 1.00 98.25 335 PHE A N 1
ATOM 2516 C CA . PHE A 1 335 ? 8.333 10.437 15.681 1.00 98.25 335 PHE A CA 1
ATOM 2517 C C . PHE A 1 335 ? 8.790 11.325 14.516 1.00 98.25 335 PHE A C 1
ATOM 2519 O O . PHE A 1 335 ? 7.966 11.995 13.894 1.00 98.25 335 PHE A O 1
ATOM 2526 N N . ALA A 1 336 ? 10.088 11.306 14.191 1.00 97.62 336 ALA A N 1
ATOM 2527 C CA . ALA A 1 336 ? 10.652 12.126 13.116 1.00 97.62 336 ALA A CA 1
ATOM 2528 C C . ALA A 1 336 ? 10.090 11.736 11.741 1.00 97.62 336 ALA A C 1
ATOM 2530 O O . ALA A 1 336 ? 9.751 12.603 10.934 1.00 97.62 336 ALA A O 1
ATOM 2531 N N . ASP A 1 337 ? 9.920 10.434 11.509 1.00 98.12 337 ASP A N 1
ATOM 2532 C CA . ASP A 1 337 ? 9.332 9.914 10.282 1.00 98.12 337 ASP A CA 1
ATOM 2533 C C . ASP A 1 337 ? 7.898 10.433 10.110 1.00 98.12 337 ASP A C 1
ATOM 2535 O O . ASP A 1 337 ? 7.577 11.007 9.067 1.00 98.12 337 ASP A O 1
ATOM 2539 N N . MET A 1 338 ? 7.049 10.318 11.140 1.00 98.50 338 MET A N 1
ATOM 2540 C CA . MET A 1 338 ? 5.668 10.819 11.075 1.00 98.50 338 MET A CA 1
ATOM 2541 C C . MET A 1 338 ? 5.617 12.335 10.885 1.00 98.50 338 MET A C 1
ATOM 2543 O O . MET A 1 338 ? 4.864 12.826 10.043 1.00 98.50 338 MET A O 1
ATOM 2547 N N . ALA A 1 339 ? 6.469 13.081 11.595 1.00 97.62 339 ALA A N 1
ATOM 2548 C CA . ALA A 1 339 ? 6.592 14.523 11.413 1.00 97.62 339 ALA A CA 1
ATOM 2549 C C . ALA A 1 339 ? 6.970 14.891 9.966 1.00 97.62 339 ALA A C 1
ATOM 2551 O O . ALA A 1 339 ? 6.453 15.876 9.433 1.00 97.62 339 ALA A O 1
ATOM 2552 N N . SER A 1 340 ? 7.832 14.100 9.315 1.00 97.88 340 SER A N 1
ATOM 2553 C CA . SER A 1 340 ? 8.210 14.301 7.910 1.00 97.88 340 SER A CA 1
ATOM 2554 C C . SER A 1 340 ? 7.041 14.063 6.948 1.00 97.88 340 SER A C 1
ATOM 2556 O O . SER A 1 340 ? 6.857 14.844 6.012 1.00 97.88 340 SER A O 1
ATOM 2558 N N . LEU A 1 341 ? 6.211 13.047 7.214 1.00 98.06 341 LEU A N 1
ATOM 2559 C CA . LEU A 1 341 ? 5.035 12.723 6.408 1.00 98.06 341 LEU A CA 1
ATOM 2560 C C . LEU A 1 341 ? 4.005 13.846 6.478 1.00 98.06 341 LEU A C 1
ATOM 2562 O O . LEU A 1 341 ? 3.626 14.372 5.435 1.00 98.06 341 LEU A O 1
ATOM 2566 N N . VAL A 1 342 ? 3.601 14.274 7.678 1.00 96.75 342 VAL A N 1
ATOM 2567 C CA . VAL A 1 342 ? 2.595 15.346 7.814 1.00 96.75 342 VAL A CA 1
ATOM 2568 C C . VAL A 1 342 ? 3.142 16.709 7.389 1.00 96.75 342 VAL A C 1
ATOM 2570 O O . VAL A 1 342 ? 2.388 17.583 6.986 1.00 96.75 342 VAL A O 1
ATOM 2573 N N . LYS A 1 343 ? 4.466 16.917 7.421 1.00 95.94 343 LYS A N 1
ATOM 2574 C CA . LYS A 1 343 ? 5.083 18.112 6.823 1.00 95.94 343 LYS A CA 1
ATOM 2575 C C . LYS A 1 343 ? 4.944 18.104 5.301 1.00 95.94 343 LYS A C 1
ATOM 2577 O O . LYS A 1 343 ? 4.731 19.156 4.704 1.00 95.94 343 LYS A O 1
ATOM 2582 N N . ARG A 1 344 ? 5.097 16.936 4.667 1.00 96.50 344 ARG A N 1
ATOM 2583 C CA . ARG A 1 344 ? 4.924 16.775 3.218 1.00 96.50 344 ARG A CA 1
ATOM 2584 C C . ARG A 1 344 ? 3.451 16.834 2.808 1.00 96.50 344 ARG A C 1
ATOM 2586 O O . ARG A 1 344 ? 3.153 17.384 1.751 1.00 96.50 344 ARG A O 1
ATOM 2593 N N . TYR A 1 345 ? 2.572 16.284 3.638 1.00 96.19 345 TYR A N 1
ATOM 2594 C CA . TYR A 1 345 ? 1.136 16.162 3.411 1.00 96.19 345 TYR A CA 1
ATOM 2595 C C . TYR A 1 345 ? 0.356 16.722 4.613 1.00 96.19 345 TYR A C 1
ATOM 2597 O O . TYR A 1 345 ? -0.151 15.949 5.429 1.00 96.19 345 TYR A O 1
ATOM 2605 N N . PRO A 1 346 ? 0.271 18.058 4.758 1.00 94.00 346 PRO A N 1
ATOM 2606 C CA . PRO A 1 346 ? -0.330 18.703 5.931 1.00 94.00 346 PRO A CA 1
ATOM 2607 C C . PRO A 1 346 ? -1.827 18.434 6.098 1.00 94.00 346 PRO A C 1
ATOM 2609 O O . PRO A 1 346 ? -2.370 18.661 7.175 1.00 94.00 346 PRO A O 1
ATOM 2612 N N . GLN A 1 347 ? -2.492 17.947 5.053 1.00 93.56 347 GLN A N 1
ATOM 2613 C CA . GLN A 1 347 ? -3.903 17.587 5.081 1.00 93.56 347 GLN A CA 1
ATOM 2614 C C . GLN A 1 347 ? -4.181 16.183 5.645 1.00 93.56 347 GLN A C 1
ATOM 2616 O O . GLN A 1 347 ? -5.347 15.845 5.853 1.00 93.56 347 GLN A O 1
ATOM 2621 N N . VAL A 1 348 ? -3.140 15.371 5.867 1.00 96.19 348 VAL A N 1
ATOM 2622 C CA . VAL A 1 348 ? -3.232 14.028 6.456 1.00 96.19 348 VAL A CA 1
ATOM 2623 C C . VAL A 1 348 ? -2.991 14.113 7.961 1.00 96.19 348 VAL A C 1
ATOM 2625 O O . VAL A 1 348 ? -1.983 14.666 8.400 1.00 96.19 348 VAL A O 1
ATOM 2628 N N . LEU A 1 349 ? -3.879 13.513 8.755 1.00 97.56 349 LEU A N 1
ATOM 2629 C CA . LEU A 1 349 ? -3.658 13.331 10.189 1.00 97.56 349 LEU A CA 1
ATOM 2630 C C . LEU A 1 349 ? -2.711 12.144 10.413 1.00 97.56 349 LEU A C 1
ATOM 2632 O O . LEU A 1 349 ? -3.017 11.011 10.039 1.00 97.56 349 LEU A O 1
ATOM 2636 N N . GLY A 1 350 ? -1.559 12.388 11.030 1.00 98.31 350 GLY A N 1
ATOM 2637 C CA . GLY A 1 350 ? -0.638 11.324 11.420 1.00 98.31 350 GLY A CA 1
ATOM 2638 C C . GLY A 1 350 ? -1.044 10.703 12.754 1.00 98.31 350 GLY A C 1
ATOM 2639 O O . GLY A 1 350 ? -1.251 11.424 13.725 1.00 98.31 350 GLY A O 1
ATOM 2640 N N . VAL A 1 351 ? -1.131 9.376 12.824 1.00 98.81 351 VAL A N 1
ATOM 2641 C CA . VAL A 1 351 ? -1.502 8.631 14.036 1.00 98.81 351 VAL A CA 1
ATOM 2642 C C . VAL A 1 351 ? -0.434 7.584 14.332 1.00 98.81 351 VAL A C 1
ATOM 2644 O O . VAL A 1 351 ? -0.311 6.580 13.631 1.00 98.81 351 VAL A O 1
ATOM 2647 N N . GLY A 1 352 ? 0.362 7.825 15.369 1.00 98.75 352 GLY A N 1
ATOM 2648 C CA . GLY A 1 352 ? 1.350 6.887 15.892 1.00 98.75 352 GLY A CA 1
ATOM 2649 C C . GLY A 1 352 ? 0.785 6.090 17.063 1.00 98.75 352 GLY A C 1
ATOM 2650 O O . GLY A 1 352 ? 0.375 6.684 18.054 1.00 98.75 352 GLY A O 1
ATOM 2651 N N . ILE A 1 353 ? 0.759 4.761 16.973 1.00 98.88 353 ILE A N 1
ATOM 2652 C CA . ILE A 1 353 ? 0.204 3.882 18.014 1.00 98.88 353 ILE A CA 1
ATOM 2653 C C . ILE A 1 353 ? 1.321 3.033 18.624 1.00 98.88 353 ILE A C 1
ATOM 2655 O O . ILE A 1 353 ? 2.037 2.311 17.915 1.00 98.88 353 ILE A O 1
ATOM 2659 N N . ASP A 1 354 ? 1.449 3.103 19.945 1.00 98.75 354 ASP A N 1
ATOM 2660 C CA . ASP A 1 354 ? 2.409 2.304 20.701 1.00 98.75 354 ASP A CA 1
ATOM 2661 C C . ASP A 1 354 ? 2.048 0.814 20.735 1.00 98.75 354 ASP A C 1
ATOM 2663 O O . ASP A 1 354 ? 0.900 0.400 20.552 1.00 98.75 354 ASP A O 1
ATOM 2667 N N . GLU A 1 355 ? 3.048 -0.024 21.004 1.00 98.56 355 GLU A N 1
ATOM 2668 C CA . GLU A 1 355 ? 2.836 -1.451 21.240 1.00 98.56 355 GLU A CA 1
ATOM 2669 C C . GLU A 1 355 ? 1.812 -1.730 22.355 1.00 98.56 355 GLU A C 1
ATOM 2671 O O . GLU A 1 355 ? 1.618 -0.946 23.286 1.00 98.56 355 GLU A O 1
ATOM 2676 N N . ALA A 1 356 ? 1.121 -2.866 22.220 1.00 97.44 356 ALA A N 1
ATOM 2677 C CA . ALA A 1 356 ? 0.040 -3.357 23.073 1.00 97.44 356 ALA A CA 1
ATOM 2678 C C . ALA A 1 356 ? -1.123 -2.368 23.288 1.00 97.44 356 ALA A C 1
ATOM 2680 O O . ALA A 1 356 ? -1.980 -2.604 24.141 1.00 97.44 356 ALA A O 1
ATOM 2681 N N . THR A 1 357 ? -1.178 -1.292 22.502 1.00 98.69 357 THR A N 1
ATOM 2682 C CA . THR A 1 357 ? -2.148 -0.201 22.622 1.00 98.69 357 THR A CA 1
ATOM 2683 C C . THR A 1 357 ? -3.065 -0.198 21.407 1.00 98.69 357 THR A C 1
ATOM 2685 O O . THR A 1 357 ? -2.625 -0.432 20.279 1.00 98.69 357 THR A O 1
ATOM 2688 N N . ALA A 1 358 ? -4.351 0.027 21.645 1.00 98.62 358 ALA A N 1
ATOM 2689 C CA . ALA A 1 358 ? -5.398 0.075 20.644 1.00 98.62 358 ALA A CA 1
ATOM 2690 C C . ALA A 1 358 ? -6.026 1.469 20.584 1.00 98.62 358 ALA A C 1
ATOM 2692 O O . ALA A 1 358 ? -6.327 2.064 21.619 1.00 98.62 358 ALA A O 1
ATOM 2693 N N . LEU A 1 359 ? -6.279 1.933 19.364 1.00 98.75 359 LEU A N 1
ATOM 2694 C CA . LEU A 1 359 ? -7.200 3.020 19.068 1.00 98.75 359 LEU A CA 1
ATOM 2695 C C . LEU A 1 359 ? -8.514 2.407 18.568 1.00 98.75 359 LEU A C 1
ATOM 2697 O O . LEU A 1 359 ? -8.532 1.745 17.526 1.00 98.75 359 LEU A O 1
ATOM 2701 N N . ILE A 1 360 ? -9.598 2.583 19.320 1.00 98.75 360 ILE A N 1
ATOM 2702 C CA . ILE A 1 360 ? -10.925 2.055 18.984 1.00 98.75 360 ILE A CA 1
ATOM 2703 C C . ILE A 1 360 ? -11.782 3.198 18.454 1.00 98.75 360 ILE A C 1
ATOM 2705 O O . ILE A 1 360 ? -12.102 4.116 19.202 1.00 98.75 360 ILE A O 1
ATOM 2709 N N . VAL A 1 361 ? -12.169 3.143 17.181 1.00 98.75 361 VAL A N 1
ATOM 2710 C CA . VAL A 1 361 ? -12.894 4.231 16.508 1.00 98.75 361 VAL A CA 1
ATOM 2711 C C . VAL A 1 361 ? -14.353 3.860 16.276 1.00 98.75 361 VAL A C 1
ATOM 2713 O O . VAL A 1 361 ? -14.635 2.797 15.717 1.00 98.75 361 VAL A O 1
ATOM 2716 N N . LYS A 1 362 ? -15.271 4.755 16.655 1.00 98.25 362 LYS A N 1
ATOM 2717 C CA . LYS A 1 362 ? -16.709 4.694 16.345 1.00 98.25 362 LYS A CA 1
ATOM 2718 C C . LYS A 1 362 ? -17.199 6.094 15.988 1.00 98.25 362 LYS A C 1
ATOM 2720 O O . LYS A 1 362 ? -17.030 7.016 16.781 1.00 98.25 362 LYS A O 1
ATOM 2725 N N . GLY A 1 363 ? -17.819 6.257 14.818 1.00 97.81 363 GLY A N 1
ATOM 2726 C CA . GLY A 1 363 ? -18.129 7.596 14.315 1.00 97.81 363 GLY A CA 1
ATOM 2727 C C . GLY A 1 363 ? -16.846 8.417 14.184 1.00 97.81 363 GLY A C 1
ATOM 2728 O O . GLY A 1 363 ? -15.860 7.927 13.635 1.00 97.81 363 GLY A O 1
ATOM 2729 N N . ASN A 1 364 ? -16.854 9.626 14.726 1.00 97.31 364 ASN A N 1
ATOM 2730 C CA . ASN A 1 364 ? -15.735 10.569 14.757 1.00 97.31 364 ASN A CA 1
ATOM 2731 C C . ASN A 1 364 ? -14.926 10.524 16.075 1.00 97.31 364 ASN A C 1
ATOM 2733 O O . ASN A 1 364 ? -14.029 11.342 16.263 1.00 97.31 364 ASN A O 1
ATOM 2737 N N . VAL A 1 365 ? -15.212 9.591 16.991 1.00 97.94 365 VAL A N 1
ATOM 2738 C CA . VAL A 1 365 ? -14.515 9.487 18.284 1.00 97.94 365 VAL A CA 1
ATOM 2739 C C . VAL A 1 365 ? -13.626 8.250 18.321 1.00 97.94 365 VAL A C 1
ATOM 2741 O O . VAL A 1 365 ? -14.019 7.158 17.896 1.00 97.94 365 VAL A O 1
ATOM 2744 N N . ALA A 1 366 ? -12.425 8.420 18.867 1.00 97.75 366 ALA A N 1
ATOM 2745 C CA . ALA A 1 366 ? -11.426 7.377 19.001 1.00 97.75 366 ALA A CA 1
ATOM 2746 C C . ALA A 1 366 ? -10.950 7.226 20.449 1.00 97.75 366 ALA A C 1
ATOM 2748 O O . ALA A 1 366 ? -10.365 8.137 21.027 1.00 97.75 366 ALA A O 1
ATOM 2749 N N . GLU A 1 367 ? -11.172 6.058 21.036 1.00 98.44 367 GLU A N 1
ATOM 2750 C CA . GLU A 1 367 ? -10.810 5.742 22.414 1.00 98.44 367 GLU A CA 1
ATOM 2751 C C . GLU A 1 367 ? -9.471 5.000 22.479 1.00 98.44 367 GLU A C 1
ATOM 2753 O O . GLU A 1 367 ? -9.240 4.057 21.717 1.00 98.44 367 GLU A O 1
ATOM 2758 N N . VAL A 1 368 ? -8.592 5.398 23.403 1.00 98.56 368 VAL A N 1
ATOM 2759 C CA . VAL A 1 368 ? -7.295 4.743 23.616 1.00 98.56 368 VAL A CA 1
ATOM 2760 C C . VAL A 1 368 ? -7.403 3.699 24.726 1.00 98.56 368 VAL A C 1
ATOM 2762 O O . VAL A 1 368 ? -7.844 3.996 25.839 1.00 98.56 368 VAL A O 1
ATOM 2765 N N . ARG A 1 369 ? -6.958 2.471 24.450 1.00 98.19 369 ARG A N 1
ATOM 2766 C CA . ARG A 1 369 ? -6.917 1.354 25.411 1.00 98.19 369 ARG A CA 1
ATOM 2767 C C . ARG A 1 369 ? -5.584 0.615 25.345 1.00 98.19 369 ARG A C 1
ATOM 2769 O O . ARG A 1 369 ? -4.988 0.513 24.282 1.00 98.19 369 ARG A O 1
ATOM 2776 N N . GLY A 1 370 ? -5.147 0.034 26.459 1.00 96.50 370 GLY A N 1
ATOM 2777 C CA . GLY A 1 370 ? -3.851 -0.653 26.578 1.00 96.50 370 GLY A CA 1
ATOM 2778 C C . GLY A 1 370 ? -2.851 0.117 27.451 1.00 96.50 370 GLY A C 1
ATOM 2779 O O . GLY A 1 370 ? -3.253 1.058 28.129 1.00 96.50 370 GLY A O 1
ATOM 2780 N N . PRO A 1 371 ? -1.573 -0.291 27.501 1.00 96.12 371 PRO A N 1
ATOM 2781 C CA . PRO A 1 371 ? -0.596 0.272 28.432 1.00 96.12 371 PRO A CA 1
ATOM 2782 C C . PRO A 1 371 ? 0.148 1.511 27.900 1.00 96.12 371 PRO A C 1
ATOM 2784 O O . PRO A 1 371 ? 0.788 2.205 28.685 1.00 96.12 371 PRO A O 1
ATOM 2787 N N . GLY A 1 372 ? 0.111 1.778 26.592 1.00 97.00 372 GLY A N 1
ATOM 2788 C CA . GLY A 1 372 ? 0.835 2.878 25.950 1.00 97.00 372 GLY A CA 1
ATOM 2789 C C . GLY A 1 372 ? -0.046 4.080 25.608 1.00 97.00 372 GLY A C 1
ATOM 2790 O O . GLY A 1 372 ? -1.074 4.337 26.246 1.00 97.00 372 GLY A O 1
ATOM 2791 N N . LYS A 1 373 ? 0.388 4.843 24.599 1.00 98.31 373 LYS A N 1
ATOM 2792 C CA . LYS A 1 373 ? -0.281 6.061 24.130 1.00 98.31 373 LYS A CA 1
ATOM 2793 C C . LYS A 1 373 ? -0.570 6.002 22.631 1.00 98.31 373 LYS A C 1
ATOM 2795 O O . LYS A 1 373 ? -0.049 5.162 21.892 1.00 98.31 373 LYS A O 1
ATOM 2800 N N . VAL A 1 374 ? -1.412 6.931 22.190 1.00 98.75 374 VAL A N 1
ATOM 2801 C CA . VAL A 1 374 ? -1.591 7.262 20.774 1.00 98.75 374 VAL A CA 1
ATOM 2802 C C . VAL A 1 374 ? -1.164 8.707 20.552 1.00 98.75 374 VAL A C 1
ATOM 2804 O O . VAL A 1 374 ? -1.520 9.593 21.325 1.00 98.75 374 VAL A O 1
ATOM 2807 N N . HIS A 1 375 ? -0.382 8.937 19.504 1.00 98.50 375 HIS A N 1
ATOM 2808 C CA . HIS A 1 375 ? 0.236 10.214 19.178 1.00 98.50 375 HIS A CA 1
ATOM 2809 C C . HIS A 1 375 ? -0.372 10.778 17.893 1.00 98.50 375 HIS A C 1
ATOM 2811 O O . HIS A 1 375 ? -0.249 10.168 16.832 1.00 98.50 375 HIS A O 1
ATOM 2817 N N . PHE A 1 376 ? -1.003 11.945 17.981 1.00 98.31 376 PHE A N 1
ATOM 2818 C CA . PHE A 1 376 ? -1.663 12.628 16.874 1.00 98.31 376 PHE A CA 1
ATOM 2819 C C . PHE A 1 376 ? -0.801 13.786 16.371 1.00 98.31 376 PHE A C 1
ATOM 2821 O O . PHE A 1 376 ? -0.498 14.722 17.112 1.00 98.31 376 PHE A O 1
ATOM 2828 N N . PHE A 1 377 ? -0.415 13.717 15.102 1.00 97.62 377 PHE A N 1
ATOM 2829 C CA . PHE A 1 377 ? 0.346 14.731 14.385 1.00 97.62 377 PHE A CA 1
ATOM 2830 C C . PHE A 1 377 ? -0.597 15.449 13.432 1.00 97.62 377 PHE A C 1
ATOM 2832 O O . PHE A 1 377 ? -0.953 14.911 12.383 1.00 97.62 377 PHE A O 1
ATOM 2839 N N . ASP A 1 378 ? -0.992 16.662 13.798 1.00 94.50 378 ASP A N 1
ATOM 2840 C CA . ASP A 1 378 ? -1.939 17.456 13.029 1.00 94.50 378 ASP A CA 1
ATOM 2841 C C . ASP A 1 378 ? -1.296 18.782 12.603 1.00 94.50 378 ASP A C 1
ATOM 2843 O O . ASP A 1 378 ? -0.663 19.482 13.397 1.00 94.50 378 ASP A O 1
ATOM 2847 N N . ARG A 1 379 ? -1.407 19.093 11.312 1.00 92.19 379 ARG A N 1
ATOM 2848 C CA . ARG A 1 379 ? -0.893 20.324 10.694 1.00 92.19 379 ARG A CA 1
ATOM 2849 C C . ARG A 1 379 ? -2.016 21.228 10.189 1.00 92.19 379 ARG A C 1
ATOM 2851 O O . ARG A 1 379 ? -1.719 22.268 9.602 1.00 92.19 379 ARG A O 1
ATOM 2858 N N . SER A 1 380 ? -3.272 20.856 10.423 1.00 86.88 380 SER A N 1
ATOM 2859 C CA . SER A 1 380 ? -4.424 21.699 10.125 1.00 86.88 380 SER A CA 1
ATOM 2860 C C . SER A 1 380 ? -4.410 22.982 10.971 1.00 86.88 380 SER A C 1
ATOM 2862 O O . SER A 1 380 ? -3.755 23.042 12.022 1.00 86.88 380 SER A O 1
ATOM 2864 N N . PRO A 1 381 ? -5.112 24.040 10.528 1.00 84.62 381 PRO A N 1
ATOM 2865 C CA . PRO A 1 381 ? -5.263 25.263 11.313 1.00 84.62 381 PRO A CA 1
ATOM 2866 C C . PRO A 1 381 ? -5.839 25.009 12.713 1.00 84.62 381 PRO A C 1
ATOM 2868 O O . PRO A 1 381 ? -5.356 25.610 13.671 1.00 84.62 381 PRO A O 1
ATOM 2871 N N . ASP A 1 382 ? -6.778 24.063 12.820 1.00 82.62 382 ASP A N 1
ATOM 2872 C CA . ASP A 1 382 ? -7.512 23.711 14.045 1.00 82.62 382 ASP A CA 1
ATOM 2873 C C . ASP A 1 382 ? -6.724 22.786 14.989 1.00 82.62 382 ASP A C 1
ATOM 2875 O O . ASP A 1 382 ? -7.188 22.441 16.075 1.00 82.62 382 ASP A O 1
ATOM 2879 N N . ALA A 1 383 ? -5.516 22.372 14.595 1.00 84.44 383 ALA A N 1
ATOM 2880 C CA . ALA A 1 383 ? -4.666 21.513 15.403 1.00 84.44 383 ALA A CA 1
ATOM 2881 C C . ALA A 1 383 ? -4.299 22.165 16.747 1.00 84.44 383 ALA A C 1
ATOM 2883 O O . ALA A 1 383 ? -3.776 23.287 16.787 1.00 84.44 383 ALA A O 1
ATOM 2884 N N . VAL A 1 384 ? -4.457 21.404 17.837 1.00 84.44 384 VAL A N 1
ATOM 2885 C CA . VAL A 1 384 ? -3.954 21.773 19.168 1.00 84.44 384 VAL A CA 1
ATOM 2886 C C . VAL A 1 384 ? -2.450 22.036 19.086 1.00 84.44 384 VAL A C 1
ATOM 2888 O O . VAL A 1 384 ? -1.664 21.160 18.716 1.00 84.44 384 VAL A O 1
ATOM 2891 N N . LYS A 1 385 ? -2.036 23.258 19.431 1.00 84.50 385 LYS A N 1
ATOM 2892 C CA . LYS A 1 385 ? -0.622 23.644 19.440 1.00 84.50 385 LYS A CA 1
ATOM 2893 C C . LYS A 1 385 ? 0.055 23.045 20.669 1.00 84.50 385 LYS A C 1
ATOM 2895 O O . LYS A 1 385 ? -0.374 23.278 21.793 1.00 84.50 385 LYS A O 1
ATOM 2900 N N . THR A 1 386 ? 1.119 22.283 20.444 1.00 86.44 386 THR A N 1
ATOM 2901 C CA . THR A 1 386 ? 1.963 21.717 21.499 1.00 86.44 386 THR A CA 1
ATOM 2902 C C . THR A 1 386 ? 3.426 22.003 21.181 1.00 86.44 386 THR A C 1
ATOM 2904 O O . THR A 1 386 ? 3.801 22.073 20.008 1.00 86.44 386 THR A O 1
ATOM 2907 N N . ASP A 1 387 ? 4.267 22.100 22.211 1.00 83.00 387 ASP A N 1
ATOM 2908 C CA . ASP A 1 387 ? 5.713 22.321 22.044 1.00 83.00 387 ASP A CA 1
ATOM 2909 C C . ASP A 1 387 ? 6.397 21.179 21.276 1.00 83.00 387 ASP A C 1
ATOM 2911 O O . ASP A 1 387 ? 7.395 21.373 20.587 1.00 83.00 387 ASP A O 1
ATOM 2915 N N . LEU A 1 388 ? 5.829 19.973 21.363 1.00 84.62 388 LEU A N 1
ATOM 2916 C CA . LEU A 1 388 ? 6.334 18.776 20.695 1.00 84.62 388 LEU A CA 1
ATOM 2917 C C . LEU A 1 388 ? 5.885 18.671 19.227 1.00 84.62 388 LEU A C 1
ATOM 2919 O O . LEU A 1 388 ? 6.414 17.846 18.481 1.00 84.62 388 LEU A O 1
ATOM 2923 N N . GLY A 1 389 ? 4.903 19.474 18.800 1.00 89.38 389 GLY A N 1
ATOM 2924 C CA . GLY A 1 389 ? 4.308 19.402 17.461 1.00 89.38 389 GLY A CA 1
ATOM 2925 C C . GLY A 1 389 ? 3.385 18.195 17.235 1.00 89.38 389 GLY A C 1
ATOM 2926 O O . GLY A 1 389 ? 3.049 17.894 16.089 1.00 89.38 389 GLY A O 1
ATOM 2927 N N . TYR A 1 390 ? 3.000 17.501 18.308 1.00 95.19 390 TYR A N 1
ATOM 2928 C CA . TYR A 1 390 ? 2.012 16.420 18.330 1.00 95.19 390 TYR A CA 1
ATOM 2929 C C . TYR A 1 390 ? 1.327 16.331 19.699 1.00 95.19 390 TYR A C 1
ATOM 2931 O O . TYR A 1 390 ? 1.871 16.768 20.718 1.00 95.19 390 TYR A O 1
ATOM 2939 N N . LEU A 1 391 ? 0.137 15.736 19.732 1.00 96.06 391 LEU A N 1
ATOM 2940 C CA . LEU A 1 391 ? -0.637 15.475 20.944 1.00 96.06 391 LEU A CA 1
ATOM 2941 C C . LEU A 1 391 ? -0.529 13.995 21.318 1.00 96.06 391 LEU A C 1
ATOM 2943 O O . LEU A 1 391 ? -0.736 13.132 20.473 1.00 96.06 391 LEU A O 1
ATOM 2947 N N . SER A 1 392 ? -0.234 13.683 22.580 1.00 96.94 392 SER A N 1
ATOM 2948 C CA . SER A 1 392 ? -0.193 12.296 23.067 1.00 96.94 392 SER A CA 1
ATOM 2949 C C . SER A 1 392 ? -1.380 12.012 23.975 1.00 96.94 392 SER A C 1
ATOM 2951 O O . SER A 1 392 ? -1.511 12.632 25.027 1.00 96.94 392 SER A O 1
ATOM 2953 N N . VAL A 1 393 ? -2.210 11.048 23.594 1.00 97.38 393 VAL A N 1
ATOM 2954 C CA . VAL A 1 393 ? -3.419 10.657 24.322 1.00 97.38 393 VAL A CA 1
ATOM 2955 C C . VAL A 1 393 ? -3.155 9.338 25.054 1.00 97.38 393 VAL A C 1
ATOM 2957 O O . VAL A 1 393 ? -2.828 8.339 24.405 1.00 97.38 393 VAL A O 1
ATOM 2960 N N . PRO A 1 394 ? -3.232 9.316 26.396 1.00 96.69 394 PRO A N 1
ATOM 2961 C CA . PRO A 1 394 ? -3.025 8.102 27.171 1.00 96.69 394 PRO A CA 1
ATOM 2962 C C . PRO A 1 394 ? -4.258 7.195 27.152 1.00 96.69 394 PRO A C 1
ATOM 2964 O O . PRO A 1 394 ? -5.371 7.619 26.839 1.00 96.69 394 PRO A O 1
ATOM 2967 N N . SER A 1 395 ? -4.049 5.944 27.554 1.00 94.56 395 SER A N 1
ATOM 2968 C CA . SER A 1 395 ? -5.119 4.981 27.806 1.00 94.56 395 SER A CA 1
ATOM 2969 C C . SER A 1 395 ? -6.221 5.536 28.710 1.00 94.56 395 SER A C 1
ATOM 2971 O O . SER A 1 395 ? -5.954 6.248 29.678 1.00 94.56 395 SER A O 1
ATOM 2973 N N . GLY A 1 396 ? -7.469 5.205 28.388 1.00 93.81 396 GLY A N 1
ATOM 2974 C CA . GLY A 1 396 ? -8.650 5.666 29.115 1.00 93.81 396 GLY A CA 1
ATOM 2975 C C . GLY A 1 396 ? -9.209 7.009 28.653 1.00 93.81 396 GLY A C 1
ATOM 2976 O O . GLY A 1 396 ? -10.309 7.361 29.071 1.00 93.81 396 GLY A O 1
ATOM 2977 N N . LYS A 1 397 ? -8.500 7.735 27.783 1.00 97.00 397 LYS A N 1
ATOM 2978 C CA . LYS A 1 397 ? -8.983 8.976 27.167 1.00 97.00 397 LYS A CA 1
ATOM 2979 C C . LYS A 1 397 ? -9.462 8.735 25.735 1.00 97.00 397 LYS A C 1
ATOM 2981 O O . LYS A 1 397 ? -9.127 7.725 25.110 1.00 97.00 397 LYS A O 1
ATOM 2986 N N . ALA A 1 398 ? -10.250 9.677 25.228 1.00 96.56 398 ALA A N 1
ATOM 2987 C CA . ALA A 1 398 ? -10.765 9.664 23.867 1.00 96.56 398 ALA A CA 1
ATOM 2988 C C . ALA A 1 398 ? -10.347 10.930 23.112 1.00 96.56 398 ALA A C 1
ATOM 2990 O O . ALA A 1 398 ? -10.164 11.987 23.712 1.00 96.56 398 ALA A O 1
ATOM 2991 N N . PHE A 1 399 ? -10.192 10.809 21.800 1.00 96.94 399 PHE A N 1
ATOM 2992 C CA . PHE A 1 399 ? -9.902 11.890 20.867 1.00 96.94 399 PHE A CA 1
ATOM 2993 C C . PHE A 1 399 ? -11.094 12.071 19.925 1.00 96.94 399 PHE A C 1
ATOM 2995 O O . PHE A 1 399 ? -11.616 11.087 19.399 1.00 96.94 399 PHE A O 1
ATOM 3002 N N . ASP A 1 400 ? -11.520 13.312 19.722 1.00 96.31 400 ASP A N 1
ATOM 3003 C CA . ASP A 1 400 ? -12.585 13.685 18.791 1.00 96.31 400 ASP A CA 1
ATOM 3004 C C . ASP A 1 400 ? -11.949 14.214 17.500 1.00 96.31 400 ASP A C 1
ATOM 3006 O O . ASP A 1 400 ? -11.221 15.211 17.507 1.00 96.31 400 ASP A O 1
ATOM 3010 N N . PHE A 1 401 ? -12.185 13.516 16.388 1.00 95.50 401 PHE A N 1
ATOM 3011 C CA . PHE A 1 401 ? -11.587 13.852 15.100 1.00 95.50 401 PHE A CA 1
ATOM 3012 C C . PHE A 1 401 ? -12.148 15.129 14.470 1.00 95.50 401 PHE A C 1
ATOM 3014 O O . PHE A 1 401 ? -11.451 15.734 13.653 1.00 95.50 401 PHE A O 1
ATOM 3021 N N . ASP A 1 402 ? -13.356 15.560 14.832 1.00 92.12 402 ASP A N 1
ATOM 3022 C CA . ASP A 1 402 ? -13.918 16.813 14.320 1.00 92.12 402 ASP A CA 1
ATOM 3023 C C . ASP A 1 402 ? -13.369 17.998 15.112 1.00 92.12 402 ASP A C 1
ATOM 3025 O O . ASP A 1 402 ? -12.967 19.004 14.530 1.00 92.12 402 ASP A O 1
ATOM 3029 N N . LYS A 1 403 ? -13.281 17.859 16.441 1.00 91.69 403 LYS A N 1
ATOM 3030 C CA . LYS A 1 403 ? -12.742 18.903 17.330 1.00 91.69 403 LYS A CA 1
ATOM 3031 C C . LYS A 1 403 ? -11.214 18.952 17.375 1.00 91.69 403 LYS A C 1
ATOM 3033 O O . LYS A 1 403 ? -10.659 19.885 17.950 1.00 91.69 403 LYS A O 1
ATOM 3038 N N . ARG A 1 404 ? -10.537 17.936 16.829 1.00 91.50 404 ARG A N 1
ATOM 3039 C CA . ARG A 1 404 ? -9.071 17.767 16.852 1.00 91.50 404 ARG A CA 1
ATOM 3040 C C . ARG A 1 404 ? -8.466 17.821 18.259 1.00 91.50 404 ARG A C 1
ATOM 3042 O O . ARG A 1 404 ? -7.331 18.261 18.436 1.00 91.50 404 ARG A O 1
ATOM 3049 N N . SER A 1 405 ? -9.202 17.348 19.263 1.00 92.00 405 SER A N 1
ATOM 3050 C CA . SER A 1 405 ? -8.832 17.481 20.675 1.00 92.00 405 SER A CA 1
ATOM 3051 C C . SER A 1 405 ? -9.218 16.259 21.513 1.00 92.00 405 SER A C 1
ATOM 3053 O O . SER A 1 405 ? -9.967 15.379 21.082 1.00 92.00 405 SER A O 1
ATOM 3055 N N . VAL A 1 406 ? -8.651 16.176 22.720 1.00 93.00 406 VAL A N 1
ATOM 3056 C CA . VAL A 1 406 ? -9.014 15.147 23.705 1.00 93.00 406 VAL A CA 1
ATOM 3057 C C . VAL A 1 406 ? -10.376 15.495 24.295 1.00 93.00 406 VAL A C 1
ATOM 3059 O O . VAL A 1 406 ? -10.591 16.630 24.711 1.00 93.00 406 VAL A O 1
ATOM 3062 N N . LEU A 1 407 ? -11.274 14.518 24.377 1.00 89.69 407 LEU A N 1
ATOM 3063 C CA . LEU A 1 407 ? -12.508 14.664 25.138 1.00 89.69 407 LEU A CA 1
ATOM 3064 C C . LEU A 1 407 ? -12.184 14.630 26.634 1.00 89.69 407 LEU A C 1
ATOM 3066 O O . LEU A 1 407 ? -11.593 13.667 27.137 1.00 89.69 407 LEU A O 1
ATOM 3070 N N . GLU A 1 408 ? -12.576 15.682 27.346 1.00 76.69 408 GLU A N 1
ATOM 3071 C CA . GLU A 1 408 ? -12.582 15.673 28.804 1.00 76.69 408 GLU A CA 1
ATOM 3072 C C . GLU A 1 408 ? -13.656 14.690 29.286 1.00 76.69 408 GLU A C 1
ATOM 3074 O O . GLU A 1 408 ? -14.731 14.584 28.698 1.00 76.69 408 GLU A O 1
ATOM 3079 N N . GLN A 1 409 ? -13.345 13.907 30.319 1.00 57.38 409 GLN A N 1
ATOM 3080 C CA . GLN A 1 409 ? -14.368 13.091 30.965 1.00 57.38 409 GLN A CA 1
ATOM 3081 C C . GLN A 1 409 ? -15.200 14.036 31.831 1.00 57.38 409 GLN A C 1
ATOM 3083 O O . GLN A 1 409 ? -14.640 14.668 32.724 1.00 57.38 409 GLN A O 1
ATOM 3088 N N . GLU A 1 410 ? -16.503 14.139 31.566 1.00 44.03 410 GLU A N 1
ATOM 3089 C CA . GLU A 1 410 ? -17.436 14.630 32.581 1.00 44.03 410 GLU A CA 1
ATOM 3090 C C . GLU A 1 410 ? -17.333 13.670 33.777 1.00 44.03 410 GLU A C 1
ATOM 3092 O O . GLU A 1 410 ? -17.469 12.454 33.608 1.00 44.03 410 GLU A O 1
ATOM 3097 N N . ASN A 1 411 ? -16.954 14.214 34.937 1.00 35.59 411 ASN A N 1
ATOM 3098 C CA . ASN A 1 411 ? -16.795 13.472 36.191 1.00 35.59 411 ASN A CA 1
ATOM 3099 C C . ASN A 1 411 ? -18.127 12.948 36.724 1.00 35.59 411 ASN A C 1
ATOM 3101 O O . ASN A 1 411 ? -19.126 13.697 36.636 1.00 35.59 411 ASN A O 1
#